Protein AF-0000000073397366 (afdb_homodimer)

Structure (mmCIF, N/CA/C/O backbone):
data_AF-0000000073397366-model_v1
#
loop_
_entity.id
_entity.type
_entity.pdbx_description
1 polymer 'Carbon monoxide dehydrogenase'
#
loop_
_atom_site.group_PDB
_atom_site.id
_atom_site.type_symbol
_atom_site.label_atom_id
_atom_site.label_alt_id
_atom_site.label_comp_id
_atom_site.label_asym_id
_atom_site.label_entity_id
_atom_site.label_seq_id
_atom_site.pdbx_PDB_ins_code
_atom_site.Cartn_x
_atom_site.Cartn_y
_atom_site.Cartn_z
_atom_site.occupancy
_atom_site.B_iso_or_equiv
_atom_site.auth_seq_id
_atom_site.auth_comp_id
_atom_site.auth_asym_id
_atom_site.auth_atom_id
_atom_site.pdbx_PDB_model_num
ATOM 1 N N . MET A 1 1 ? -1.054 42.062 -1.665 1 76 1 MET A N 1
ATOM 2 C CA . MET A 1 1 ? -1.072 40.625 -1.964 1 76 1 MET A CA 1
ATOM 3 C C . MET A 1 1 ? -2.211 39.938 -1.225 1 76 1 MET A C 1
ATOM 5 O O . MET A 1 1 ? -2.479 40.25 -0.061 1 76 1 MET A O 1
ATOM 9 N N . SER A 1 2 ? -2.969 39.219 -1.961 1 91.56 2 SER A N 1
ATOM 10 C CA . SER A 1 2 ? -4.117 38.562 -1.352 1 91.56 2 SER A CA 1
ATOM 11 C C . SER A 1 2 ? -3.682 37.375 -0.51 1 91.56 2 SER A C 1
ATOM 13 O O . SER A 1 2 ? -2.553 36.906 -0.641 1 91.56 2 SER A O 1
ATOM 15 N N . ILE A 1 3 ? -4.492 37.062 0.432 1 93.44 3 ILE A N 1
ATOM 16 C CA . ILE A 1 3 ? -4.227 35.906 1.267 1 93.44 3 ILE A CA 1
ATOM 17 C C . ILE A 1 3 ? -4.008 34.688 0.384 1 93.44 3 ILE A C 1
ATOM 19 O O . ILE A 1 3 ? -3.119 33.875 0.651 1 93.44 3 ILE A O 1
ATOM 23 N N . SER A 1 4 ? -4.727 34.562 -0.653 1 93.12 4 SER A N 1
ATOM 24 C CA . SER A 1 4 ? -4.613 33.438 -1.583 1 93.12 4 SER A CA 1
ATOM 25 C C . SER A 1 4 ? -3.262 33.438 -2.289 1 93.12 4 SER A C 1
ATOM 27 O O . SER A 1 4 ? -2.656 32.375 -2.482 1 93.12 4 SER A O 1
ATOM 29 N N . ASP A 1 5 ? -2.859 34.625 -2.682 1 94.69 5 ASP A N 1
ATOM 30 C CA . ASP A 1 5 ? -1.557 34.75 -3.326 1 94.69 5 ASP A CA 1
ATOM 31 C C . ASP A 1 5 ? -0.432 34.344 -2.371 1 94.69 5 ASP A C 1
ATOM 33 O O . ASP A 1 5 ? 0.509 33.656 -2.764 1 94.69 5 ASP A O 1
ATOM 37 N N . ARG A 1 6 ? -0.611 34.875 -1.193 1 95.25 6 ARG A N 1
ATOM 38 C CA . ARG A 1 6 ? 0.4 34.562 -0.19 1 95.25 6 ARG A CA 1
ATOM 39 C C . ARG A 1 6 ? 0.441 33.062 0.093 1 95.25 6 ARG A C 1
ATOM 41 O O . ARG A 1 6 ? 1.52 32.469 0.199 1 95.25 6 ARG A O 1
ATOM 48 N N . ALA A 1 7 ? -0.69 32.5 0.203 1 95.94 7 ALA A N 1
ATOM 49 C CA . ALA A 1 7 ? -0.782 31.047 0.415 1 95.94 7 ALA A CA 1
ATOM 50 C C . ALA A 1 7 ? -0.089 30.281 -0.71 1 95.94 7 ALA A C 1
ATOM 52 O O . ALA A 1 7 ? 0.662 29.344 -0.457 1 95.94 7 ALA A O 1
ATOM 53 N N . ALA A 1 8 ?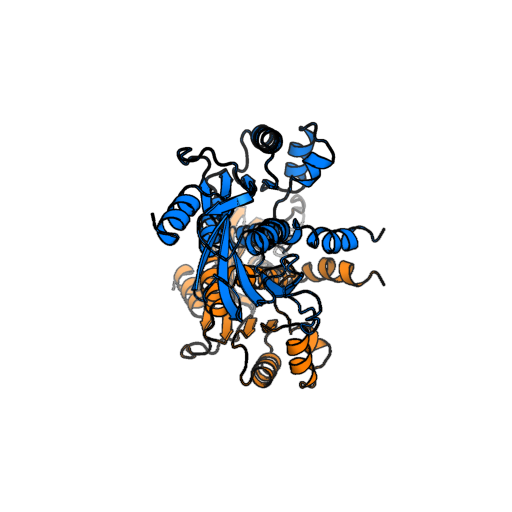 -0.263 30.672 -1.896 1 95.5 8 ALA A N 1
ATOM 54 C CA . ALA A 1 8 ? 0.33 30.016 -3.059 1 95.5 8 ALA A CA 1
ATOM 55 C C . ALA A 1 8 ? 1.854 30.094 -3.014 1 95.5 8 ALA A C 1
ATOM 57 O O . ALA A 1 8 ? 2.539 29.125 -3.365 1 95.5 8 ALA A O 1
ATOM 58 N N . GLN A 1 9 ? 2.301 31.25 -2.654 1 95.06 9 GLN A N 1
ATOM 59 C CA . GLN A 1 9 ? 3.742 31.438 -2.525 1 95.06 9 GLN A CA 1
ATOM 60 C C . GLN A 1 9 ? 4.332 30.484 -1.494 1 95.06 9 GLN A C 1
ATOM 62 O O . GLN A 1 9 ? 5.387 29.891 -1.725 1 95.06 9 GLN A O 1
ATOM 67 N N . LEU A 1 10 ? 3.662 30.391 -0.398 1 95.5 10 LEU A N 1
ATOM 68 C CA . LEU A 1 10 ? 4.145 29.531 0.676 1 95.5 10 LEU A CA 1
ATOM 69 C C . LEU A 1 10 ? 4.113 28.062 0.256 1 95.5 10 LEU A C 1
ATOM 71 O O . LEU A 1 10 ? 5.035 27.297 0.559 1 95.5 10 LEU A O 1
ATOM 75 N N . VAL A 1 11 ? 3.109 27.688 -0.464 1 93.19 11 VAL A N 1
ATOM 76 C CA . VAL A 1 11 ? 2.996 26.312 -0.968 1 93.19 11 VAL A CA 1
ATOM 77 C C . VAL A 1 11 ? 4.148 26.031 -1.923 1 93.19 11 VAL A C 1
ATOM 79 O O . VAL A 1 11 ? 4.797 24.984 -1.82 1 93.19 11 VAL A O 1
ATOM 82 N N . ALA A 1 12 ? 4.445 26.922 -2.793 1 90.75 12 ALA A N 1
ATOM 83 C CA . ALA A 1 12 ? 5.535 26.766 -3.756 1 90.75 12 ALA A CA 1
ATOM 84 C C . ALA A 1 12 ? 6.879 26.641 -3.047 1 90.75 12 ALA A C 1
ATOM 86 O O . ALA A 1 12 ? 7.75 25.891 -3.488 1 90.75 12 ALA A O 1
ATOM 87 N N . ALA A 1 13 ? 6.934 27.328 -1.985 1 91.75 13 ALA A N 1
ATOM 88 C CA . ALA A 1 13 ? 8.18 27.328 -1.223 1 91.75 13 ALA A CA 1
ATOM 89 C C . ALA A 1 13 ? 8.211 26.172 -0.234 1 91.75 13 ALA A C 1
ATOM 91 O O . ALA A 1 13 ? 9.172 26.016 0.53 1 91.75 13 ALA A O 1
ATOM 92 N N . ARG A 1 14 ? 7.172 25.375 -0.208 1 91.94 14 ARG A N 1
ATOM 93 C CA . ARG A 1 14 ? 7.031 24.234 0.69 1 91.94 14 ARG A CA 1
ATOM 94 C C . ARG A 1 14 ? 7.148 24.672 2.148 1 91.94 14 ARG A C 1
ATOM 96 O O . ARG A 1 14 ? 7.75 23.969 2.963 1 91.94 14 ARG A O 1
ATOM 103 N N . THR A 1 15 ? 6.66 25.844 2.453 1 93.56 15 THR A N 1
ATOM 104 C CA . THR A 1 15 ? 6.648 26.375 3.814 1 93.56 15 THR A CA 1
ATOM 105 C C . THR A 1 15 ? 5.324 26.047 4.508 1 93.56 15 THR A C 1
ATOM 107 O O . THR A 1 15 ? 4.258 26.453 4.035 1 93.56 15 THR A O 1
ATOM 110 N N . PRO A 1 16 ? 5.398 25.359 5.605 1 95.19 16 PRO A N 1
ATOM 111 C CA . PRO A 1 16 ? 4.156 25.078 6.324 1 95.19 16 PRO A CA 1
ATOM 112 C C . PRO A 1 16 ? 3.492 26.328 6.879 1 95.19 16 PRO A C 1
ATOM 114 O O . PRO A 1 16 ? 4.18 27.266 7.289 1 95.19 16 PRO A O 1
ATOM 117 N N . PHE A 1 17 ? 2.184 26.312 6.906 1 97.38 17 PHE A N 1
ATOM 118 C CA . PHE A 1 17 ? 1.436 27.422 7.496 1 97.38 17 PHE A CA 1
ATOM 119 C C . PHE A 1 17 ? 0.031 26.969 7.887 1 97.38 17 PHE A C 1
ATOM 121 O O . PHE A 1 17 ? -0.381 25.859 7.574 1 97.38 17 PHE A O 1
ATOM 128 N N . VAL A 1 18 ? -0.619 27.812 8.664 1 97.94 18 VAL A N 1
ATOM 129 C CA . VAL A 1 18 ? -2.01 27.594 9.047 1 97.94 18 VAL A CA 1
ATOM 130 C C . VAL A 1 18 ? -2.898 28.656 8.414 1 97.94 18 VAL A C 1
ATOM 132 O O . VAL A 1 18 ? -2.566 29.844 8.445 1 97.94 18 VAL A O 1
ATOM 135 N N . ARG A 1 19 ? -3.943 28.25 7.785 1 97.81 19 ARG A N 1
ATOM 136 C CA . ARG A 1 19 ? -4.973 29.188 7.328 1 97.81 19 ARG A CA 1
ATOM 137 C C . ARG A 1 19 ? -6.074 29.344 8.375 1 97.81 19 ARG A C 1
ATOM 139 O O . ARG A 1 19 ? -6.648 28.344 8.828 1 97.81 19 ARG A O 1
ATOM 146 N N . ALA A 1 20 ? -6.301 30.531 8.758 1 97.75 20 ALA A N 1
ATOM 147 C CA . ALA A 1 20 ? -7.355 30.844 9.719 1 97.75 20 ALA A CA 1
ATOM 148 C C . ALA A 1 20 ? -8.523 31.547 9.031 1 97.75 20 ALA A C 1
ATOM 150 O O . ALA A 1 20 ? -8.328 32.531 8.305 1 97.75 20 ALA A O 1
ATOM 151 N N . THR A 1 21 ? -9.703 31.047 9.25 1 97.88 21 THR A N 1
ATOM 152 C CA . THR A 1 21 ? -10.914 31.641 8.688 1 97.88 21 THR A CA 1
ATOM 153 C C . THR A 1 21 ? -11.953 31.875 9.773 1 97.88 21 THR A C 1
ATOM 155 O O . THR A 1 21 ? -12.352 30.938 10.477 1 97.88 21 THR A O 1
ATOM 158 N N . VAL A 1 22 ? -12.398 33.156 9.953 1 97.31 22 VAL A N 1
ATOM 159 C CA . VAL A 1 22 ? -13.508 33.438 10.859 1 97.31 22 VAL A CA 1
ATOM 160 C C . VAL A 1 22 ? -14.812 32.906 10.266 1 97.31 22 VAL A C 1
ATOM 162 O O . VAL A 1 22 ? -15.266 33.375 9.219 1 97.31 22 VAL A O 1
ATOM 165 N N . VAL A 1 23 ? -15.383 31.969 10.922 1 97.75 23 VAL A N 1
ATOM 166 C CA . VAL A 1 23 ? -16.578 31.344 10.352 1 97.75 23 VAL A CA 1
ATOM 167 C C . VAL A 1 23 ? -17.812 31.844 11.078 1 97.75 23 VAL A C 1
ATOM 169 O O . VAL A 1 23 ? -18.938 31.719 10.562 1 97.75 23 VAL A O 1
ATOM 172 N N . ARG A 1 24 ? -17.672 32.375 12.312 1 95.25 24 ARG A N 1
ATOM 173 C CA . ARG A 1 24 ? -18.766 32.969 13.07 1 95.25 24 ARG A CA 1
ATOM 174 C C . ARG A 1 24 ? -18.25 34.125 13.938 1 95.25 24 ARG A C 1
ATOM 176 O O . ARG A 1 24 ? -17.156 34.031 14.5 1 95.25 24 ARG A O 1
ATOM 183 N N . ALA A 1 25 ? -19.047 35.219 14.047 1 93.88 25 ALA A N 1
ATOM 184 C CA . ALA A 1 25 ? -18.734 36.344 14.906 1 93.88 25 ALA A CA 1
ATOM 185 C C . ALA A 1 25 ? -20 36.906 15.562 1 93.88 25 ALA A C 1
ATOM 187 O O . ALA A 1 25 ? -21 37.188 14.891 1 93.88 25 ALA A O 1
ATOM 188 N N . GLN A 1 26 ? -19.906 36.938 16.812 1 90.44 26 GLN A N 1
ATOM 189 C CA . GLN A 1 26 ? -20.969 37.562 17.578 1 90.44 26 GLN A CA 1
ATOM 190 C C . GLN A 1 26 ? -20.5 38.875 18.188 1 90.44 26 GLN A C 1
ATOM 192 O O . GLN A 1 26 ? -19.516 38.906 18.922 1 90.44 26 GLN A O 1
ATOM 197 N N . GLN A 1 27 ? -21.188 39.844 18.031 1 88.38 27 GLN A N 1
ATOM 198 C CA . GLN A 1 27 ? -20.828 41.188 18.5 1 88.38 27 GLN A CA 1
ATOM 199 C C . GLN A 1 27 ? -20.875 41.281 20.016 1 88.38 27 GLN A C 1
ATOM 201 O O . GLN A 1 27 ? -21.656 40.594 20.656 1 88.38 27 GLN A O 1
ATOM 206 N N . PRO A 1 28 ? -20.016 42.156 20.5 1 89.62 28 PRO A N 1
ATOM 207 C CA . PRO A 1 28 ? -19.125 43.125 19.859 1 89.62 28 PRO A CA 1
ATOM 208 C C . PRO A 1 28 ? -17.812 42.5 19.391 1 89.62 28 PRO A C 1
ATOM 210 O O . PRO A 1 28 ? -17.156 41.781 20.156 1 89.62 28 PRO A O 1
ATOM 213 N N . THR A 1 29 ? -17.375 42.625 18.109 1 88.62 29 THR A N 1
ATOM 214 C CA . THR A 1 29 ? -16.109 42.188 17.516 1 88.62 29 THR A CA 1
ATOM 215 C C . THR A 1 29 ? -15.844 42.938 16.203 1 88.62 29 THR A C 1
ATOM 217 O O . THR A 1 29 ? -16.781 43.375 15.531 1 88.62 29 THR A O 1
ATOM 220 N N . SER A 1 30 ? -14.602 43.125 16.047 1 90.69 30 SER A N 1
ATOM 221 C CA . SER A 1 30 ? -14.219 43.781 14.797 1 90.69 30 SER A CA 1
ATOM 222 C C . SER A 1 30 ? -14.125 42.781 13.648 1 90.69 30 SER A C 1
ATOM 224 O O . SER A 1 30 ? -14.102 43.156 12.477 1 90.69 30 SER A O 1
ATOM 226 N N . ALA A 1 31 ? -14.102 41.531 13.984 1 93.56 31 ALA A N 1
ATOM 227 C CA . ALA A 1 31 ? -13.977 40.5 12.969 1 93.56 31 ALA A CA 1
ATOM 228 C C . ALA A 1 31 ? -15.328 40.188 12.328 1 93.56 31 ALA A C 1
ATOM 230 O O . ALA A 1 31 ? -16.375 40.406 12.945 1 93.56 31 ALA A O 1
ATOM 231 N N . ARG A 1 32 ? -15.297 39.781 11.125 1 95.88 32 ARG A N 1
ATOM 232 C CA . ARG A 1 32 ? -16.469 39.344 10.383 1 95.88 32 ARG A CA 1
ATOM 233 C C . ARG A 1 32 ? -16.281 37.938 9.797 1 95.88 32 ARG A C 1
ATOM 235 O O . ARG A 1 32 ? -15.164 37.594 9.414 1 95.88 32 ARG A O 1
ATOM 242 N N . PRO A 1 33 ? -17.406 37.219 9.758 1 96.62 33 PRO A N 1
ATOM 243 C CA . PRO A 1 33 ? -17.266 35.938 9.039 1 96.62 33 PRO A CA 1
ATOM 244 C C . PRO A 1 33 ? -16.656 36.125 7.648 1 96.62 33 PRO A C 1
ATOM 246 O O . PRO A 1 33 ? -17.047 37.031 6.906 1 96.62 33 PRO A O 1
ATOM 249 N N . GLY A 1 34 ? -15.672 35.25 7.293 1 96.56 34 GLY A N 1
ATOM 250 C CA . GLY A 1 34 ? -14.984 35.344 6.016 1 96.56 34 GLY A CA 1
ATOM 251 C C . GLY A 1 34 ? -13.602 35.969 6.129 1 96.56 34 GLY A C 1
ATOM 252 O O . GLY A 1 34 ? -12.781 35.844 5.215 1 96.56 34 GLY A O 1
ATOM 253 N N . ASP A 1 35 ? -13.43 36.75 7.238 1 96.69 35 ASP A N 1
ATOM 254 C CA . ASP A 1 35 ? -12.078 37.25 7.461 1 96.69 35 ASP A CA 1
ATOM 255 C C . ASP A 1 35 ? -11.078 36.094 7.527 1 96.69 35 ASP A C 1
ATOM 257 O O . ASP A 1 35 ? -11.375 35.031 8.078 1 96.69 35 ASP A O 1
ATOM 261 N N . GLU A 1 36 ? -9.859 36.281 6.934 1 97.62 36 GLU A N 1
ATOM 262 C CA . GLU A 1 36 ? -8.859 35.219 6.855 1 97.62 36 GLU A CA 1
ATOM 263 C C . GLU A 1 36 ? -7.477 35.75 7.246 1 97.62 36 GLU A C 1
ATOM 265 O O . GLU A 1 36 ? -7.199 36.938 7.105 1 97.62 36 GLU A O 1
ATOM 270 N N . ALA A 1 37 ? -6.676 34.844 7.727 1 97.38 37 ALA A N 1
ATOM 271 C CA . ALA A 1 37 ? -5.27 35.125 8 1 97.38 37 ALA A CA 1
ATOM 272 C C . ALA A 1 37 ? -4.41 33.875 7.781 1 97.38 37 ALA A C 1
ATOM 274 O O . ALA A 1 37 ? -4.922 32.75 7.77 1 97.38 37 ALA A O 1
ATOM 275 N N . ILE A 1 38 ? -3.182 34.125 7.531 1 97.81 38 ILE A N 1
ATOM 276 C CA . ILE A 1 38 ? -2.156 33.094 7.461 1 97.81 38 ILE A CA 1
ATOM 277 C C . ILE A 1 38 ? -1.254 33.156 8.688 1 97.81 38 ILE A C 1
ATOM 279 O O . ILE A 1 38 ? -0.809 34.25 9.07 1 97.81 38 ILE A O 1
ATOM 283 N N . LEU A 1 39 ? -1.094 32.031 9.305 1 97.12 39 LEU A N 1
ATOM 284 C CA . LEU A 1 39 ? -0.172 31.969 10.43 1 97.12 39 LEU A CA 1
ATOM 285 C C . LEU A 1 39 ? 1.052 31.125 10.07 1 97.12 39 LEU A C 1
ATOM 287 O O . LEU A 1 39 ? 0.919 30 9.57 1 97.12 39 LEU A O 1
ATOM 291 N N . LEU A 1 40 ? 2.205 31.703 10.336 1 96.31 40 LEU A N 1
ATOM 292 C CA . LEU A 1 40 ? 3.465 31.016 10.094 1 96.31 40 LEU A CA 1
ATOM 293 C C . LEU A 1 40 ? 3.98 30.359 11.367 1 96.31 40 LEU A C 1
ATOM 295 O O . LEU A 1 40 ? 3.471 30.625 12.461 1 96.31 40 LEU A O 1
ATOM 299 N N . ALA A 1 41 ? 5.008 29.547 11.195 1 93.62 41 ALA A N 1
ATOM 300 C CA . ALA A 1 41 ? 5.547 28.766 12.305 1 93.62 41 ALA A CA 1
ATOM 301 C C . ALA A 1 41 ? 6.172 29.672 13.359 1 93.62 41 ALA A C 1
ATOM 303 O O . ALA A 1 41 ? 6.238 29.312 14.539 1 93.62 41 ALA A O 1
ATOM 304 N N . ASP A 1 42 ? 6.578 30.859 12.984 1 93.12 42 ASP A N 1
ATOM 305 C CA . ASP A 1 42 ? 7.234 31.766 13.93 1 93.12 42 ASP A CA 1
ATOM 306 C C . ASP A 1 42 ? 6.211 32.625 14.664 1 93.12 42 ASP A C 1
ATOM 308 O O . ASP A 1 42 ? 6.582 33.5 15.43 1 93.12 42 ASP A O 1
ATOM 312 N N . GLY A 1 43 ? 4.977 32.406 14.328 1 92.5 43 GLY A N 1
ATOM 313 C CA . GLY A 1 43 ? 3.924 33.125 15.023 1 92.5 43 GLY A CA 1
ATOM 314 C C . GLY A 1 43 ? 3.416 34.344 14.25 1 92.5 43 GLY A C 1
ATOM 315 O O . GLY A 1 43 ? 2.453 34.969 14.672 1 92.5 43 GLY A O 1
ATOM 316 N N . THR A 1 44 ? 4.047 34.562 13.164 1 94.5 44 THR A N 1
ATOM 317 C CA . THR A 1 44 ? 3.609 35.688 12.344 1 94.5 44 THR A CA 1
ATOM 318 C C . THR A 1 44 ? 2.195 35.469 11.812 1 94.5 44 THR A C 1
ATOM 320 O O . THR A 1 44 ? 1.86 34.344 11.391 1 94.5 44 THR A O 1
ATOM 323 N N . ILE A 1 45 ? 1.407 36.469 11.945 1 95.44 45 ILE A N 1
ATOM 324 C CA . ILE A 1 45 ? 0.053 36.438 11.398 1 95.44 45 ILE A CA 1
ATOM 325 C C . ILE A 1 45 ? -0.068 37.469 10.266 1 95.44 45 ILE A C 1
ATOM 327 O O . ILE A 1 45 ? 0.251 38.625 10.438 1 95.44 45 ILE A O 1
ATOM 331 N N . GLU A 1 46 ? -0.417 37.062 9.133 1 96.69 46 GLU A N 1
ATOM 332 C CA . GLU A 1 46 ? -0.686 37.906 7.977 1 96.69 46 GLU A CA 1
ATOM 333 C C . GLU A 1 46 ? -2.162 37.844 7.59 1 96.69 46 GLU A C 1
ATOM 335 O O . GLU A 1 46 ? -2.658 36.812 7.129 1 96.69 46 GLU A O 1
ATOM 340 N N . GLY A 1 47 ? -2.834 38.938 7.707 1 96.06 47 GLY A N 1
ATOM 341 C CA . GLY A 1 47 ? -4.277 39 7.539 1 96.06 47 GLY A CA 1
ATOM 342 C C . GLY A 1 47 ? -5.008 39.406 8.805 1 96.06 47 GLY A C 1
ATOM 343 O O . GLY A 1 47 ? -4.414 40 9.711 1 96.06 47 GLY A O 1
ATOM 344 N N . PHE A 1 48 ? -6.387 39.188 8.805 1 95.56 48 PHE A N 1
ATOM 345 C CA . PHE A 1 48 ? -7.16 39.688 9.93 1 95.56 48 PHE A CA 1
ATOM 346 C C . PHE A 1 48 ? -8.188 38.656 10.391 1 95.56 48 PHE A C 1
ATOM 348 O O . PHE A 1 48 ? -8.992 38.188 9.594 1 95.56 48 PHE A O 1
ATOM 355 N N . VAL A 1 49 ? -8.086 38.375 11.672 1 95.31 49 VAL A N 1
ATOM 356 C CA . VAL A 1 49 ? -9.047 37.438 12.242 1 95.31 49 VAL A CA 1
ATOM 357 C C . VAL A 1 49 ? -9.578 37.969 13.562 1 95.31 49 VAL A C 1
ATOM 359 O O . VAL A 1 49 ? -10.125 37.219 14.375 1 95.31 49 VAL A O 1
ATOM 362 N N . GLY A 1 50 ? -9.367 39.25 13.773 1 91.56 50 GLY A N 1
ATOM 363 C CA . GLY A 1 50 ? -9.781 39.875 15.016 1 91.56 50 GLY A CA 1
ATOM 364 C C . GLY A 1 50 ? -8.695 40.75 15.648 1 91.56 50 GLY A C 1
ATOM 365 O O . GLY A 1 50 ? -7.59 40.844 15.117 1 91.56 50 GLY A O 1
ATOM 366 N N . GLY A 1 51 ? -9.102 41.344 16.766 1 89.19 51 GLY A N 1
ATOM 367 C CA . GLY A 1 51 ? -8.172 42.219 17.484 1 89.19 51 GLY A CA 1
ATOM 368 C C . GLY A 1 51 ? -7.023 41.469 18.125 1 89.19 51 GLY A C 1
ATOM 369 O O . GLY A 1 51 ? -6.848 40.281 17.891 1 89.19 51 GLY A O 1
ATOM 370 N N . HIS A 1 52 ? -6.262 42.188 18.922 1 87.62 52 HIS A N 1
ATOM 371 C CA . HIS A 1 52 ? -5.027 41.688 19.516 1 87.62 52 HIS A CA 1
ATOM 372 C C . HIS A 1 52 ? -5.293 40.438 20.375 1 87.62 52 HIS A C 1
ATOM 374 O O . HIS A 1 52 ? -4.543 39.469 20.328 1 87.62 52 HIS A O 1
ATOM 380 N N . CYS A 1 53 ? -6.371 40.469 21.094 1 88.31 53 CYS A N 1
ATOM 381 C CA . CYS A 1 53 ? -6.668 39.344 22 1 88.31 53 CYS A CA 1
ATOM 382 C C . CYS A 1 53 ? -7.043 38.094 21.203 1 88.31 53 CYS A C 1
ATOM 384 O O . CYS A 1 53 ? -6.59 37 21.531 1 88.31 53 CYS A O 1
ATOM 386 N N . ALA A 1 54 ? -7.859 38.312 20.203 1 89.12 54 ALA A N 1
ATOM 387 C CA . ALA A 1 54 ? -8.227 37.188 19.328 1 89.12 54 ALA A CA 1
ATOM 388 C C . ALA A 1 54 ? -7.008 36.625 18.609 1 89.12 54 ALA A C 1
ATOM 390 O O . ALA A 1 54 ? -6.844 35.406 18.531 1 89.12 54 ALA A O 1
ATOM 391 N N . GLN A 1 55 ? -6.125 37.469 18.172 1 91.94 55 GLN A N 1
ATOM 392 C CA . GLN A 1 55 ? -4.934 37.062 17.453 1 91.94 55 GLN A CA 1
ATOM 393 C C . GLN A 1 55 ? -3.998 36.25 18.344 1 91.94 55 GLN A C 1
ATOM 395 O O . GLN A 1 55 ? -3.379 35.281 17.891 1 91.94 55 GLN A O 1
ATOM 400 N N . ASN A 1 56 ? -3.916 36.688 19.578 1 91.06 56 ASN A N 1
ATOM 401 C CA . ASN A 1 56 ? -3.086 35.938 20.516 1 91.06 56 ASN A CA 1
ATOM 402 C C . ASN A 1 56 ? -3.602 34.5 20.703 1 91.06 56 ASN A C 1
ATOM 404 O O . ASN A 1 56 ? -2.816 33.562 20.734 1 91.06 56 ASN A O 1
ATOM 408 N N . SER A 1 57 ? -4.891 34.438 20.812 1 89.94 57 SER A N 1
ATOM 409 C CA . SER A 1 57 ? -5.512 33.125 20.953 1 89.94 57 SER A CA 1
ATOM 410 C C . SER A 1 57 ? -5.273 32.281 19.703 1 89.94 57 SER A C 1
ATOM 412 O O . SER A 1 57 ? -4.957 31.078 19.812 1 89.94 57 SER A O 1
ATOM 414 N N . VAL A 1 58 ? -5.355 32.844 18.594 1 93.94 58 VAL A N 1
ATOM 415 C CA . VAL A 1 58 ? -5.168 32.156 17.328 1 93.94 58 VAL A CA 1
ATOM 416 C C . VAL A 1 58 ? -3.717 31.703 17.203 1 93.94 58 VAL A C 1
ATOM 418 O O . VAL A 1 58 ? -3.453 30.578 16.766 1 93.94 58 VAL A O 1
ATOM 421 N N . ARG A 1 59 ? -2.803 32.531 17.609 1 93.94 59 ARG A N 1
ATOM 422 C CA . ARG A 1 59 ? -1.38 32.188 17.531 1 93.94 59 ARG A CA 1
ATOM 423 C C . ARG A 1 59 ? -1.052 30.953 18.359 1 93.94 59 ARG A C 1
ATOM 425 O O . ARG A 1 59 ? -0.388 30.047 17.859 1 93.94 59 ARG A O 1
ATOM 432 N N . LYS A 1 60 ? -1.54 30.906 19.5 1 91.31 60 LYS A N 1
ATOM 433 C CA . LYS A 1 60 ? -1.271 29.781 20.391 1 91.31 60 LYS A CA 1
ATOM 434 C C . LYS A 1 60 ? -1.871 28.5 19.844 1 91.31 60 LYS A C 1
ATOM 436 O O . LYS A 1 60 ? -1.203 27.453 19.797 1 91.31 60 LYS A O 1
ATOM 441 N N . ALA A 1 61 ? -3.078 28.609 19.359 1 92.19 61 ALA A N 1
ATOM 442 C CA . ALA A 1 61 ? -3.768 27.422 18.844 1 92.19 61 ALA A CA 1
ATOM 443 C C . ALA A 1 61 ? -3.119 26.938 17.547 1 92.19 61 ALA A C 1
ATOM 445 O O . ALA A 1 61 ? -3.045 25.719 17.312 1 92.19 61 ALA A O 1
ATOM 446 N N . ALA A 1 62 ? -2.629 27.844 16.75 1 93.56 62 ALA A N 1
ATOM 447 C CA . ALA A 1 62 ? -2.096 27.516 15.438 1 93.56 62 ALA A CA 1
ATOM 448 C C . ALA A 1 62 ? -0.831 26.672 15.555 1 93.56 62 ALA A C 1
ATOM 450 O O . ALA A 1 62 ? -0.576 25.797 14.711 1 93.56 62 ALA A O 1
ATOM 451 N N . MET A 1 63 ? -0.071 26.906 16.609 1 90.75 63 MET A N 1
ATOM 452 C CA . MET A 1 63 ? 1.136 26.109 16.812 1 90.75 63 MET A CA 1
ATOM 453 C C . MET A 1 63 ? 0.79 24.625 17 1 90.75 63 MET A C 1
ATOM 455 O O . MET A 1 63 ? 1.429 23.766 16.406 1 90.75 63 MET A O 1
ATOM 459 N N . GLY A 1 64 ? -0.23 24.406 17.75 1 90 64 GLY A N 1
ATOM 460 C CA . GLY A 1 64 ? -0.688 23.031 17.938 1 90 64 GLY A CA 1
ATOM 461 C C . GLY A 1 64 ? -1.228 22.406 16.672 1 90 64 GLY A C 1
ATOM 462 O O . GLY A 1 64 ? -0.983 21.234 16.391 1 90 64 GLY A O 1
ATOM 463 N N . VAL A 1 65 ? -1.874 23.203 15.906 1 93 65 VAL A N 1
ATOM 464 C CA . VAL A 1 65 ? -2.479 22.766 14.656 1 93 65 VAL A CA 1
ATOM 465 C C . VAL A 1 65 ? -1.385 22.344 13.672 1 93 65 VAL A C 1
ATOM 467 O O . VAL A 1 65 ? -1.498 21.297 13.016 1 93 65 VAL A O 1
ATOM 470 N N . LEU A 1 66 ? -0.335 23.125 13.617 1 92.06 66 LEU A N 1
ATOM 471 C CA . LEU A 1 66 ? 0.777 22.797 12.727 1 92.06 66 LEU A CA 1
ATOM 472 C C . LEU A 1 66 ? 1.47 21.516 13.164 1 92.06 66 LEU A C 1
ATOM 474 O O . LEU A 1 66 ? 1.81 20.672 12.336 1 92.06 66 LEU A O 1
ATOM 478 N N . GLN A 1 67 ? 1.583 21.375 14.438 1 87.38 67 GLN A N 1
ATOM 479 C CA . GLN A 1 67 ? 2.268 20.219 14.977 1 87.38 67 GLN A CA 1
ATOM 480 C C . GLN A 1 67 ? 1.445 18.938 14.766 1 87.38 67 GLN A C 1
ATOM 482 O O . GLN A 1 67 ? 1.982 17.906 14.375 1 87.38 67 GLN A O 1
ATOM 487 N N . ALA A 1 68 ? 0.199 19.078 14.961 1 85.19 68 ALA A N 1
ATOM 488 C CA . ALA A 1 68 ? -0.687 17.922 14.844 1 85.19 68 ALA A CA 1
ATOM 489 C C . ALA A 1 68 ? -1.026 17.641 13.375 1 85.19 68 ALA A C 1
ATOM 491 O O . ALA A 1 68 ? -1.344 16.5 13.016 1 85.19 68 ALA A O 1
ATOM 492 N N . GLY A 1 69 ? -0.938 18.641 12.625 1 89.12 69 GLY A N 1
ATOM 493 C CA . GLY A 1 69 ? -1.324 18.516 11.234 1 89.12 69 GLY A CA 1
ATOM 494 C C . GLY A 1 69 ? -2.816 18.312 11.039 1 89.12 69 GLY A C 1
ATOM 495 O O . GLY A 1 69 ? -3.248 17.719 10.062 1 89.12 69 GLY A O 1
ATOM 496 N N . GLU A 1 70 ? -3.592 18.703 11.992 1 89.69 70 GLU A N 1
ATOM 497 C CA . GLU A 1 70 ? -5.039 18.531 11.953 1 89.69 70 GLU A CA 1
ATOM 498 C C . GLU A 1 70 ? -5.766 19.859 12.172 1 89.69 70 GLU A C 1
ATOM 500 O O . GLU A 1 70 ? -5.324 20.688 12.977 1 89.69 70 GLU A O 1
ATOM 505 N N . SER A 1 71 ? -6.875 19.969 11.531 1 94.94 71 SER A N 1
ATOM 506 C CA . SER A 1 71 ? -7.668 21.188 11.648 1 94.94 71 SER A CA 1
ATOM 507 C C . SER A 1 71 ? -8.398 21.234 12.992 1 94.94 71 SER A C 1
ATOM 509 O O . SER A 1 71 ? -8.711 20.203 13.578 1 94.94 71 SER A O 1
ATOM 511 N N . VAL A 1 72 ? -8.648 22.484 13.398 1 94.5 72 VAL A N 1
ATOM 512 C CA . VAL A 1 72 ? -9.367 22.703 14.648 1 94.5 72 VAL A CA 1
ATOM 513 C C . VAL A 1 72 ? -10.281 23.906 14.523 1 94.5 72 VAL A C 1
ATOM 515 O O . VAL A 1 72 ? -9.922 24.906 13.891 1 94.5 72 VAL A O 1
ATOM 518 N N . LEU A 1 73 ? -11.477 23.812 15.117 1 95.81 73 LEU A N 1
ATOM 519 C CA . LEU A 1 73 ? -12.336 24.984 15.312 1 95.81 73 LEU A CA 1
ATOM 520 C C . LEU A 1 73 ? -12.023 25.672 16.641 1 95.81 73 LEU A C 1
ATOM 522 O O . LEU A 1 73 ? -12.328 25.141 17.703 1 95.81 73 LEU A O 1
ATOM 526 N N . LEU A 1 74 ? -11.492 26.797 16.562 1 94.06 74 LEU A N 1
ATOM 527 C CA . LEU A 1 74 ? -11.172 27.578 17.75 1 94.06 74 LEU A CA 1
ATOM 528 C C . LEU A 1 74 ? -12.336 28.469 18.156 1 94.06 74 LEU A C 1
ATOM 530 O O . LEU A 1 74 ? -12.766 29.328 17.375 1 94.06 74 LEU A O 1
ATOM 534 N N . ARG A 1 75 ? -12.82 28.281 19.266 1 91.88 75 ARG A N 1
ATOM 535 C CA . ARG A 1 75 ? -13.883 29.109 19.812 1 91.88 75 ARG A CA 1
ATOM 536 C C . ARG A 1 75 ? -13.336 30.094 20.844 1 91.88 75 ARG A C 1
ATOM 538 O O . ARG A 1 75 ? -12.891 29.688 21.922 1 91.88 75 ARG A O 1
ATOM 545 N N . VAL A 1 76 ? -13.359 31.297 20.469 1 90.5 76 VAL A N 1
ATOM 546 C CA . VAL A 1 76 ? -12.93 32.375 21.359 1 90.5 76 VAL A CA 1
ATOM 547 C C . VAL A 1 76 ? -14.156 33.031 22.016 1 90.5 76 VAL A C 1
ATOM 549 O O . VAL A 1 76 ? -14.891 33.75 21.359 1 90.5 76 VAL A O 1
ATOM 552 N N . LEU A 1 77 ? -14.297 32.781 23.297 1 87.19 77 LEU A N 1
ATOM 553 C CA . LEU A 1 77 ? -15.5 33.188 24 1 87.19 77 LEU A CA 1
ATOM 554 C C . LEU A 1 77 ? -15.164 34.156 25.125 1 87.19 77 LEU A C 1
ATOM 556 O O . LEU A 1 77 ? -14.07 34.094 25.703 1 87.19 77 LEU A O 1
ATOM 560 N N . PRO A 1 78 ? -16.141 35.031 25.344 1 79.94 78 PRO A N 1
ATOM 561 C CA . PRO A 1 78 ? -15.93 35.875 26.516 1 79.94 78 PRO A CA 1
ATOM 562 C C . PRO A 1 78 ? -15.953 35.094 27.828 1 79.94 78 PRO A C 1
ATOM 564 O O . PRO A 1 78 ? -16.438 33.969 27.875 1 79.94 78 PRO A O 1
ATOM 567 N N . ASP A 1 79 ? -15.281 35.656 28.812 1 72.5 79 ASP A N 1
ATOM 568 C CA . ASP A 1 79 ? -15.312 35.062 30.156 1 72.5 79 ASP A CA 1
ATOM 569 C C . ASP A 1 79 ? -16.75 34.812 30.609 1 72.5 79 ASP A C 1
ATOM 571 O O . ASP A 1 79 ? -17.641 35.625 30.359 1 72.5 79 ASP A O 1
ATOM 575 N N . GLY A 1 80 ? -17.031 33.625 31.094 1 65.44 80 GLY A N 1
ATOM 576 C CA . GLY A 1 80 ? -18.344 33.281 31.625 1 65.44 80 GLY A CA 1
ATOM 577 C C . GLY A 1 80 ? -19.188 32.469 30.656 1 65.44 80 GLY A C 1
ATOM 578 O O . GLY A 1 80 ? -20.219 31.922 31.031 1 65.44 80 GLY A O 1
ATOM 579 N N . ASP A 1 81 ? -18.906 32.594 29.328 1 60.72 81 ASP A N 1
ATOM 580 C CA . ASP A 1 81 ? -19.734 31.875 28.359 1 60.72 81 ASP A CA 1
ATOM 581 C C . ASP A 1 81 ? -19.281 30.438 28.203 1 60.72 81 ASP A C 1
ATOM 583 O O . ASP A 1 81 ? -18.328 30.141 27.469 1 60.72 81 ASP A O 1
ATOM 587 N N . VAL A 1 82 ? -19.578 29.625 29.141 1 57.78 82 VAL A N 1
ATOM 588 C CA . VAL A 1 82 ? -19.078 28.25 29.25 1 57.78 82 VAL A CA 1
ATOM 589 C C . VAL A 1 82 ? -19.859 27.328 28.328 1 57.78 82 VAL A C 1
ATOM 591 O O . VAL A 1 82 ? -19.672 26.109 28.344 1 57.78 82 VAL A O 1
ATOM 594 N N . HIS A 1 83 ? -20.609 27.922 27.438 1 62.03 83 HIS A N 1
ATOM 595 C CA . HIS A 1 83 ? -21.578 26.938 27 1 62.03 83 HIS A CA 1
ATOM 596 C C . HIS A 1 83 ? -21.031 26.094 25.859 1 62.03 83 HIS A C 1
ATOM 598 O O . HIS A 1 83 ? -21.781 25.359 25.219 1 62.03 83 HIS A O 1
ATOM 604 N N . PHE A 1 84 ? -19.781 26.234 25.531 1 65.62 84 PHE A N 1
ATOM 605 C CA . PHE A 1 84 ? -19.453 25.312 24.453 1 65.62 84 PHE A CA 1
ATOM 606 C C . PHE A 1 84 ? -18.766 24.078 24.984 1 65.62 84 PHE A C 1
ATOM 608 O O . PHE A 1 84 ? -17.75 24.172 25.688 1 65.62 84 PHE A O 1
ATOM 615 N N . PRO A 1 85 ? -19.5 23 24.844 1 60.88 85 PRO A N 1
ATOM 616 C CA . PRO A 1 85 ? -18.828 21.75 25.25 1 60.88 85 PRO A CA 1
ATOM 617 C C . PRO A 1 85 ? -17.547 21.484 24.453 1 60.88 85 PRO A C 1
ATOM 619 O O . PRO A 1 85 ? -17.438 21.906 23.297 1 60.88 85 PRO A O 1
ATOM 622 N N . GLU A 1 86 ? -16.594 21.188 25.219 1 65.81 86 GLU A N 1
ATOM 623 C CA . GLU A 1 86 ? -15.422 20.641 24.531 1 65.81 86 GLU A CA 1
ATOM 624 C C . GLU A 1 86 ? -15.82 19.516 23.578 1 65.81 86 GLU A C 1
ATOM 626 O O . GLU A 1 86 ? -16.578 18.625 23.953 1 65.81 86 GLU A O 1
ATOM 631 N N . ALA A 1 87 ? -15.664 19.75 22.359 1 72.75 87 ALA A N 1
ATOM 632 C CA . ALA A 1 87 ? -15.945 18.719 21.359 1 72.75 87 ALA A CA 1
ATOM 633 C C . ALA A 1 87 ? -14.695 18.375 20.578 1 72.75 87 ALA A C 1
ATOM 635 O O . ALA A 1 87 ? -13.828 19.219 20.359 1 72.75 87 ALA A O 1
ATOM 636 N N . PRO A 1 88 ? -14.617 17.078 20.312 1 77.44 88 PRO A N 1
ATOM 637 C CA . PRO A 1 88 ? -13.5 16.719 19.438 1 77.44 88 PRO A CA 1
ATOM 638 C C . PRO A 1 88 ? -13.414 17.609 18.203 1 77.44 88 PRO A C 1
ATOM 640 O O . PRO A 1 88 ? -14.438 17.906 17.578 1 77.44 88 PRO A O 1
ATOM 643 N N . GLY A 1 89 ? -12.242 18.141 17.984 1 85.75 89 GLY A N 1
ATOM 644 C CA . GLY A 1 89 ? -12.016 18.984 16.812 1 85.75 89 GLY A CA 1
ATOM 645 C C . GLY A 1 89 ? -12.203 20.453 17.094 1 85.75 89 GLY A C 1
ATOM 646 O O . GLY A 1 89 ? -12.016 21.297 16.203 1 85.75 89 GLY A O 1
ATOM 647 N N . ALA A 1 90 ? -12.633 20.703 18.359 1 88.88 90 ALA A N 1
ATOM 648 C CA . ALA A 1 90 ? -12.805 22.109 18.734 1 88.88 90 ALA A CA 1
ATOM 649 C C . ALA A 1 90 ? -12.039 22.438 20 1 88.88 90 ALA A C 1
ATOM 651 O O . ALA A 1 90 ? -11.836 21.562 20.859 1 88.88 90 ALA A O 1
ATOM 652 N N . CYS A 1 91 ? -11.539 23.609 20.016 1 86.81 91 CYS A N 1
ATOM 653 C CA . CYS A 1 91 ? -10.867 24.125 21.203 1 86.81 91 CYS A CA 1
ATOM 654 C C . CYS A 1 91 ? -11.5 25.422 21.656 1 86.81 91 CYS A C 1
ATOM 656 O O . CYS A 1 91 ? -11.766 26.312 20.844 1 86.81 91 CYS A O 1
ATOM 658 N N . VAL A 1 92 ? -11.742 25.469 22.922 1 84.31 92 VAL A N 1
ATOM 659 C CA . VAL A 1 92 ? -12.336 26.672 23.484 1 84.31 92 VAL A CA 1
ATOM 660 C C . VAL A 1 92 ? -11.281 27.469 24.234 1 84.31 92 VAL A C 1
ATOM 662 O O . VAL A 1 92 ? -10.531 26.906 25.031 1 84.31 92 VAL A O 1
ATOM 665 N N . VAL A 1 93 ? -11.219 28.703 23.938 1 84 93 VAL A N 1
ATOM 666 C CA . VAL A 1 93 ? -10.352 29.594 24.688 1 84 93 VAL A CA 1
ATOM 667 C C . VAL A 1 93 ? -11.141 30.812 25.156 1 84 93 VAL A C 1
ATOM 669 O O . VAL A 1 93 ? -12.023 31.297 24.453 1 84 93 VAL A O 1
ATOM 672 N N . VAL A 1 94 ? -10.82 31.203 26.344 1 79.5 94 VAL A N 1
ATOM 673 C CA . VAL A 1 94 ? -11.445 32.406 26.891 1 79.5 94 VAL A CA 1
ATOM 674 C C . VAL A 1 94 ? -10.688 33.656 26.438 1 79.5 94 VAL A C 1
ATOM 676 O O . VAL A 1 94 ? -9.469 33.719 26.594 1 79.5 94 VAL A O 1
ATOM 679 N N . ASN A 1 95 ? -11.445 34.469 25.766 1 74.44 95 ASN A N 1
ATOM 680 C CA . ASN A 1 95 ? -10.875 35.75 25.375 1 74.44 95 ASN A CA 1
ATOM 681 C C . ASN A 1 95 ? -10.602 36.625 26.594 1 74.44 95 ASN A C 1
ATOM 683 O O . ASN A 1 95 ? -11.531 37 27.328 1 74.44 95 ASN A O 1
ATOM 687 N N . PRO A 1 96 ? -9.383 36.906 26.844 1 70.25 96 PRO A N 1
ATOM 688 C CA . PRO A 1 96 ? -9.109 37.719 28.031 1 70.25 96 PRO A CA 1
ATOM 689 C C . PRO A 1 96 ? -9.57 39.156 27.875 1 70.25 96 PRO A C 1
ATOM 691 O O . PRO A 1 96 ? -9.633 39.906 28.859 1 70.25 96 PRO A O 1
ATOM 694 N N . CYS A 1 97 ? -9.906 39.469 26.625 1 75.38 97 CYS A N 1
ATOM 695 C CA . CYS A 1 97 ? -10.281 40.875 26.406 1 75.38 97 CYS A CA 1
ATOM 696 C C . CYS A 1 97 ? -11.75 41.094 26.734 1 75.38 97 CYS A C 1
ATOM 698 O O . CYS A 1 97 ? -12.555 40.156 26.688 1 75.38 97 CYS A O 1
ATOM 700 N N . LEU A 1 98 ? -12.078 42.344 27.281 1 64.88 98 LEU A N 1
ATOM 701 C CA . LEU A 1 98 ? -13.383 42.719 27.812 1 64.88 98 LEU A CA 1
ATOM 702 C C . LEU A 1 98 ? -14.375 42.969 26.672 1 64.88 98 LEU A C 1
ATOM 704 O O . LEU A 1 98 ? -15.492 43.438 26.922 1 64.88 98 LEU A O 1
ATOM 708 N N . ALA A 1 99 ? -14.039 42.656 25.438 1 65.19 99 ALA A N 1
ATOM 709 C CA . ALA A 1 99 ? -14.906 43.031 24.328 1 65.19 99 ALA A CA 1
ATOM 710 C C . ALA A 1 99 ? -16.203 42.219 24.344 1 65.19 99 ALA A C 1
ATOM 712 O O . ALA A 1 99 ? -17.234 42.688 23.844 1 65.19 99 ALA A O 1
ATOM 713 N N . GLY A 1 100 ? -16.391 41.25 25.172 1 75.81 100 GLY A N 1
ATOM 714 C CA . GLY A 1 100 ? -17.594 40.469 25.375 1 75.81 100 GLY A CA 1
ATOM 715 C C . GLY A 1 100 ? -18.031 39.688 24.141 1 75.81 100 GLY A C 1
ATOM 716 O O . GLY A 1 100 ? -19.031 38.969 24.172 1 75.81 100 GLY A O 1
ATOM 717 N N . GLY A 1 101 ? -17.438 39.906 22.906 1 85.94 101 GLY A N 1
ATOM 718 C CA . GLY A 1 101 ? -17.828 39.219 21.688 1 85.94 101 GLY A CA 1
ATOM 719 C C . GLY A 1 101 ? -17.297 37.781 21.609 1 85.94 101 GLY A C 1
ATOM 720 O O . GLY A 1 101 ? -16.516 37.375 22.469 1 85.94 101 GLY A O 1
ATOM 721 N N . SER A 1 102 ? -17.969 37.062 20.688 1 89.06 102 SER A N 1
ATOM 722 C CA . SER A 1 102 ? -17.547 35.656 20.484 1 89.06 102 SER A CA 1
ATOM 723 C C . SER A 1 102 ? -17.156 35.406 19.047 1 89.06 102 SER A C 1
ATOM 725 O O . SER A 1 102 ? -17.75 36 18.125 1 89.06 102 SER A O 1
ATOM 727 N N . LEU A 1 103 ? -16.109 34.625 18.922 1 92.06 103 LEU A N 1
ATOM 728 C CA . LEU A 1 103 ? -15.656 34.281 17.594 1 92.06 103 LEU A CA 1
ATOM 729 C C . LEU A 1 103 ? -15.484 32.75 17.453 1 92.06 103 LEU A C 1
ATOM 731 O O . LEU A 1 103 ? -15.086 32.094 18.422 1 92.06 103 LEU A O 1
ATOM 735 N N . GLU A 1 104 ? -15.797 32.219 16.281 1 93.69 104 GLU A N 1
ATOM 736 C CA . GLU A 1 104 ? -15.383 30.875 15.852 1 93.69 104 GLU A CA 1
ATOM 737 C C . GLU A 1 104 ? -14.484 30.938 14.625 1 93.69 104 GLU A C 1
ATOM 739 O O . GLU A 1 104 ? -14.875 31.484 13.586 1 93.69 104 GLU A O 1
ATOM 744 N N . ILE A 1 105 ? -13.266 30.422 14.805 1 96.5 105 ILE A N 1
ATOM 745 C CA . ILE A 1 105 ? -12.242 30.531 13.773 1 96.5 105 ILE A CA 1
ATOM 746 C C . ILE A 1 105 ? -11.773 29.141 13.367 1 96.5 105 ILE A C 1
ATOM 748 O O . ILE A 1 105 ? -11.305 28.359 14.203 1 96.5 105 ILE A O 1
ATOM 752 N N . PHE A 1 106 ? -11.875 28.844 12.117 1 97.94 106 PHE A N 1
ATOM 753 C CA . PHE A 1 106 ? -11.445 27.547 11.594 1 97.94 106 PHE A CA 1
ATOM 754 C C . PHE A 1 106 ? -9.969 27.594 11.211 1 97.94 106 PHE A C 1
ATOM 756 O O . PHE A 1 106 ? -9.562 28.375 10.359 1 97.94 106 PHE A O 1
ATOM 763 N N . LEU A 1 107 ? -9.164 26.828 11.898 1 97.75 107 LEU A N 1
ATOM 764 C CA . LEU A 1 107 ? -7.734 26.734 11.641 1 97.75 107 LEU A CA 1
ATOM 765 C C . LEU A 1 107 ? -7.398 25.484 10.836 1 97.75 107 LEU A C 1
ATOM 767 O O . LEU A 1 107 ? -7.699 24.375 11.266 1 97.75 107 LEU A O 1
ATOM 771 N N . THR A 1 108 ? -6.781 25.641 9.688 1 97.19 108 THR A N 1
ATOM 772 C CA . THR A 1 108 ? -6.422 24.516 8.812 1 97.19 108 THR A CA 1
ATOM 773 C C . THR A 1 108 ? -4.926 24.531 8.516 1 97.19 108 THR A C 1
ATOM 775 O O . THR A 1 108 ? -4.41 25.484 7.926 1 97.19 108 THR A O 1
ATOM 778 N N . PRO A 1 109 ? -4.258 23.484 8.898 1 96.44 109 PRO A N 1
ATOM 779 C CA . PRO A 1 109 ? -2.84 23.422 8.539 1 96.44 109 PRO A CA 1
ATOM 780 C C . PRO A 1 109 ? -2.619 23.125 7.059 1 96.44 109 PRO A C 1
ATOM 782 O O . PRO A 1 109 ? -3.365 22.359 6.457 1 96.44 109 PRO A O 1
ATOM 785 N N . GLN A 1 110 ? -1.66 23.828 6.473 1 95.88 110 GLN A N 1
ATOM 786 C CA . GLN A 1 110 ? -1.162 23.547 5.129 1 95.88 110 GLN A CA 1
ATOM 787 C C . GLN A 1 110 ? 0.291 23.078 5.172 1 95.88 110 GLN A C 1
ATOM 789 O O . GLN A 1 110 ? 1.201 23.891 5.367 1 95.88 110 GLN A O 1
ATOM 794 N N . LEU A 1 111 ? 0.406 21.844 4.984 1 93.75 111 LEU A N 1
ATOM 795 C CA . LEU A 1 111 ? 1.726 21.219 5.035 1 93.75 111 LEU A CA 1
ATOM 796 C C . LEU A 1 111 ? 2.162 20.75 3.648 1 93.75 111 LEU A C 1
ATOM 798 O O . LEU A 1 111 ? 1.335 20.312 2.85 1 93.75 111 LEU A O 1
ATOM 802 N N . PRO A 1 112 ? 3.508 20.922 3.348 1 93.12 112 PRO A N 1
ATOM 803 C CA . PRO A 1 112 ? 3.965 20.359 2.072 1 93.12 112 PRO A CA 1
ATOM 804 C C . PRO A 1 112 ? 3.793 18.844 1.999 1 93.12 112 PRO A C 1
ATOM 806 O O . PRO A 1 112 ? 3.85 18.172 3.025 1 93.12 112 PRO A O 1
ATOM 809 N N . ALA A 1 113 ? 3.602 18.375 0.75 1 94.25 113 ALA A N 1
ATOM 810 C CA . ALA A 1 113 ? 3.574 16.938 0.547 1 94.25 113 ALA A CA 1
ATOM 811 C C . ALA A 1 113 ? 4.883 16.281 0.994 1 94.25 113 ALA A C 1
ATOM 813 O O . ALA A 1 113 ? 5.961 16.844 0.771 1 94.25 113 ALA A O 1
ATOM 814 N N . PRO A 1 114 ? 4.809 15.117 1.574 1 94.62 114 PRO A N 1
ATOM 815 C CA . PRO A 1 114 ? 6.055 14.422 1.901 1 94.62 114 PRO A CA 1
ATOM 816 C C . PRO A 1 114 ? 6.984 14.281 0.7 1 94.62 114 PRO A C 1
ATOM 818 O O . PRO A 1 114 ? 6.543 13.906 -0.388 1 94.62 114 PRO A O 1
ATOM 821 N N . LEU A 1 115 ? 8.219 14.711 0.933 1 94.88 115 LEU A N 1
ATOM 822 C CA . LEU A 1 115 ? 9.25 14.547 -0.086 1 94.88 115 LEU A CA 1
ATOM 823 C C . LEU A 1 115 ? 9.969 13.211 0.077 1 94.88 115 LEU A C 1
ATOM 825 O O . LEU A 1 115 ? 10.641 12.984 1.087 1 94.88 115 LEU A O 1
ATOM 829 N N . ILE A 1 116 ? 9.836 12.344 -0.948 1 96.81 116 ILE A N 1
ATOM 830 C CA . ILE A 1 116 ? 10.43 11.008 -0.902 1 96.81 116 ILE A CA 1
ATOM 831 C C . ILE A 1 116 ? 11.547 10.906 -1.941 1 96.81 116 ILE A C 1
ATOM 833 O O . ILE A 1 116 ? 11.281 10.938 -3.146 1 96.81 116 ILE A O 1
ATOM 837 N N . GLN A 1 117 ? 12.781 10.805 -1.443 1 96.81 117 GLN A N 1
ATOM 838 C CA . GLN A 1 117 ? 13.898 10.586 -2.355 1 96.81 117 GLN A CA 1
ATOM 839 C C . GLN A 1 117 ? 14.141 9.094 -2.582 1 96.81 117 GLN A C 1
ATOM 841 O O . GLN A 1 117 ? 14.352 8.344 -1.628 1 96.81 117 GLN A O 1
ATOM 846 N N . ILE A 1 118 ? 14.117 8.68 -3.822 1 97.62 118 ILE A N 1
ATOM 847 C CA . ILE A 1 118 ? 14.242 7.262 -4.16 1 97.62 118 ILE A CA 1
ATOM 848 C C . ILE A 1 118 ? 15.531 7.027 -4.941 1 97.62 118 ILE A C 1
ATOM 850 O O . ILE A 1 118 ? 15.75 7.641 -5.988 1 97.62 118 ILE A O 1
ATOM 854 N N . TYR A 1 119 ? 16.391 6.172 -4.418 1 97.25 119 TYR A N 1
ATOM 855 C CA . TYR A 1 119 ? 17.641 5.801 -5.062 1 97.25 119 TYR A CA 1
ATOM 856 C C . TYR A 1 119 ? 17.484 4.504 -5.852 1 97.25 119 TYR A C 1
ATOM 858 O O . TYR A 1 119 ? 16.969 3.514 -5.332 1 97.25 119 TYR A O 1
ATOM 866 N N . GLY A 1 120 ? 18 4.508 -7.094 1 95.88 120 GLY A N 1
ATOM 867 C CA . GLY A 1 120 ? 18 3.307 -7.91 1 95.88 120 GLY A CA 1
ATOM 868 C C . GLY A 1 120 ? 17.094 3.404 -9.117 1 95.88 120 GLY A C 1
ATOM 869 O O . GLY A 1 120 ? 16.109 4.156 -9.109 1 95.88 120 GLY A O 1
ATOM 870 N N . GLU A 1 121 ? 17.391 2.617 -10.172 1 94.81 121 GLU A N 1
ATOM 871 C CA . GLU A 1 121 ? 16.578 2.504 -11.383 1 94.81 121 GLU A CA 1
ATOM 872 C C . GLU A 1 121 ? 16.047 1.084 -11.562 1 94.81 121 GLU A C 1
ATOM 874 O O . GLU A 1 121 ? 16.172 0.498 -12.641 1 94.81 121 GLU A O 1
ATOM 879 N N . THR A 1 122 ? 15.539 0.579 -10.508 1 96.75 122 THR A N 1
ATOM 880 C CA . THR A 1 122 ? 15.008 -0.778 -10.484 1 96.75 122 THR A CA 1
ATOM 881 C C . THR A 1 122 ? 13.492 -0.764 -10.656 1 96.75 122 THR A C 1
ATOM 883 O O . THR A 1 122 ? 12.844 0.268 -10.461 1 96.75 122 THR A O 1
ATOM 886 N N . PRO A 1 123 ? 12.914 -1.909 -10.977 1 97.88 123 PRO A N 1
ATOM 887 C CA . PRO A 1 123 ? 11.453 -1.992 -11.07 1 97.88 123 PRO A CA 1
ATOM 888 C C . PRO A 1 123 ? 10.758 -1.596 -9.766 1 97.88 123 PRO A C 1
ATOM 890 O O . PRO A 1 123 ? 9.68 -0.998 -9.797 1 97.88 123 PRO A O 1
ATOM 893 N N . ILE A 1 124 ? 11.391 -1.902 -8.664 1 98.31 124 ILE A N 1
ATOM 894 C CA . ILE A 1 124 ? 10.82 -1.521 -7.379 1 98.31 124 ILE A CA 1
ATOM 895 C C . ILE A 1 124 ? 10.812 0.001 -7.246 1 98.31 124 ILE A C 1
ATOM 897 O O . ILE A 1 124 ? 9.812 0.592 -6.832 1 98.31 124 ILE A O 1
ATOM 901 N N . ALA A 1 125 ? 11.922 0.635 -7.582 1 98.12 125 ALA A N 1
ATOM 902 C CA . ALA A 1 125 ? 12 2.094 -7.551 1 98.12 125 ALA A CA 1
ATOM 903 C C . ALA A 1 125 ? 10.938 2.723 -8.445 1 98.12 125 ALA A C 1
ATOM 905 O O . ALA A 1 125 ? 10.258 3.67 -8.039 1 98.12 125 ALA A O 1
ATOM 906 N N . ASP A 1 126 ? 10.766 2.17 -9.625 1 98.12 126 ASP A N 1
ATOM 907 C CA . ASP A 1 126 ? 9.781 2.68 -10.578 1 98.12 126 ASP A CA 1
ATOM 908 C C . ASP A 1 126 ? 8.367 2.578 -10.016 1 98.12 126 ASP A C 1
ATOM 910 O O . ASP A 1 126 ? 7.594 3.535 -10.086 1 98.12 126 ASP A O 1
ATOM 914 N N . ALA A 1 127 ? 8.062 1.435 -9.484 1 98.56 127 ALA A N 1
ATOM 915 C CA . ALA A 1 127 ? 6.742 1.203 -8.914 1 98.56 127 ALA A CA 1
ATOM 916 C C . ALA A 1 127 ? 6.473 2.146 -7.746 1 98.56 127 ALA A C 1
ATOM 918 O O . ALA A 1 127 ? 5.359 2.65 -7.586 1 98.56 127 ALA A O 1
ATOM 919 N N . LEU A 1 128 ? 7.484 2.385 -6.949 1 98.69 128 LEU A N 1
ATOM 920 C CA . LEU A 1 128 ? 7.324 3.25 -5.785 1 98.69 128 LEU A CA 1
ATOM 921 C C . LEU A 1 128 ? 7.086 4.695 -6.211 1 98.69 128 LEU A C 1
ATOM 923 O O . LEU A 1 128 ? 6.289 5.406 -5.594 1 98.69 128 LEU A O 1
ATOM 927 N N . ILE A 1 129 ? 7.762 5.117 -7.238 1 98.12 129 ILE A N 1
ATOM 928 C CA . ILE A 1 129 ? 7.57 6.469 -7.758 1 98.12 129 ILE A CA 1
ATOM 929 C C . ILE A 1 129 ? 6.125 6.641 -8.219 1 98.12 129 ILE A C 1
ATOM 931 O O . ILE A 1 129 ? 5.473 7.633 -7.887 1 98.12 129 ILE A O 1
ATOM 935 N N . GLU A 1 130 ? 5.637 5.684 -8.945 1 98.25 130 GLU A N 1
ATOM 936 C CA . GLU A 1 130 ? 4.262 5.734 -9.43 1 98.25 130 GLU A CA 1
ATOM 937 C C . GLU A 1 130 ? 3.27 5.754 -8.266 1 98.25 130 GLU A C 1
ATOM 939 O O . GLU A 1 130 ? 2.328 6.551 -8.266 1 98.25 130 GLU A O 1
ATOM 944 N N . LEU A 1 131 ? 3.52 4.957 -7.328 1 98.69 131 LEU A N 1
ATOM 945 C CA . LEU A 1 131 ? 2.621 4.855 -6.184 1 98.69 131 LEU A CA 1
ATOM 946 C C . LEU A 1 131 ? 2.641 6.141 -5.363 1 98.69 131 LEU A C 1
ATOM 948 O O . LEU A 1 131 ? 1.597 6.594 -4.891 1 98.69 131 LEU A O 1
ATOM 952 N N . CYS A 1 132 ? 3.801 6.707 -5.18 1 98.38 132 CYS A N 1
ATOM 953 C CA . CYS A 1 132 ? 3.898 7.988 -4.488 1 98.38 132 CYS A CA 1
ATOM 954 C C . CYS A 1 132 ? 3.068 9.055 -5.195 1 98.38 132 CYS A C 1
ATOM 956 O O . CYS A 1 132 ? 2.453 9.898 -4.547 1 98.38 132 CYS A O 1
ATOM 958 N N . GLY A 1 133 ? 3.092 8.984 -6.488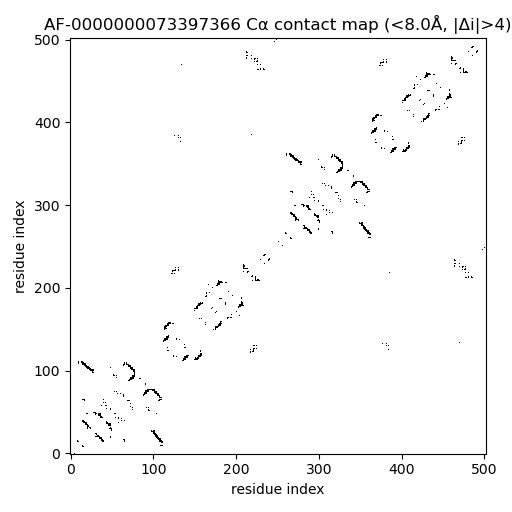 1 97.81 133 GLY A N 1
ATOM 959 C CA . GLY A 1 133 ? 2.229 9.883 -7.242 1 97.81 133 GLY A CA 1
ATOM 960 C C . GLY A 1 133 ? 0.76 9.734 -6.891 1 97.81 133 GLY A C 1
ATOM 961 O O . GLY A 1 133 ? 0.064 10.727 -6.676 1 97.81 133 GLY A O 1
ATOM 962 N N . LEU A 1 134 ? 0.31 8.562 -6.805 1 97.56 134 LEU A N 1
ATOM 963 C CA . LEU A 1 134 ? -1.071 8.273 -6.426 1 97.56 134 LEU A CA 1
ATOM 964 C C . LEU A 1 134 ? -1.371 8.805 -5.027 1 97.56 134 LEU A C 1
ATOM 966 O O . LEU A 1 134 ? -2.48 9.273 -4.762 1 97.56 134 LEU A O 1
ATOM 970 N N . LEU A 1 135 ? -0.4 8.812 -4.195 1 98.06 135 LEU A N 1
ATOM 971 C CA . LEU A 1 135 ? -0.551 9.227 -2.805 1 98.06 135 LEU A CA 1
ATOM 972 C C . LEU A 1 135 ? -0.489 10.742 -2.682 1 98.06 135 LEU A C 1
ATOM 974 O O . LEU A 1 135 ? -0.801 11.297 -1.625 1 98.06 135 LEU A O 1
ATOM 978 N N . GLY A 1 136 ? -0.046 11.375 -3.711 1 97 136 GLY A N 1
ATOM 979 C CA . GLY A 1 136 ? 0.154 12.812 -3.654 1 97 136 GLY A CA 1
ATOM 980 C C . GLY A 1 136 ? 1.462 13.203 -2.992 1 97 136 GLY A C 1
ATOM 981 O O . GLY A 1 136 ? 1.598 14.328 -2.494 1 97 136 GLY A O 1
ATOM 982 N N . TYR A 1 137 ? 2.352 12.266 -2.869 1 96.88 137 TYR A N 1
ATOM 983 C CA . TYR A 1 137 ? 3.686 12.562 -2.361 1 96.88 137 TYR A CA 1
ATOM 984 C C . TYR A 1 137 ? 4.57 13.148 -3.455 1 96.88 137 TYR A C 1
ATOM 986 O O . TYR A 1 137 ? 4.258 13.031 -4.645 1 96.88 137 TYR A O 1
ATOM 994 N N . ASP A 1 138 ? 5.578 13.867 -3.02 1 94.81 138 ASP A N 1
ATOM 995 C CA . ASP A 1 138 ? 6.598 14.375 -3.936 1 94.81 138 ASP A CA 1
ATOM 996 C C . ASP A 1 138 ? 7.785 13.422 -4.02 1 94.81 138 ASP A C 1
ATOM 998 O O . ASP A 1 138 ? 8.727 13.531 -3.234 1 94.81 138 ASP A O 1
ATOM 1002 N N . ALA A 1 139 ? 7.719 12.492 -4.949 1 96.56 139 ALA A N 1
ATOM 1003 C CA . ALA A 1 139 ? 8.781 11.508 -5.121 1 96.56 139 ALA A CA 1
ATOM 1004 C C . ALA A 1 139 ? 9.805 11.969 -6.152 1 96.56 139 ALA A C 1
ATOM 1006 O O . ALA A 1 139 ? 9.438 12.398 -7.25 1 96.56 139 ALA A O 1
ATOM 1007 N N . ARG A 1 140 ? 11.086 11.859 -5.75 1 94.25 140 ARG A N 1
ATOM 1008 C CA . ARG A 1 140 ? 12.172 12.273 -6.633 1 94.25 140 ARG A CA 1
ATOM 1009 C C . ARG A 1 140 ? 13.25 11.195 -6.719 1 94.25 140 ARG A C 1
ATOM 1011 O O . ARG A 1 140 ? 13.586 10.562 -5.715 1 94.25 140 ARG A O 1
ATOM 1018 N N . ARG A 1 141 ? 13.766 11.055 -7.879 1 94.12 141 ARG A N 1
ATOM 1019 C CA . ARG A 1 141 ? 14.898 10.148 -8.047 1 94.12 141 ARG A CA 1
ATOM 1020 C C . ARG A 1 141 ? 16.203 10.836 -7.66 1 94.12 141 ARG A C 1
ATOM 1022 O O . ARG A 1 141 ? 16.312 12.055 -7.738 1 94.12 141 ARG A O 1
ATOM 1029 N N . ASP A 1 142 ? 17.141 10.039 -7.27 1 85.5 142 ASP A N 1
ATOM 1030 C CA . ASP A 1 142 ? 18.453 10.562 -6.902 1 85.5 142 ASP A CA 1
ATOM 1031 C C . ASP A 1 142 ? 19.125 11.227 -8.102 1 85.5 142 ASP A C 1
ATOM 1033 O O . ASP A 1 142 ? 19.984 12.109 -7.93 1 85.5 142 ASP A O 1
ATOM 1037 N N . THR A 1 143 ? 18.734 10.836 -9.242 1 81.56 143 THR A N 1
ATOM 1038 C CA . THR A 1 143 ? 19.359 11.344 -10.453 1 81.56 143 THR A CA 1
ATOM 1039 C C . THR A 1 143 ? 18.734 12.664 -10.883 1 81.56 143 THR A C 1
ATOM 1041 O O . THR A 1 143 ? 19.234 13.344 -11.781 1 81.56 143 THR A O 1
ATOM 1044 N N . ASP A 1 144 ? 17.656 12.93 -10.18 1 78.12 144 ASP A N 1
ATOM 1045 C CA . ASP A 1 144 ? 16.984 14.164 -10.555 1 78.12 144 ASP A CA 1
ATOM 1046 C C . ASP A 1 144 ? 17.781 15.391 -10.102 1 78.12 144 ASP A C 1
ATOM 1048 O O . ASP A 1 144 ? 18.438 15.359 -9.062 1 78.12 144 ASP A O 1
ATOM 1052 N N . PRO A 1 145 ? 17.891 16.344 -11.086 1 66.12 145 PRO A N 1
ATOM 1053 C CA . PRO A 1 145 ? 18.609 17.547 -10.68 1 66.12 145 PRO A CA 1
ATOM 1054 C C . PRO A 1 145 ? 18.109 18.125 -9.359 1 66.12 145 PRO A C 1
ATOM 1056 O O . PRO A 1 145 ? 16.922 18.031 -9.055 1 66.12 145 PRO A O 1
ATOM 1059 N N . ALA A 1 146 ? 18.984 18.312 -8.469 1 60.94 146 ALA A N 1
ATOM 1060 C CA . ALA A 1 146 ? 18.703 18.781 -7.113 1 60.94 146 ALA A CA 1
ATOM 1061 C C . ALA A 1 146 ? 18 20.125 -7.137 1 60.94 146 ALA A C 1
ATOM 1063 O O . ALA A 1 146 ? 18.578 21.125 -7.57 1 60.94 146 ALA A O 1
ATOM 1064 N N . ASP A 1 147 ? 16.922 20.141 -7.746 1 56.5 147 ASP A N 1
ATOM 1065 C CA . ASP A 1 147 ? 16.375 21.5 -7.73 1 56.5 147 ASP A CA 1
ATOM 1066 C C . ASP A 1 147 ? 16.203 22.016 -6.301 1 56.5 147 ASP A C 1
ATOM 1068 O O . ASP A 1 147 ? 16.281 23.219 -6.055 1 56.5 147 ASP A O 1
ATOM 1072 N N . THR A 1 148 ? 15.727 21.188 -5.367 1 62.03 148 THR A N 1
ATOM 1073 C CA . THR A 1 148 ? 15.352 21.797 -4.098 1 62.03 148 THR A CA 1
ATOM 1074 C C . THR A 1 148 ? 16.266 21.328 -2.977 1 62.03 148 THR A C 1
ATOM 1076 O O . THR A 1 148 ? 16.734 20.188 -2.994 1 62.03 148 THR A O 1
ATOM 1079 N N . ASP A 1 149 ? 16.797 22.297 -2.256 1 70 149 ASP A N 1
ATOM 1080 C CA . ASP A 1 149 ? 17.562 22.156 -1.021 1 70 149 ASP A CA 1
ATOM 1081 C C . ASP A 1 149 ? 16.703 21.547 0.091 1 70 149 ASP A C 1
ATOM 1083 O O . ASP A 1 149 ? 17.156 21.453 1.238 1 70 149 ASP A O 1
ATOM 1087 N N . ALA A 1 150 ? 15.562 21.062 -0.306 1 82.38 150 ALA A N 1
ATOM 1088 C CA . ALA A 1 150 ? 14.688 20.609 0.77 1 82.38 150 ALA A CA 1
ATOM 1089 C C . ALA A 1 150 ? 15.102 19.219 1.266 1 82.38 150 ALA A C 1
ATOM 1091 O O . ALA A 1 150 ? 15.469 18.359 0.469 1 82.38 150 ALA A O 1
ATOM 1092 N N . LEU A 1 151 ? 15.133 19.203 2.52 1 88.19 151 LEU A N 1
ATOM 1093 C CA . LEU A 1 151 ? 15.422 17.922 3.154 1 88.19 151 LEU A CA 1
ATOM 1094 C C . LEU A 1 151 ? 14.273 16.938 2.928 1 88.19 151 LEU A C 1
ATOM 1096 O O . LEU A 1 151 ? 13.109 17.266 3.172 1 88.19 151 LEU A O 1
ATOM 1100 N N . PRO A 1 152 ? 14.641 15.805 2.416 1 93.38 152 PRO A N 1
ATOM 1101 C CA . PRO A 1 152 ? 13.562 14.836 2.217 1 93.38 152 PRO A CA 1
ATOM 1102 C C . PRO A 1 152 ? 12.961 14.344 3.531 1 93.38 152 PRO A C 1
ATOM 1104 O O . PRO A 1 152 ? 13.68 14.211 4.531 1 93.38 152 PRO A O 1
ATOM 1107 N N . THR A 1 153 ? 11.672 14.078 3.453 1 93.12 153 THR A N 1
ATOM 1108 C CA . THR A 1 153 ? 10.969 13.453 4.57 1 93.12 153 THR A CA 1
ATOM 1109 C C . THR A 1 153 ? 11.438 12.016 4.762 1 93.12 153 THR A C 1
ATOM 1111 O O . THR A 1 153 ? 11.586 11.547 5.895 1 93.12 153 THR A O 1
ATOM 1114 N N . ALA A 1 154 ? 11.688 11.367 3.68 1 96.75 154 ALA A N 1
ATOM 1115 C CA . ALA A 1 154 ? 12.125 9.977 3.684 1 96.75 154 ALA A CA 1
ATOM 1116 C C . ALA A 1 154 ? 13.031 9.68 2.492 1 96.75 154 ALA A C 1
ATOM 1118 O O . ALA A 1 154 ? 12.945 10.344 1.46 1 96.75 154 ALA A O 1
ATOM 1119 N N . ILE A 1 155 ? 13.883 8.727 2.711 1 97.31 155 ILE A N 1
ATOM 1120 C CA . ILE A 1 155 ? 14.727 8.195 1.643 1 97.31 155 ILE A CA 1
ATOM 1121 C C . ILE A 1 155 ? 14.5 6.695 1.503 1 97.31 155 ILE A C 1
ATOM 1123 O O . ILE A 1 155 ? 14.406 5.977 2.502 1 97.31 155 ILE A O 1
ATOM 1127 N N . VAL A 1 156 ? 14.352 6.23 0.281 1 98.56 156 VAL A N 1
ATOM 1128 C CA . VAL A 1 156 ? 14.289 4.797 0.017 1 98.56 156 VAL A CA 1
ATOM 1129 C C . VAL A 1 156 ? 15.391 4.398 -0.96 1 98.56 156 VAL A C 1
ATOM 1131 O O . VAL A 1 156 ? 15.5 4.965 -2.051 1 98.56 156 VAL A O 1
ATOM 1134 N N . ILE A 1 157 ? 16.188 3.453 -0.553 1 98.56 157 ILE A N 1
ATOM 1135 C CA . ILE A 1 157 ? 17.312 2.984 -1.35 1 98.56 157 ILE A CA 1
ATOM 1136 C C . ILE A 1 157 ? 16.969 1.649 -2.002 1 98.56 157 ILE A C 1
ATOM 1138 O O . ILE A 1 157 ? 16.875 0.623 -1.324 1 98.56 157 ILE A O 1
ATOM 1142 N N . ALA A 1 158 ? 16.75 1.664 -3.248 1 98.12 158 ALA A N 1
ATOM 1143 C CA . ALA A 1 158 ? 16.391 0.484 -4.031 1 98.12 158 ALA A CA 1
ATOM 1144 C C . ALA A 1 158 ? 17.406 0.246 -5.152 1 98.12 158 ALA A C 1
ATOM 1146 O O . ALA A 1 158 ? 17.031 -0.13 -6.266 1 98.12 158 ALA A O 1
ATOM 1147 N N . SER A 1 159 ? 18.625 0.486 -4.902 1 94.31 159 SER A N 1
ATOM 1148 C CA . SER A 1 159 ? 19.672 0.408 -5.914 1 94.31 159 SER A CA 1
ATOM 1149 C C . SER A 1 159 ? 20.188 -1.02 -6.07 1 94.31 159 SER A C 1
ATOM 1151 O O . SER A 1 159 ? 20.781 -1.362 -7.09 1 94.31 159 SER A O 1
ATOM 1153 N N . HIS A 1 160 ? 20.047 -1.882 -5.086 1 92.5 160 HIS A N 1
ATOM 1154 C CA . HIS A 1 160 ? 20.531 -3.256 -5.07 1 92.5 160 HIS A CA 1
ATOM 1155 C C . HIS A 1 160 ? 22.047 -3.299 -5.203 1 92.5 160 HIS A C 1
ATOM 1157 O O . HIS A 1 160 ? 22.594 -4.102 -5.969 1 92.5 160 HIS A O 1
ATOM 1163 N N . GLY A 1 161 ? 22.672 -2.426 -4.516 1 92.44 161 GLY A N 1
ATOM 1164 C CA . GLY A 1 161 ? 24.125 -2.342 -4.523 1 92.44 161 GLY A CA 1
ATOM 1165 C C . GLY A 1 161 ? 24.641 -0.914 -4.547 1 92.44 161 GLY A C 1
ATOM 1166 O O . GLY A 1 161 ? 23.875 0.029 -4.316 1 92.44 161 GLY A O 1
ATOM 1167 N N . GLY A 1 162 ? 26 -0.744 -4.691 1 94.19 162 GLY A N 1
ATOM 1168 C CA . GLY A 1 162 ? 26.609 0.578 -4.668 1 94.19 162 GLY A CA 1
ATOM 1169 C C . GLY A 1 162 ? 26.906 1.072 -3.266 1 94.19 162 GLY A C 1
ATOM 1170 O O . GLY A 1 162 ? 27.094 0.271 -2.348 1 94.19 162 GLY A O 1
ATOM 1171 N N . PRO A 1 163 ? 27.031 2.377 -3.162 1 96 163 PRO A N 1
ATOM 1172 C CA . PRO A 1 163 ? 27.438 2.936 -1.87 1 96 163 PRO A CA 1
ATOM 1173 C C . PRO A 1 163 ? 26.266 3.135 -0.92 1 96 163 PRO A C 1
ATOM 1175 O O . PRO A 1 163 ? 26.078 4.23 -0.388 1 96 163 PRO A O 1
ATOM 1178 N N . GLU A 1 164 ? 25.547 2.119 -0.655 1 97.62 164 GLU A N 1
ATOM 1179 C CA . GLU A 1 164 ? 24.312 2.178 0.128 1 97.62 164 GLU A CA 1
ATOM 1180 C C . GLU A 1 164 ? 24.594 2.568 1.575 1 97.62 164 GLU A C 1
ATOM 1182 O O . GLU A 1 164 ? 23.844 3.344 2.174 1 97.62 164 GLU A O 1
ATOM 1187 N N . ALA A 1 165 ? 25.719 2.051 2.104 1 97.94 165 ALA A N 1
ATOM 1188 C CA . ALA A 1 165 ? 26.094 2.422 3.463 1 97.94 165 ALA A CA 1
ATOM 1189 C C . ALA A 1 165 ? 26.359 3.922 3.568 1 97.94 165 ALA A C 1
ATOM 1191 O O . ALA A 1 165 ? 25.906 4.57 4.52 1 97.94 165 ALA A O 1
ATOM 1192 N N . GLU A 1 166 ? 27.031 4.438 2.643 1 97.5 166 GLU A N 1
ATOM 1193 C CA . GLU A 1 166 ? 27.359 5.859 2.621 1 97.5 166 GLU A CA 1
ATOM 1194 C C . GLU A 1 166 ? 26.094 6.711 2.48 1 97.5 166 GLU A C 1
ATOM 1196 O O . GLU A 1 166 ? 25.984 7.773 3.096 1 97.5 166 GLU A O 1
ATOM 1201 N N . ILE A 1 167 ? 25.188 6.297 1.666 1 97.06 167 ILE A N 1
ATOM 1202 C CA . ILE A 1 167 ? 23.922 7.012 1.469 1 97.06 167 ILE A CA 1
ATOM 1203 C C . ILE A 1 167 ? 23.156 7.062 2.783 1 97.06 167 ILE A C 1
ATOM 1205 O O . ILE A 1 167 ? 22.625 8.109 3.16 1 97.06 167 ILE A O 1
ATOM 1209 N N . ILE A 1 168 ? 23.078 5.914 3.447 1 98.31 168 ILE A N 1
ATOM 1210 C CA . ILE A 1 168 ? 22.391 5.844 4.73 1 98.31 168 ILE A CA 1
ATOM 1211 C C . ILE A 1 168 ? 23.047 6.816 5.715 1 98.31 168 ILE A C 1
ATOM 1213 O O . ILE A 1 168 ? 22.344 7.605 6.359 1 98.31 168 ILE A O 1
ATOM 1217 N N . ARG A 1 169 ? 24.359 6.816 5.816 1 98.06 169 ARG A N 1
ATOM 1218 C CA . ARG A 1 169 ? 25.094 7.676 6.746 1 98.06 169 ARG A CA 1
ATOM 1219 C C . ARG A 1 169 ? 24.812 9.148 6.461 1 98.06 169 ARG A C 1
ATOM 1221 O O . ARG A 1 169 ? 24.516 9.922 7.375 1 98.06 169 ARG A O 1
ATOM 1228 N N . THR A 1 170 ? 24.891 9.5 5.238 1 96.25 170 THR A N 1
ATOM 1229 C CA . THR A 1 170 ? 24.672 10.883 4.832 1 96.25 170 THR A CA 1
ATOM 1230 C C . THR A 1 170 ? 23.25 11.32 5.184 1 96.25 170 THR A C 1
ATOM 1232 O O . THR A 1 170 ? 23.031 12.422 5.68 1 96.25 170 THR A O 1
ATOM 1235 N N . ALA A 1 171 ? 22.266 10.492 4.922 1 96.81 171 ALA A N 1
ATOM 1236 C CA . ALA A 1 171 ? 20.875 10.789 5.227 1 96.81 171 ALA A CA 1
ATOM 1237 C C . ALA A 1 171 ? 20.672 11.023 6.723 1 96.81 171 ALA A C 1
ATOM 1239 O O . ALA A 1 171 ? 20.031 11.992 7.129 1 96.81 171 ALA A O 1
ATOM 1240 N N . LEU A 1 172 ? 21.234 10.141 7.484 1 97.25 172 LEU A N 1
ATOM 1241 C CA . LEU A 1 172 ? 21.109 10.242 8.938 1 97.25 172 LEU A CA 1
ATOM 1242 C C . LEU A 1 172 ? 21.781 11.516 9.453 1 97.25 172 LEU A C 1
ATOM 1244 O O . LEU A 1 172 ? 21.219 12.203 10.312 1 97.25 172 LEU A O 1
ATOM 1248 N N . ASP A 1 173 ? 22.938 11.82 8.883 1 96.69 173 ASP A N 1
ATOM 1249 C CA . ASP A 1 173 ? 23.656 13.031 9.273 1 96.69 173 ASP A CA 1
ATOM 1250 C C . ASP A 1 173 ? 22.844 14.281 8.945 1 96.69 173 ASP A C 1
ATOM 1252 O O . ASP A 1 173 ? 22.922 15.281 9.664 1 96.69 173 ASP A O 1
ATOM 1256 N N . ASN A 1 174 ? 22.078 14.172 7.961 1 95 174 ASN A N 1
ATOM 1257 C CA . ASN A 1 174 ? 21.297 15.312 7.52 1 95 174 ASN A CA 1
ATOM 1258 C C . ASN A 1 174 ? 19.953 15.383 8.25 1 95 174 ASN A C 1
ATOM 1260 O O . ASN A 1 174 ? 19.156 16.281 8 1 95 174 ASN A O 1
ATOM 1264 N N . GLY A 1 175 ? 19.688 14.375 9.07 1 94.94 175 GLY A N 1
ATOM 1265 C CA . GLY A 1 175 ? 18.516 14.445 9.93 1 94.94 175 GLY A CA 1
ATOM 1266 C C . GLY A 1 175 ? 17.281 13.828 9.305 1 94.94 175 GLY A C 1
ATOM 1267 O O . GLY A 1 175 ? 16.156 14.078 9.742 1 94.94 175 GLY A O 1
ATOM 1268 N N . VAL A 1 176 ? 17.453 13.047 8.266 1 95.19 176 VAL A N 1
ATOM 1269 C CA . VAL A 1 176 ? 16.312 12.391 7.629 1 95.19 176 VAL A CA 1
ATOM 1270 C C . VAL A 1 176 ? 15.648 11.438 8.617 1 95.19 176 VAL A C 1
ATOM 1272 O O . VAL A 1 176 ? 16.328 10.648 9.289 1 95.19 176 VAL A O 1
ATOM 1275 N N . GLY A 1 177 ? 14.344 11.469 8.664 1 94.62 177 GLY A N 1
ATOM 1276 C CA . GLY A 1 177 ? 13.617 10.766 9.703 1 94.62 177 GLY A CA 1
ATOM 1277 C C . GLY A 1 177 ? 13.305 9.32 9.344 1 94.62 177 GLY A C 1
ATOM 1278 O O . GLY A 1 177 ? 13 8.508 10.219 1 94.62 177 GLY A O 1
ATOM 1279 N N . TYR A 1 178 ? 13.383 9.016 8.117 1 97.62 178 TYR A N 1
ATOM 1280 C CA . TYR A 1 178 ? 13.086 7.664 7.645 1 97.62 178 TYR A CA 1
ATOM 1281 C C . TYR A 1 178 ? 14.023 7.262 6.516 1 97.62 178 TYR A C 1
ATOM 1283 O O . TYR A 1 178 ? 14.078 7.918 5.477 1 97.62 178 TYR A O 1
ATOM 1291 N N . VAL A 1 179 ? 14.703 6.195 6.75 1 98.44 179 VAL A N 1
ATOM 1292 C CA . VAL A 1 179 ? 15.594 5.637 5.742 1 98.44 179 VAL A CA 1
ATOM 1293 C C . VAL A 1 179 ? 15.242 4.172 5.492 1 98.44 179 VAL A C 1
ATOM 1295 O O . VAL A 1 179 ? 15.367 3.334 6.387 1 98.44 179 VAL A O 1
ATOM 1298 N N . GLY A 1 180 ? 14.805 3.871 4.312 1 98.69 180 GLY A N 1
ATOM 1299 C CA . GLY A 1 180 ? 14.484 2.502 3.941 1 98.69 180 GLY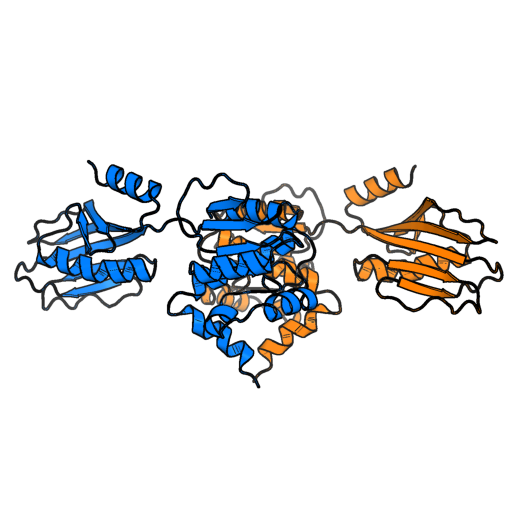 A CA 1
ATOM 1300 C C . GLY A 1 180 ? 15.461 1.909 2.943 1 98.69 180 GLY A C 1
ATOM 1301 O O . GLY A 1 180 ? 15.812 2.551 1.952 1 98.69 180 GLY A O 1
ATOM 1302 N N . LEU A 1 181 ? 15.898 0.678 3.17 1 98.81 181 LEU A N 1
ATOM 1303 C CA . LEU A 1 181 ? 16.797 -0.037 2.279 1 98.81 181 LEU A CA 1
ATOM 1304 C C . LEU A 1 181 ? 16.172 -1.327 1.775 1 98.81 181 LEU A C 1
ATOM 1306 O O . LEU A 1 181 ? 15.828 -2.207 2.568 1 98.81 181 LEU A O 1
ATOM 1310 N N . VAL A 1 182 ? 15.961 -1.381 0.501 1 98.56 182 VAL A N 1
ATOM 1311 C CA . VAL A 1 182 ? 15.523 -2.625 -0.122 1 98.56 182 VAL A CA 1
ATOM 1312 C C . VAL A 1 182 ? 16.656 -3.639 -0.117 1 98.56 182 VAL A C 1
ATOM 1314 O O . VAL A 1 182 ? 17.625 -3.498 -0.868 1 98.56 182 VAL A O 1
ATOM 1317 N N . ALA A 1 183 ? 16.562 -4.633 0.7 1 97.81 183 ALA A N 1
ATOM 1318 C CA . ALA A 1 183 ? 17.547 -5.691 0.831 1 97.81 183 ALA A CA 1
ATOM 1319 C C . ALA A 1 183 ? 16.984 -6.898 1.569 1 97.81 183 ALA A C 1
ATOM 1321 O O . ALA A 1 183 ? 15.969 -6.781 2.273 1 97.81 183 ALA A O 1
ATOM 1322 N N . SER A 1 184 ? 17.562 -8.047 1.324 1 95.69 184 SER A N 1
ATOM 1323 C CA . SER A 1 184 ? 17.25 -9.195 2.164 1 95.69 184 SER A CA 1
ATOM 1324 C C . SER A 1 184 ? 17.641 -8.945 3.615 1 95.69 184 SER A C 1
ATOM 1326 O O . SER A 1 184 ? 18.422 -8.031 3.906 1 95.69 184 SER A O 1
ATOM 1328 N N . THR A 1 185 ? 17.062 -9.734 4.508 1 96.38 185 THR A N 1
ATOM 1329 C CA . THR A 1 185 ? 17.375 -9.625 5.93 1 96.38 185 THR A CA 1
ATOM 1330 C C . THR A 1 185 ? 18.875 -9.727 6.168 1 96.38 185 THR A C 1
ATOM 1332 O O . THR A 1 185 ? 19.453 -8.914 6.898 1 96.38 185 THR A O 1
ATOM 1335 N N . VAL A 1 186 ? 19.469 -10.633 5.496 1 96.88 186 VAL A N 1
ATOM 1336 C CA . VAL A 1 186 ? 20.891 -10.891 5.695 1 96.88 186 VAL A CA 1
ATOM 1337 C C . VAL A 1 186 ? 21.703 -9.727 5.141 1 96.88 186 VAL A C 1
ATOM 1339 O O . VAL A 1 186 ? 22.578 -9.172 5.832 1 96.88 186 VAL A O 1
ATOM 1342 N N . ARG A 1 187 ? 21.453 -9.359 3.963 1 97 187 ARG A N 1
ATOM 1343 C CA . ARG A 1 187 ? 22.188 -8.273 3.338 1 97 187 ARG A CA 1
ATOM 1344 C C . ARG A 1 187 ? 21.984 -6.961 4.086 1 97 187 ARG A C 1
ATOM 1346 O O . ARG A 1 187 ? 22.938 -6.207 4.305 1 97 187 ARG A O 1
ATOM 1353 N N . GLY A 1 188 ? 20.781 -6.625 4.43 1 97.56 188 GLY A N 1
ATOM 1354 C CA . GLY A 1 188 ? 20.484 -5.426 5.199 1 97.56 188 GLY A CA 1
ATOM 1355 C C . GLY A 1 188 ? 21.25 -5.348 6.5 1 97.56 188 GLY A C 1
ATOM 1356 O O . GLY A 1 188 ? 21.859 -4.316 6.816 1 97.56 188 GLY A O 1
ATOM 1357 N N . ALA A 1 189 ? 21.219 -6.449 7.184 1 96.62 189 ALA A N 1
ATOM 1358 C CA . ALA A 1 189 ? 21.953 -6.512 8.453 1 96.62 189 ALA A CA 1
ATOM 1359 C C . ALA A 1 189 ? 23.438 -6.273 8.242 1 96.62 189 ALA A C 1
ATOM 1361 O O . ALA A 1 189 ? 24.078 -5.57 9.023 1 96.62 189 ALA A O 1
ATOM 1362 N N . SER A 1 190 ? 23.938 -6.863 7.258 1 97.31 190 SER A N 1
ATOM 1363 C CA . SER A 1 190 ? 25.359 -6.711 6.953 1 97.31 190 SER A CA 1
ATOM 1364 C C . SER A 1 190 ? 25.719 -5.25 6.707 1 97.31 190 SER A C 1
ATOM 1366 O O . SER A 1 190 ? 26.734 -4.762 7.203 1 97.31 190 SER A O 1
ATOM 1368 N N . ILE A 1 191 ? 24.938 -4.555 5.949 1 97.56 191 ILE A N 1
ATOM 1369 C CA . ILE A 1 191 ? 25.188 -3.154 5.629 1 97.56 191 ILE A CA 1
ATOM 1370 C C . ILE A 1 191 ? 25.094 -2.311 6.895 1 97.56 191 ILE A C 1
ATOM 1372 O O . ILE A 1 191 ? 25.953 -1.465 7.148 1 97.56 191 ILE A O 1
ATOM 1376 N N . LEU A 1 192 ? 24.078 -2.566 7.676 1 97.31 192 LEU A N 1
ATOM 1377 C CA . LEU A 1 192 ? 23.906 -1.789 8.898 1 97.31 192 LEU A CA 1
ATOM 1378 C C . LEU A 1 192 ? 25.062 -2.039 9.867 1 97.31 192 LEU A C 1
ATOM 1380 O O . LEU A 1 192 ? 25.5 -1.125 10.57 1 97.31 192 LEU A O 1
ATOM 1384 N N . ASP A 1 193 ? 25.531 -3.254 9.914 1 96.31 193 ASP A N 1
ATOM 1385 C CA . ASP A 1 193 ? 26.625 -3.619 10.805 1 96.31 193 ASP A CA 1
ATOM 1386 C C . ASP A 1 193 ? 27.906 -2.877 10.43 1 96.31 193 ASP A C 1
ATOM 1388 O O . ASP A 1 193 ? 28.797 -2.684 11.273 1 96.31 193 ASP A O 1
ATOM 1392 N N . SER A 1 194 ? 27.984 -2.578 9.25 1 96.69 194 SER A N 1
ATOM 1393 C CA . SER A 1 194 ? 29.172 -1.865 8.797 1 96.69 194 SER A CA 1
ATOM 1394 C C . SER A 1 194 ? 29.125 -0.398 9.211 1 96.69 194 SER A C 1
ATOM 1396 O O . SER A 1 194 ? 30.125 0.317 9.094 1 96.69 194 SER A O 1
ATOM 1398 N N . LEU A 1 195 ? 27.984 0.003 9.688 1 97 195 LEU A N 1
ATOM 1399 C CA . LEU A 1 195 ? 27.781 1.387 10.102 1 97 195 LEU A CA 1
ATOM 1400 C C . LEU A 1 195 ? 27.812 1.506 11.625 1 97 195 LEU A C 1
ATOM 1402 O O . LEU A 1 195 ? 27.438 0.569 12.328 1 97 195 LEU A O 1
ATOM 1406 N N . ASP A 1 196 ? 28.453 2.434 12.242 1 94.38 196 ASP A N 1
ATOM 1407 C CA . ASP A 1 196 ? 28.438 2.717 13.68 1 94.38 196 ASP A CA 1
ATOM 1408 C C . ASP A 1 196 ? 27.234 3.578 14.062 1 94.38 196 ASP A C 1
ATOM 1410 O O . ASP A 1 196 ? 27.375 4.785 14.273 1 94.38 196 ASP A O 1
ATOM 1414 N N . LEU A 1 197 ? 26.078 2.893 14.164 1 97.38 197 LEU A N 1
ATOM 1415 C CA . LEU A 1 197 ? 24.859 3.645 14.406 1 97.38 197 LEU A CA 1
ATOM 1416 C C . LEU A 1 197 ? 24.484 3.633 15.891 1 97.38 197 LEU A C 1
ATOM 1418 O O . LEU A 1 197 ? 24.625 2.605 16.562 1 97.38 197 LEU A O 1
ATOM 1422 N N . SER A 1 198 ? 24.078 4.695 16.344 1 97.62 198 SER A N 1
ATOM 1423 C CA . SER A 1 198 ? 23.453 4.742 17.656 1 97.62 198 SER A CA 1
ATOM 1424 C C . SER A 1 198 ? 22.062 4.102 17.625 1 97.62 198 SER A C 1
ATOM 1426 O O . SER A 1 198 ? 21.516 3.85 16.547 1 97.62 198 SER A O 1
ATOM 1428 N N . ASP A 1 199 ? 21.484 3.887 18.781 1 96 199 ASP A N 1
ATOM 1429 C CA . ASP A 1 199 ? 20.141 3.326 18.844 1 96 199 ASP A CA 1
ATOM 1430 C C . ASP A 1 199 ? 19.125 4.25 18.188 1 96 199 ASP A C 1
ATOM 1432 O O . ASP A 1 199 ? 18.219 3.787 17.484 1 96 199 ASP A O 1
ATOM 1436 N N . ALA A 1 200 ? 19.328 5.504 18.406 1 96.31 200 ALA A N 1
ATOM 1437 C CA . ALA A 1 200 ? 18.422 6.488 17.828 1 96.31 200 ALA A CA 1
ATOM 1438 C C . ALA A 1 200 ? 18.516 6.5 16.297 1 96.31 200 ALA A C 1
ATOM 1440 O O . ALA A 1 200 ? 17.5 6.613 15.617 1 96.31 200 ALA A O 1
ATOM 1441 N N . GLU A 1 201 ? 19.703 6.406 15.82 1 96.88 201 GLU A N 1
ATOM 1442 C CA . GLU A 1 201 ? 19.891 6.359 14.375 1 96.88 201 GLU A CA 1
ATOM 1443 C C . GLU A 1 201 ? 19.312 5.078 13.789 1 96.88 201 GLU A C 1
ATOM 1445 O O . GLU A 1 201 ? 18.656 5.113 12.742 1 96.88 201 GLU A O 1
ATOM 1450 N N . ARG A 1 202 ? 19.547 3.992 14.438 1 96.75 202 ARG A N 1
ATOM 1451 C CA . ARG A 1 202 ? 19.078 2.689 13.969 1 96.75 202 ARG A CA 1
ATOM 1452 C C . ARG A 1 202 ? 17.562 2.646 13.891 1 96.75 202 ARG A C 1
ATOM 1454 O O . ARG A 1 202 ? 17 1.99 13.008 1 96.75 202 ARG A O 1
ATOM 1461 N N . ALA A 1 203 ? 16.938 3.293 14.781 1 95.75 203 ALA A N 1
ATOM 1462 C CA . ALA A 1 203 ? 15.484 3.316 14.828 1 95.75 203 ALA A CA 1
ATOM 1463 C C . ALA A 1 203 ? 14.906 3.986 13.586 1 95.75 203 ALA A C 1
ATOM 1465 O O . ALA A 1 203 ? 13.734 3.785 13.25 1 95.75 203 ALA A O 1
ATOM 1466 N N . ARG A 1 204 ? 15.727 4.746 12.852 1 96.81 204 ARG A N 1
ATOM 1467 C CA . ARG A 1 204 ? 15.258 5.477 11.688 1 96.81 204 ARG A CA 1
ATOM 1468 C C . ARG A 1 204 ? 15.547 4.703 10.398 1 96.81 204 ARG A C 1
ATOM 1470 O O . ARG A 1 204 ? 15.117 5.105 9.32 1 96.81 204 ARG A O 1
ATOM 1477 N N . VAL A 1 205 ? 16.266 3.602 10.539 1 98.25 205 VAL A N 1
ATOM 1478 C CA . VAL A 1 205 ? 16.641 2.818 9.367 1 98.25 205 VAL A CA 1
ATOM 1479 C C . VAL A 1 205 ? 15.805 1.539 9.312 1 98.25 205 VAL A C 1
ATOM 1481 O O . VAL A 1 205 ? 15.719 0.804 10.297 1 98.25 205 VAL A O 1
ATOM 1484 N N . HIS A 1 206 ? 15.242 1.288 8.234 1 98.19 206 HIS A N 1
ATOM 1485 C CA . HIS A 1 206 ? 14.375 0.134 8.031 1 98.19 206 HIS A CA 1
ATOM 1486 C C . HIS A 1 206 ? 14.914 -0.773 6.93 1 98.19 206 HIS A C 1
ATOM 1488 O O . HIS A 1 206 ? 14.977 -0.373 5.766 1 98.19 206 HIS A O 1
ATOM 1494 N N . THR A 1 207 ? 15.289 -1.984 7.281 1 98.06 207 THR A N 1
ATOM 1495 C CA . THR A 1 207 ? 15.75 -2.986 6.328 1 98.06 207 THR A CA 1
ATOM 1496 C C . THR A 1 207 ? 15.539 -4.395 6.879 1 98.06 207 THR A C 1
ATOM 1498 O O . THR A 1 207 ? 15.922 -4.684 8.016 1 98.06 207 THR A O 1
ATOM 1501 N N . PRO A 1 208 ? 14.992 -5.281 6.039 1 97.88 208 PRO A N 1
ATOM 1502 C CA . PRO A 1 208 ? 14.305 -4.984 4.781 1 97.88 208 PRO A CA 1
ATOM 1503 C C . PRO A 1 208 ? 13.219 -3.924 4.941 1 97.88 208 PRO A C 1
ATOM 1505 O O . PRO A 1 208 ? 12.523 -3.896 5.961 1 97.88 208 PRO A O 1
ATOM 1508 N N . VAL A 1 209 ? 13.148 -3.037 4.055 1 98.31 209 VAL A N 1
ATOM 1509 C CA . VAL A 1 209 ? 12.18 -1.948 4.121 1 98.31 209 VAL A CA 1
ATOM 1510 C C . VAL A 1 209 ? 10.789 -2.471 3.766 1 98.31 209 VAL A C 1
ATOM 1512 O O . VAL A 1 209 ? 10.648 -3.336 2.898 1 98.31 209 VAL A O 1
ATOM 1515 N N . GLY A 1 210 ? 9.797 -1.905 4.41 1 98.19 210 GLY A N 1
ATOM 1516 C CA . GLY A 1 210 ? 8.406 -2.227 4.133 1 98.19 210 GLY A CA 1
ATOM 1517 C C . GLY A 1 210 ? 7.777 -3.119 5.188 1 98.19 210 GLY A C 1
ATOM 1518 O O . GLY A 1 210 ? 8.484 -3.756 5.973 1 98.19 210 GLY A O 1
ATOM 1519 N N . LEU A 1 211 ? 6.438 -3.184 5.203 1 97.5 211 LEU A N 1
ATOM 1520 C CA . LEU A 1 211 ? 5.723 -4.082 6.105 1 97.5 211 LEU A CA 1
ATOM 1521 C C . LEU A 1 211 ? 5.852 -5.527 5.645 1 97.5 211 LEU A C 1
ATOM 1523 O O . LEU A 1 211 ? 6.023 -5.793 4.453 1 97.5 211 LEU A O 1
ATOM 1527 N N . ALA A 1 212 ? 5.727 -6.457 6.586 1 96.12 212 ALA A N 1
ATOM 1528 C CA . ALA A 1 212 ? 5.844 -7.879 6.273 1 96.12 212 ALA A CA 1
ATOM 1529 C C . ALA A 1 212 ? 4.523 -8.438 5.754 1 96.12 212 ALA A C 1
ATOM 1531 O O . ALA A 1 212 ? 3.852 -9.211 6.445 1 96.12 212 ALA A O 1
ATOM 1532 N N . ILE A 1 213 ? 4.258 -8.188 4.508 1 95.81 213 ILE A N 1
ATOM 1533 C CA . ILE A 1 213 ? 2.967 -8.594 3.965 1 95.81 213 ILE A CA 1
ATOM 1534 C C . ILE A 1 213 ? 3.17 -9.68 2.908 1 95.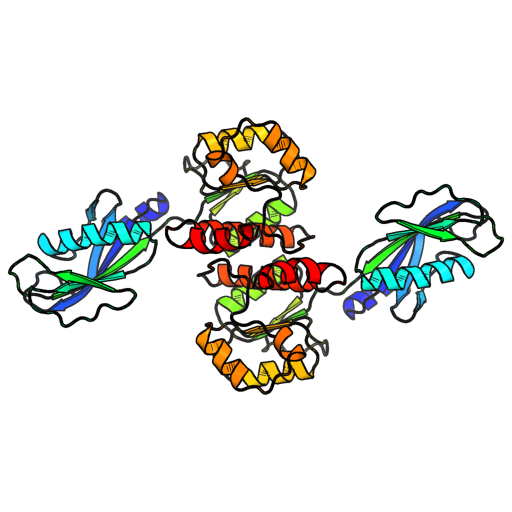81 213 ILE A C 1
ATOM 1536 O O . ILE A 1 213 ? 2.25 -10 2.152 1 95.81 213 ILE A O 1
ATOM 1540 N N . GLY A 1 214 ? 4.363 -10.172 2.83 1 95.06 214 GLY A N 1
ATOM 1541 C CA . GLY A 1 214 ? 4.656 -11.25 1.897 1 95.06 214 GLY A CA 1
ATOM 1542 C C . GLY A 1 214 ? 4.75 -10.781 0.458 1 95.06 214 GLY A C 1
ATOM 1543 O O . GLY A 1 214 ? 4.512 -11.555 -0.469 1 95.06 214 GLY A O 1
ATOM 1544 N N . ALA A 1 215 ? 5.078 -9.516 0.259 1 96.19 215 ALA A N 1
ATOM 1545 C CA . ALA A 1 215 ? 5.176 -8.922 -1.071 1 96.19 215 ALA A CA 1
ATOM 1546 C C . ALA A 1 215 ? 6.246 -9.617 -1.906 1 96.19 215 ALA A C 1
ATOM 1548 O O . ALA A 1 215 ? 7.328 -9.93 -1.404 1 96.19 215 ALA A O 1
ATOM 1549 N N . LYS A 1 216 ? 5.902 -9.82 -3.191 1 93.12 216 LYS A N 1
ATOM 1550 C CA . LYS A 1 216 ? 6.836 -10.547 -4.047 1 93.12 216 LYS A CA 1
ATOM 1551 C C . LYS A 1 216 ? 7.184 -9.742 -5.297 1 93.12 216 LYS A C 1
ATOM 1553 O O . LYS A 1 216 ? 8.344 -9.688 -5.703 1 93.12 216 LYS A O 1
ATOM 1558 N N . THR A 1 217 ? 6.238 -9.141 -5.902 1 95.19 217 THR A N 1
ATOM 1559 C CA . THR A 1 217 ? 6.473 -8.383 -7.129 1 95.19 217 THR A CA 1
ATOM 1560 C C . THR A 1 217 ? 6.945 -6.969 -6.809 1 95.19 217 THR A C 1
ATOM 1562 O O . THR A 1 217 ? 6.734 -6.473 -5.703 1 95.19 217 THR A O 1
ATOM 1565 N N . PRO A 1 218 ? 7.527 -6.254 -7.746 1 98.06 218 PRO A N 1
ATOM 1566 C CA . PRO A 1 218 ? 7.945 -4.867 -7.523 1 98.06 218 PRO A CA 1
ATOM 1567 C C . PRO A 1 218 ? 6.801 -3.975 -7.047 1 98.06 218 PRO A C 1
ATOM 1569 O O . PRO A 1 218 ? 6.977 -3.186 -6.113 1 98.06 218 PRO A O 1
ATOM 1572 N N . ALA A 1 219 ? 5.672 -4.156 -7.625 1 98.56 219 ALA A N 1
ATOM 1573 C CA . ALA A 1 219 ? 4.516 -3.348 -7.25 1 98.56 219 ALA A CA 1
ATOM 1574 C C . ALA A 1 219 ? 4.047 -3.682 -5.836 1 98.56 219 ALA A C 1
ATOM 1576 O O . ALA A 1 219 ? 3.693 -2.787 -5.066 1 98.56 219 ALA A O 1
ATOM 1577 N N . GLU A 1 220 ? 4.047 -4.957 -5.512 1 98.44 220 GLU A N 1
ATOM 1578 C CA . GLU A 1 220 ? 3.684 -5.352 -4.156 1 98.44 220 GLU A CA 1
ATOM 1579 C C . GLU A 1 220 ? 4.68 -4.805 -3.135 1 98.44 220 GLU A C 1
ATOM 1581 O O . GLU A 1 220 ? 4.289 -4.348 -2.061 1 98.44 220 GLU A O 1
ATOM 1586 N N . ILE A 1 221 ? 5.887 -4.902 -3.465 1 98.38 221 ILE A N 1
ATOM 1587 C CA . ILE A 1 221 ? 6.926 -4.383 -2.584 1 98.38 221 ILE A CA 1
ATOM 1588 C C . ILE A 1 221 ? 6.754 -2.875 -2.414 1 98.38 221 ILE A C 1
ATOM 1590 O O . ILE A 1 221 ? 6.918 -2.346 -1.313 1 98.38 221 ILE A O 1
ATOM 1594 N N . ALA A 1 222 ? 6.434 -2.162 -3.514 1 98.81 222 ALA A N 1
ATOM 1595 C CA . ALA A 1 222 ? 6.152 -0.731 -3.422 1 98.81 222 ALA A CA 1
ATOM 1596 C C . ALA A 1 222 ? 5.008 -0.458 -2.451 1 98.81 222 ALA A C 1
ATOM 1598 O O . ALA A 1 222 ? 5.074 0.479 -1.651 1 98.81 222 ALA A O 1
ATOM 1599 N N . VAL A 1 223 ? 3.973 -1.274 -2.518 1 98.81 223 VAL A N 1
ATOM 1600 C CA . VAL A 1 223 ? 2.854 -1.124 -1.594 1 98.81 223 VAL A CA 1
ATOM 1601 C C . VAL A 1 223 ? 3.332 -1.346 -0.16 1 98.81 223 VAL A C 1
ATOM 1603 O O . VAL A 1 223 ? 2.949 -0.607 0.75 1 98.81 223 VAL A O 1
ATOM 1606 N N . SER A 1 224 ? 4.121 -2.391 0.049 1 98.62 224 SER A N 1
ATOM 1607 C CA . SER A 1 224 ? 4.695 -2.686 1.358 1 98.62 224 SER A CA 1
ATOM 1608 C C . SER A 1 224 ? 5.453 -1.483 1.913 1 98.62 224 SER A C 1
ATOM 1610 O O . SER A 1 224 ? 5.258 -1.099 3.068 1 98.62 224 SER A O 1
ATOM 1612 N N . ILE A 1 225 ? 6.262 -0.879 1.097 1 98.75 225 ILE A N 1
ATOM 1613 C CA . ILE A 1 225 ? 7.07 0.268 1.492 1 98.75 225 ILE A CA 1
ATOM 1614 C C . ILE A 1 225 ? 6.168 1.464 1.779 1 98.75 225 ILE A C 1
ATOM 1616 O O . ILE A 1 225 ? 6.316 2.133 2.805 1 98.75 225 ILE A O 1
ATOM 1620 N N . ALA A 1 226 ? 5.25 1.734 0.882 1 98.75 226 ALA A N 1
ATOM 1621 C CA . ALA A 1 226 ? 4.336 2.859 1.051 1 98.75 226 ALA A CA 1
ATOM 1622 C C . ALA A 1 226 ? 3.531 2.723 2.34 1 98.75 226 ALA A C 1
ATOM 1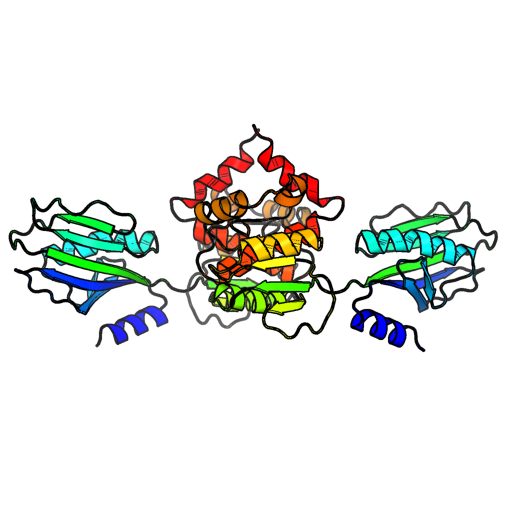624 O O . ALA A 1 226 ? 3.307 3.707 3.047 1 98.75 226 ALA A O 1
ATOM 1625 N N . ALA A 1 227 ? 3.072 1.499 2.596 1 98.5 227 ALA A N 1
ATOM 1626 C CA . ALA A 1 227 ? 2.314 1.262 3.822 1 98.5 227 ALA A CA 1
ATOM 1627 C C . ALA A 1 227 ? 3.148 1.597 5.055 1 98.5 227 ALA A C 1
ATOM 1629 O O . ALA A 1 227 ? 2.652 2.219 5.996 1 98.5 227 ALA A O 1
ATOM 1630 N N . GLU A 1 228 ? 4.355 1.184 5.09 1 98 228 GLU A N 1
ATOM 1631 C CA . GLU A 1 228 ? 5.242 1.491 6.207 1 98 228 GLU A CA 1
ATOM 1632 C C . GLU A 1 228 ? 5.492 2.992 6.316 1 98 228 GLU A C 1
ATOM 1634 O O . GLU A 1 228 ? 5.508 3.545 7.418 1 98 228 GLU A O 1
ATOM 1639 N N . LEU A 1 229 ? 5.684 3.662 5.156 1 97.56 229 LEU A N 1
ATOM 1640 C CA . LEU A 1 229 ? 5.871 5.109 5.133 1 97.56 229 LEU A CA 1
ATOM 1641 C C . LEU A 1 229 ? 4.668 5.82 5.738 1 97.56 229 LEU A C 1
ATOM 1643 O O . LEU A 1 229 ? 4.824 6.707 6.582 1 97.56 229 LEU A O 1
ATOM 1647 N N . ILE A 1 230 ? 3.502 5.414 5.289 1 97.31 230 ILE A N 1
ATOM 1648 C CA . ILE A 1 230 ? 2.277 6.02 5.805 1 97.31 230 ILE A CA 1
ATOM 1649 C C . ILE A 1 230 ? 2.205 5.832 7.316 1 97.31 230 ILE A C 1
ATOM 1651 O O . ILE A 1 230 ? 1.935 6.781 8.055 1 97.31 230 ILE A O 1
ATOM 1655 N N . ALA A 1 231 ? 2.445 4.617 7.777 1 96.44 231 ALA A N 1
ATOM 1656 C CA . ALA A 1 231 ? 2.393 4.324 9.211 1 96.44 231 ALA A CA 1
ATOM 1657 C C . ALA A 1 231 ? 3.365 5.211 9.984 1 96.44 231 ALA A C 1
ATOM 1659 O O . ALA A 1 231 ? 3.029 5.723 11.055 1 96.44 231 ALA A O 1
ATOM 1660 N N . THR A 1 232 ? 4.535 5.348 9.461 1 94.5 232 THR A N 1
ATOM 1661 C CA . THR A 1 232 ? 5.562 6.145 10.125 1 94.5 232 THR A CA 1
ATOM 1662 C C . THR A 1 232 ? 5.176 7.621 10.133 1 94.5 232 THR A C 1
ATOM 1664 O O . THR A 1 232 ? 5.316 8.297 11.156 1 94.5 232 THR A O 1
ATOM 1667 N N . LEU A 1 233 ? 4.703 8.094 8.977 1 90.75 233 LEU A N 1
ATOM 1668 C CA . LEU A 1 233 ? 4.355 9.508 8.844 1 90.75 233 LEU A CA 1
ATOM 1669 C C . LEU A 1 233 ? 3.127 9.844 9.68 1 90.75 233 LEU A C 1
ATOM 1671 O O . LEU A 1 233 ? 3.021 10.945 10.219 1 90.75 233 LEU A O 1
ATOM 1675 N N . ARG A 1 234 ? 2.221 8.812 9.773 1 88.38 234 ARG A N 1
ATOM 1676 C CA . ARG A 1 234 ? 0.996 9.039 10.531 1 88.38 234 ARG A CA 1
ATOM 1677 C C . ARG A 1 234 ? 1.202 8.734 12.016 1 88.38 234 ARG A C 1
ATOM 1679 O O . ARG A 1 234 ? 0.454 9.219 12.867 1 88.38 234 ARG A O 1
ATOM 1686 N N . GLY A 1 235 ? 2.035 7.625 12.32 1 74.19 235 GLY A N 1
ATOM 1687 C CA . GLY A 1 235 ? 2.324 7.258 13.695 1 74.19 235 GLY A CA 1
ATOM 1688 C C . GLY A 1 235 ? 3.258 8.234 14.391 1 74.19 235 GLY A C 1
ATOM 1689 O O . GLY A 1 235 ? 3.359 8.234 15.617 1 74.19 235 GLY A O 1
ATOM 1690 N N . GLY A 1 236 ? 4.316 8.625 13.648 1 58.31 236 GLY A N 1
ATOM 1691 C CA . GLY A 1 236 ? 5.34 9.523 14.164 1 58.31 236 GLY A CA 1
ATOM 1692 C C . GLY A 1 236 ? 4.773 10.812 14.711 1 58.31 236 GLY A C 1
ATOM 1693 O O . GLY A 1 236 ? 5.52 11.688 15.156 1 58.31 236 GLY A O 1
ATOM 1694 N N . GLY A 1 237 ? 3.555 11.039 14.516 1 44.97 237 GLY A N 1
ATOM 1695 C CA . GLY A 1 237 ? 3.045 12.125 15.344 1 44.97 237 GLY A CA 1
ATOM 1696 C C . GLY A 1 237 ? 2.957 11.758 16.812 1 44.97 237 GLY A C 1
ATOM 1697 O O . GLY A 1 237 ? 3.158 10.602 17.188 1 44.97 237 GLY A O 1
ATOM 1698 N N . PRO A 1 238 ? 2.867 12.609 17.922 1 34.84 238 PRO A N 1
ATOM 1699 C CA . PRO A 1 238 ? 2.852 12.258 19.328 1 34.84 238 PRO A CA 1
ATOM 1700 C C . PRO A 1 238 ? 2.068 10.977 19.625 1 34.84 238 PRO A C 1
ATOM 1702 O O . PRO A 1 238 ? 2.434 10.211 20.516 1 34.84 238 PRO A O 1
ATOM 1705 N N . ARG A 1 239 ? 0.961 10.578 19.141 1 35.56 239 ARG A N 1
ATOM 1706 C CA . ARG A 1 239 ? 0.065 9.5 19.531 1 35.56 239 ARG A CA 1
ATOM 1707 C C . ARG A 1 239 ? 0.482 8.18 18.891 1 35.56 239 ARG A C 1
ATOM 1709 O O . ARG A 1 239 ? 0.019 7.109 19.297 1 35.56 239 ARG A O 1
ATOM 1716 N N . GLY A 1 240 ? 1.056 8.078 17.797 1 35.12 240 GLY A N 1
ATOM 1717 C CA . GLY A 1 240 ? 1.242 6.906 16.969 1 35.12 240 GLY A CA 1
ATOM 1718 C C . GLY A 1 240 ? 2.277 5.941 17.516 1 35.12 240 GLY A C 1
ATOM 1719 O O . GLY A 1 240 ? 2.596 4.934 16.875 1 35.12 240 GLY A O 1
ATOM 1720 N N . ARG A 1 241 ? 3.309 6.344 18.344 1 33.22 241 ARG A N 1
ATOM 1721 C CA . ARG A 1 241 ? 4.328 5.484 18.938 1 33.22 241 ARG A CA 1
ATOM 1722 C C . ARG A 1 241 ? 3.691 4.406 19.797 1 33.22 241 ARG A C 1
ATOM 1724 O O . ARG A 1 241 ? 4.371 3.479 20.25 1 33.22 241 ARG A O 1
ATOM 1731 N N . LYS A 1 242 ? 2.627 4.609 20.422 1 32.41 242 LYS A N 1
ATOM 1732 C CA . LYS A 1 242 ? 2.145 3.668 21.438 1 32.41 242 LYS A CA 1
ATOM 1733 C C . LYS A 1 242 ? 1.782 2.326 20.812 1 32.41 242 LYS A C 1
ATOM 1735 O O . LYS A 1 242 ? 1.985 1.273 21.422 1 32.41 242 LYS A O 1
ATOM 1740 N N . ALA A 1 243 ? 1.138 2.234 19.641 1 33.19 243 ALA A N 1
ATOM 1741 C CA . ALA A 1 243 ? 0.548 0.985 19.172 1 33.19 243 ALA A CA 1
ATOM 1742 C C . ALA A 1 243 ? 1.613 0.064 18.578 1 33.19 243 ALA A C 1
ATOM 1744 O O . ALA A 1 243 ? 1.455 -1.159 18.578 1 33.19 243 ALA A O 1
ATOM 1745 N N . LEU A 1 244 ? 2.738 0.557 18.031 1 32.62 244 LEU A N 1
ATOM 1746 C CA . LEU A 1 244 ? 3.754 -0.333 17.469 1 32.62 244 LEU A CA 1
ATOM 1747 C C . LEU A 1 244 ? 4.551 -1.004 18.578 1 32.62 244 LEU A C 1
ATOM 1749 O O . LEU A 1 244 ? 5.211 -2.021 18.359 1 32.62 244 LEU A O 1
ATOM 1753 N N . ALA A 1 245 ? 4.836 -0.353 19.781 1 34.28 245 ALA A N 1
ATOM 1754 C CA . ALA A 1 245 ? 5.598 -0.908 20.891 1 34.28 245 ALA A CA 1
ATOM 1755 C C . ALA A 1 245 ? 4.898 -2.127 21.484 1 34.28 245 ALA A C 1
ATOM 1757 O O . ALA A 1 245 ? 5.551 -3.045 21.984 1 34.28 245 ALA A O 1
ATOM 1758 N N . ASP A 1 246 ? 3.609 -2.146 21.578 1 33.78 246 ASP A N 1
ATOM 1759 C CA . ASP A 1 246 ? 2.98 -3.238 22.312 1 33.78 246 ASP A CA 1
ATOM 1760 C C . ASP A 1 246 ? 3.188 -4.57 21.594 1 33.78 246 ASP A C 1
ATOM 1762 O O . ASP A 1 246 ? 3.074 -5.637 22.219 1 33.78 246 ASP A O 1
ATOM 1766 N N . GLU A 1 247 ? 3.4 -4.57 20.281 1 33.44 247 GLU A N 1
ATOM 1767 C CA . GLU A 1 247 ? 3.525 -5.914 19.719 1 33.44 247 GLU A CA 1
ATOM 1768 C C . GLU A 1 247 ? 4.922 -6.48 19.969 1 33.44 247 GLU A C 1
ATOM 1770 O O . GLU A 1 247 ? 5.145 -7.684 19.797 1 33.44 247 GLU A O 1
ATOM 1775 N N . ASN A 1 248 ? 5.922 -5.688 20.109 1 31.95 248 ASN A N 1
ATOM 1776 C CA . ASN A 1 248 ? 7.203 -6.352 20.328 1 31.95 248 ASN A CA 1
ATOM 1777 C C . ASN A 1 248 ? 7.387 -6.738 21.797 1 31.95 248 ASN A C 1
ATOM 1779 O O . ASN A 1 248 ? 8.414 -7.305 22.156 1 31.95 248 ASN A O 1
ATOM 1783 N N . GLY A 1 249 ? 6.637 -6.125 22.812 1 27.09 249 GLY A N 1
ATOM 1784 C CA . GLY A 1 249 ? 6.969 -6.441 24.188 1 27.09 249 GLY A CA 1
ATOM 1785 C C . GLY A 1 249 ? 6.531 -7.836 24.609 1 27.09 249 GLY A C 1
ATOM 1786 O O . GLY A 1 249 ? 6.602 -8.188 25.781 1 27.09 249 GLY A O 1
ATOM 1787 N N . GLY A 1 250 ? 5.723 -8.617 23.906 1 24.09 250 GLY A N 1
ATOM 1788 C CA . GLY A 1 250 ? 5.531 -9.891 24.594 1 24.09 250 GLY A CA 1
ATOM 1789 C C . GLY A 1 250 ? 6.793 -10.727 24.656 1 24.09 250 GLY A C 1
ATOM 1790 O O . GLY A 1 250 ? 7.258 -11.227 23.625 1 24.09 250 GLY A O 1
ATOM 1791 N N . ALA A 1 251 ? 7.871 -10.281 25.344 1 19.64 251 ALA A N 1
ATOM 1792 C CA . ALA A 1 251 ? 8.617 -11.375 25.953 1 19.64 251 ALA A CA 1
ATOM 1793 C C . ALA A 1 251 ? 7.82 -12.023 27.078 1 19.64 251 ALA A C 1
ATOM 1795 O O . ALA A 1 251 ? 7.113 -11.336 27.828 1 19.64 251 ALA A O 1
ATOM 1796 N N . MET B 1 1 ? -2.215 -26.5 -33.062 1 76.19 1 MET B N 1
ATOM 1797 C CA . MET B 1 1 ? -2.15 -25.344 -32.188 1 76.19 1 MET B CA 1
ATOM 1798 C C . MET B 1 1 ? -0.857 -25.359 -31.359 1 76.19 1 MET B C 1
ATOM 1800 O O . MET B 1 1 ? -0.418 -26.406 -30.906 1 76.19 1 MET B O 1
ATOM 1804 N N . SER B 1 2 ? -0.178 -24.281 -31.438 1 91.62 2 SER B N 1
ATOM 1805 C CA . SER B 1 2 ? 1.102 -24.203 -30.734 1 91.62 2 SER B CA 1
ATOM 1806 C C . SER B 1 2 ? 0.902 -24.094 -29.234 1 91.62 2 SER B C 1
ATOM 1808 O O . SER B 1 2 ? -0.194 -23.766 -28.766 1 91.62 2 SER B O 1
ATOM 1810 N N . ILE B 1 3 ? 1.874 -24.547 -28.531 1 93.31 3 ILE B N 1
ATOM 1811 C CA . ILE B 1 3 ? 1.841 -24.438 -27.078 1 93.31 3 ILE B CA 1
ATOM 1812 C C . ILE B 1 3 ? 1.564 -22.984 -26.688 1 93.31 3 ILE B C 1
ATOM 1814 O O . ILE B 1 3 ? 0.796 -22.719 -25.75 1 93.31 3 ILE B O 1
ATOM 1818 N N . SER B 1 4 ? 2.105 -22.062 -27.375 1 93.12 4 SER B N 1
ATOM 1819 C CA . SER B 1 4 ? 1.922 -20.641 -27.109 1 93.12 4 SER B CA 1
ATOM 1820 C C . SER B 1 4 ? 0.475 -20.219 -27.328 1 93.12 4 SER B C 1
ATOM 1822 O O . SER B 1 4 ? -0.076 -19.438 -26.562 1 93.12 4 SER B O 1
ATOM 1824 N N . ASP B 1 5 ? -0.073 -20.719 -28.406 1 94.69 5 ASP B N 1
ATOM 1825 C CA . ASP B 1 5 ? -1.472 -20.422 -28.688 1 94.69 5 ASP B CA 1
ATOM 1826 C C . ASP B 1 5 ? -2.389 -20.969 -27.594 1 94.69 5 ASP B C 1
ATOM 1828 O O . ASP B 1 5 ? -3.328 -20.297 -27.172 1 94.69 5 ASP B O 1
ATOM 1832 N N . ARG B 1 6 ? -2.039 -22.188 -27.281 1 95.25 6 ARG B N 1
ATOM 1833 C CA . ARG B 1 6 ? -2.842 -22.812 -26.234 1 95.25 6 ARG B CA 1
ATOM 1834 C C . ARG B 1 6 ? -2.725 -22.062 -24.922 1 95.25 6 ARG B C 1
ATOM 1836 O O . ARG B 1 6 ? -3.725 -21.844 -24.234 1 95.25 6 ARG B O 1
ATOM 1843 N N . ALA B 1 7 ? -1.552 -21.672 -24.609 1 95.94 7 ALA B N 1
ATOM 1844 C CA . ALA B 1 7 ? -1.32 -20.891 -23.391 1 95.94 7 ALA B CA 1
ATOM 1845 C C . ALA B 1 7 ? -2.133 -19.594 -23.422 1 95.94 7 ALA B C 1
ATOM 1847 O O . ALA B 1 7 ? -2.758 -19.234 -22.422 1 95.94 7 ALA B O 1
ATOM 1848 N N . ALA B 1 8 ? -2.191 -18.938 -24.5 1 95.56 8 ALA B N 1
ATOM 1849 C CA . ALA B 1 8 ? -2.918 -17.672 -24.641 1 95.56 8 ALA B CA 1
ATOM 1850 C C . ALA B 1 8 ? -4.414 -17.875 -24.422 1 95.56 8 ALA B C 1
ATOM 1852 O O . ALA B 1 8 ? -5.074 -17.047 -23.812 1 95.56 8 ALA B O 1
ATOM 1853 N N . GLN B 1 9 ? -4.883 -18.953 -24.984 1 95.12 9 GLN B N 1
ATOM 1854 C CA . GLN B 1 9 ? -6.293 -19.281 -24.812 1 95.12 9 GLN B CA 1
ATOM 1855 C C . GLN B 1 9 ? -6.629 -19.484 -23.344 1 95.12 9 GLN B C 1
ATOM 1857 O O . GLN B 1 9 ? -7.66 -19 -22.859 1 95.12 9 GLN B O 1
ATOM 1862 N N . LEU B 1 10 ? -5.773 -20.188 -22.688 1 95.5 10 LEU B N 1
ATOM 1863 C CA . LEU B 1 10 ? -6.008 -20.469 -21.266 1 95.5 10 LEU B CA 1
ATOM 1864 C C . LEU B 1 10 ? -5.934 -19.188 -20.438 1 95.5 10 LEU B C 1
ATOM 1866 O O . LEU B 1 10 ?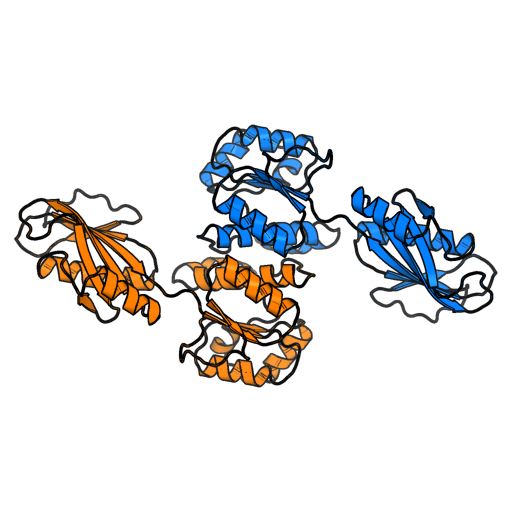 -6.738 -19 -19.531 1 95.5 10 LEU B O 1
ATOM 1870 N N . VAL B 1 11 ? -5.047 -18.312 -20.766 1 93.19 11 VAL B N 1
ATOM 1871 C CA . VAL B 1 11 ? -4.918 -17.047 -20.078 1 93.19 11 VAL B CA 1
ATOM 1872 C C . VAL B 1 11 ? -6.188 -16.219 -20.281 1 93.19 11 VAL B C 1
ATOM 1874 O O . VAL B 1 11 ? -6.727 -15.664 -19.312 1 93.19 11 VAL B O 1
ATOM 1877 N N . ALA B 1 12 ? -6.695 -16.172 -21.469 1 90.75 12 ALA B N 1
ATOM 1878 C CA . ALA B 1 12 ? -7.91 -15.422 -21.781 1 90.75 12 ALA B CA 1
ATOM 1879 C C . ALA B 1 12 ? -9.109 -15.977 -21.016 1 90.75 12 ALA B C 1
ATOM 1881 O O . ALA B 1 12 ? -9.984 -15.219 -20.578 1 90.75 12 ALA B O 1
ATOM 1882 N N . ALA B 1 13 ? -9.031 -17.234 -20.844 1 91.69 13 ALA B N 1
ATOM 1883 C CA . ALA B 1 13 ? -10.125 -17.906 -20.156 1 91.69 13 ALA B CA 1
ATOM 1884 C C . ALA B 1 13 ? -9.906 -17.891 -18.641 1 91.69 13 ALA B C 1
ATOM 1886 O O . ALA B 1 13 ? -10.711 -18.438 -17.891 1 91.69 13 ALA B O 1
ATOM 1887 N N . ARG B 1 14 ? -8.828 -17.312 -18.219 1 91.88 14 ARG B N 1
ATOM 1888 C CA . ARG B 1 14 ? -8.453 -17.234 -16.797 1 91.88 14 ARG B CA 1
ATOM 1889 C C . ARG B 1 14 ? -8.359 -18.625 -16.188 1 91.88 14 ARG B C 1
ATOM 1891 O O . ARG B 1 14 ? -8.766 -18.828 -15.039 1 91.88 14 ARG B O 1
ATOM 1898 N N . THR B 1 15 ? -7.91 -19.578 -16.953 1 93.56 15 THR B N 1
ATOM 1899 C CA . THR B 1 15 ? -7.715 -20.938 -16.484 1 93.56 15 THR B CA 1
ATOM 1900 C C . THR B 1 15 ? -6.277 -21.156 -16.016 1 93.56 15 THR B C 1
ATOM 1902 O O . THR B 1 15 ? -5.336 -20.984 -16.797 1 93.56 15 THR B O 1
ATOM 1905 N N . PRO B 1 16 ? -6.113 -21.547 -14.797 1 95.25 16 PRO B N 1
ATOM 1906 C CA . PRO B 1 16 ? -4.75 -21.812 -14.32 1 95.25 16 PRO B CA 1
ATOM 1907 C C . PRO B 1 16 ? -4.098 -23 -15.023 1 95.25 16 PRO B C 1
ATOM 1909 O O . PRO B 1 16 ? -4.773 -23.969 -15.359 1 95.25 16 PRO B O 1
ATOM 1912 N N . PHE B 1 17 ? -2.807 -22.891 -15.219 1 97.38 17 PHE B N 1
ATOM 1913 C CA . PHE B 1 17 ? -2.057 -24 -15.797 1 97.38 17 PHE B CA 1
ATOM 1914 C C . PHE B 1 17 ? -0.578 -23.906 -15.445 1 97.38 17 PHE B C 1
ATOM 1916 O O . PHE B 1 17 ? -0.142 -22.906 -14.859 1 97.38 17 PHE B O 1
ATOM 1923 N N . VAL B 1 18 ? 0.13 -24.984 -15.688 1 97.94 18 VAL B N 1
ATOM 1924 C CA . VAL B 1 18 ? 1.577 -25.016 -15.508 1 97.94 18 VAL B CA 1
ATOM 1925 C C . VAL B 1 18 ? 2.268 -25.172 -16.859 1 97.94 18 VAL B C 1
ATOM 1927 O O . VAL B 1 18 ? 1.858 -26 -17.672 1 97.94 18 VAL B O 1
ATOM 1930 N N . ARG B 1 19 ? 3.217 -24.344 -17.125 1 97.81 19 ARG B N 1
ATOM 1931 C CA . ARG B 1 19 ? 4.086 -24.531 -18.281 1 97.81 19 ARG B CA 1
ATOM 1932 C C . ARG B 1 19 ? 5.328 -25.344 -17.906 1 97.81 19 ARG B C 1
ATOM 1934 O O . ARG B 1 19 ? 6.039 -24.984 -16.969 1 97.81 19 ARG B O 1
ATOM 1941 N N . ALA B 1 20 ? 5.527 -26.375 -18.594 1 97.75 20 ALA B N 1
ATOM 1942 C CA . ALA B 1 20 ? 6.703 -27.219 -18.406 1 97.75 20 ALA B CA 1
ATOM 1943 C C . ALA B 1 20 ? 7.688 -27.078 -19.562 1 97.75 20 ALA B C 1
ATOM 1945 O O . ALA B 1 20 ? 7.301 -27.188 -20.719 1 97.75 20 ALA B O 1
ATOM 1946 N N . THR B 1 21 ? 8.93 -26.828 -19.234 1 97.88 21 THR B N 1
ATOM 1947 C CA . THR B 1 21 ? 9.977 -26.703 -20.25 1 97.88 21 THR B CA 1
ATOM 1948 C C . THR B 1 21 ? 11.164 -27.594 -19.906 1 97.88 21 THR B C 1
ATOM 1950 O O . THR B 1 21 ? 11.742 -27.469 -18.812 1 97.88 21 THR B O 1
ATOM 1953 N N . VAL B 1 22 ? 11.539 -28.516 -20.828 1 97.38 22 VAL B N 1
ATOM 1954 C CA . VAL B 1 22 ? 12.758 -29.297 -20.641 1 97.38 22 VAL B CA 1
ATOM 1955 C C . VAL B 1 22 ? 13.984 -28.406 -20.828 1 97.38 22 VAL B C 1
ATOM 1957 O O . VAL B 1 22 ? 14.219 -27.891 -21.922 1 97.38 22 VAL B O 1
ATOM 1960 N N . VAL B 1 23 ? 14.719 -28.25 -19.797 1 97.75 23 VAL B N 1
ATOM 1961 C CA . VAL B 1 23 ? 15.836 -27.312 -19.891 1 97.75 23 VAL B CA 1
ATOM 1962 C C . VAL B 1 23 ? 17.141 -28.094 -20.016 1 97.75 23 VAL B C 1
ATOM 1964 O O . VAL B 1 23 ? 18.172 -27.531 -20.422 1 97.75 23 VAL B O 1
ATOM 1967 N N . ARG B 1 24 ? 17.188 -29.359 -19.578 1 95.19 24 ARG B N 1
ATOM 1968 C CA . ARG B 1 24 ? 18.328 -30.25 -19.75 1 95.19 24 ARG B CA 1
ATOM 1969 C C . ARG B 1 24 ? 17.891 -31.688 -19.969 1 95.19 24 ARG B C 1
ATOM 1971 O O . ARG B 1 24 ? 16.922 -32.156 -19.375 1 95.19 24 ARG B O 1
ATOM 1978 N N . ALA B 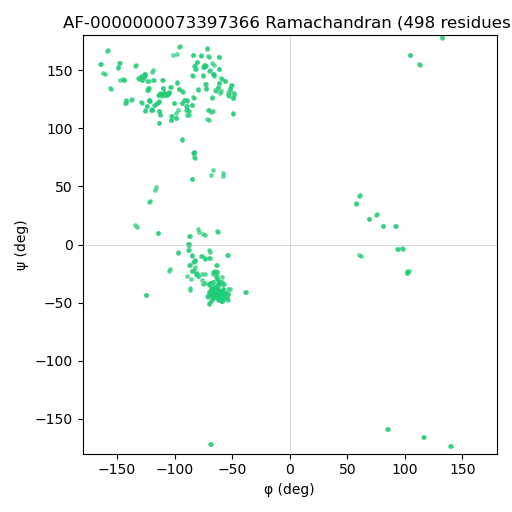1 25 ? 18.609 -32.438 -20.859 1 93.81 25 ALA B N 1
ATOM 1979 C CA . ALA B 1 25 ? 18.359 -33.844 -21.125 1 93.81 25 ALA B CA 1
ATOM 1980 C C . ALA B 1 25 ? 19.672 -34.594 -21.328 1 93.81 25 ALA B C 1
ATOM 1982 O O . ALA B 1 25 ? 20.516 -34.188 -22.109 1 93.81 25 ALA B O 1
ATOM 1983 N N . GLN B 1 26 ? 19.797 -35.562 -20.531 1 90.44 26 GLN B N 1
ATOM 1984 C CA . GLN B 1 26 ? 20.922 -36.469 -20.703 1 90.44 26 GLN B CA 1
ATOM 1985 C C . GLN B 1 26 ? 20.469 -37.844 -21.219 1 90.44 26 GLN B C 1
ATOM 1987 O O . GLN B 1 26 ? 19.625 -38.5 -20.625 1 90.44 26 GLN B O 1
ATOM 1992 N N . GLN B 1 27 ? 21.047 -38.312 -22.156 1 88.38 27 GLN B N 1
ATOM 1993 C CA . GLN B 1 27 ? 20.656 -39.562 -22.812 1 88.38 27 GLN B CA 1
ATOM 1994 C C . GLN B 1 27 ? 20.938 -40.75 -21.938 1 88.38 27 GLN B C 1
ATOM 1996 O O . GLN B 1 27 ? 21.875 -40.719 -21.125 1 88.38 27 GLN B O 1
ATOM 2001 N N . PRO B 1 28 ? 20.125 -41.75 -22.109 1 89.75 28 PRO B N 1
ATOM 2002 C CA . PRO B 1 28 ? 19.062 -41.969 -23.109 1 89.75 28 PRO B CA 1
ATOM 2003 C C . PRO B 1 28 ? 17.734 -41.312 -22.719 1 89.75 28 PRO B C 1
ATOM 2005 O O . PRO B 1 28 ? 17.281 -41.469 -21.578 1 89.75 28 PRO B O 1
ATOM 2008 N N . THR B 1 29 ? 17.078 -40.469 -23.578 1 88.69 29 THR B N 1
ATOM 2009 C CA . THR B 1 29 ? 15.773 -39.844 -23.422 1 88.69 29 THR B CA 1
ATOM 2010 C C . THR B 1 29 ? 15.25 -39.344 -24.766 1 88.69 29 THR B C 1
ATOM 2012 O O . THR B 1 29 ? 16.031 -39.062 -25.672 1 88.69 29 THR B O 1
ATOM 2015 N N . SER B 1 30 ? 13.992 -39.438 -24.797 1 90.75 30 SER B N 1
ATOM 2016 C CA . SER B 1 30 ? 13.359 -38.969 -26.031 1 90.75 30 SER B CA 1
ATOM 2017 C C . SER B 1 30 ? 13.148 -37.438 -25.984 1 90.75 30 SER B C 1
ATOM 2019 O O . SER B 1 30 ? 12.906 -36.812 -27.016 1 90.75 30 SER B O 1
ATOM 2021 N N . ALA B 1 31 ? 13.266 -36.906 -24.844 1 93.62 31 ALA B N 1
ATOM 2022 C CA . ALA B 1 31 ? 13.055 -35.469 -24.688 1 93.62 31 ALA B CA 1
ATOM 2023 C C . ALA B 1 31 ? 14.297 -34.688 -25.078 1 93.62 31 ALA B C 1
ATOM 2025 O O . ALA B 1 31 ? 15.414 -35.219 -25.031 1 93.62 31 ALA B O 1
ATOM 2026 N N . ARG B 1 32 ? 14.102 -33.5 -25.531 1 96 32 ARG B N 1
ATOM 2027 C CA . ARG B 1 32 ? 15.172 -32.562 -25.875 1 96 32 ARG B CA 1
ATOM 2028 C C . ARG B 1 32 ? 14.977 -31.234 -25.156 1 96 32 ARG B C 1
ATOM 2030 O O . ARG B 1 32 ? 13.844 -30.797 -24.938 1 96 32 ARG B O 1
ATOM 2037 N N . PRO B 1 33 ? 16.125 -30.641 -24.828 1 96.62 33 PRO B N 1
ATOM 2038 C CA . PRO B 1 33 ? 15.969 -29.281 -24.297 1 96.62 33 PRO B CA 1
ATOM 2039 C C . PRO B 1 33 ? 15.125 -28.391 -25.203 1 96.62 33 PRO B C 1
ATOM 2041 O O . PRO B 1 33 ? 15.312 -28.406 -26.422 1 96.62 33 PRO B O 1
ATOM 2044 N N . GLY B 1 34 ? 14.148 -27.641 -24.625 1 96.62 34 GLY B N 1
ATOM 2045 C CA . GLY B 1 34 ? 13.25 -26.797 -25.391 1 96.62 34 GLY B CA 1
ATOM 2046 C C . GLY B 1 34 ? 11.867 -27.391 -25.547 1 96.62 34 GLY B C 1
ATOM 2047 O O . GLY B 1 34 ? 10.922 -26.688 -25.906 1 96.62 34 GLY B O 1
ATOM 2048 N N . ASP B 1 35 ? 11.828 -28.75 -25.406 1 96.69 35 ASP B N 1
ATOM 2049 C CA . ASP B 1 35 ? 10.5 -29.344 -25.422 1 96.69 35 ASP B CA 1
ATOM 2050 C C . ASP B 1 35 ? 9.609 -28.719 -24.344 1 96.69 35 ASP B C 1
ATOM 2052 O O . ASP B 1 35 ? 10.07 -28.438 -23.234 1 96.69 35 ASP B O 1
ATOM 2056 N N . GLU B 1 36 ? 8.305 -28.5 -24.688 1 97.62 36 GLU B N 1
ATOM 2057 C CA . GLU B 1 36 ? 7.383 -27.828 -23.766 1 97.62 36 GLU B CA 1
ATOM 2058 C C . GLU B 1 36 ? 6.051 -28.578 -23.688 1 97.62 36 GLU B C 1
ATOM 2060 O O . GLU B 1 36 ? 5.66 -29.266 -24.641 1 97.62 36 GLU B O 1
ATOM 2065 N N . ALA B 1 37 ? 5.418 -28.391 -22.562 1 97.38 37 ALA B N 1
ATOM 2066 C CA . ALA B 1 37 ? 4.059 -28.891 -22.375 1 97.38 37 ALA B CA 1
ATOM 2067 C C . ALA B 1 37 ? 3.27 -27.984 -21.438 1 97.38 37 ALA B C 1
ATOM 2069 O O . ALA B 1 37 ? 3.854 -27.203 -20.672 1 97.38 37 ALA B O 1
ATOM 2070 N N . ILE B 1 38 ? 2.002 -28.047 -21.578 1 97.81 38 ILE B N 1
ATOM 2071 C CA . ILE B 1 38 ? 1.058 -27.406 -20.672 1 97.81 38 ILE B CA 1
ATOM 2072 C C . ILE B 1 38 ? 0.37 -28.453 -19.797 1 97.81 38 ILE B C 1
ATOM 2074 O O . ILE B 1 38 ? -0.081 -29.484 -20.312 1 97.81 38 ILE B O 1
ATOM 2078 N N . LEU B 1 39 ? 0.398 -28.188 -18.547 1 97.12 39 LEU B N 1
ATOM 2079 C CA . LEU B 1 39 ? -0.316 -29.062 -17.609 1 97.12 39 LEU B CA 1
ATOM 2080 C C . LEU B 1 39 ? -1.517 -28.344 -17 1 97.12 39 LEU B C 1
ATOM 2082 O O . LEU B 1 39 ? -1.386 -27.219 -16.5 1 97.12 39 LEU B O 1
ATOM 2086 N N . LEU B 1 40 ? -2.652 -29 -17.094 1 96.31 40 LEU B N 1
ATOM 2087 C CA . LEU B 1 40 ? -3.879 -28.469 -16.516 1 96.31 40 LEU B CA 1
ATOM 2088 C C . LEU B 1 40 ? -4.125 -29.047 -15.125 1 96.31 40 LEU B C 1
ATOM 2090 O O . LEU B 1 40 ? -3.463 -30 -14.727 1 96.31 40 LEU B O 1
ATOM 2094 N N . ALA B 1 41 ? -5.102 -28.469 -14.461 1 93.69 41 ALA B N 1
ATOM 2095 C CA . ALA B 1 41 ? -5.383 -28.844 -13.07 1 93.69 41 ALA B CA 1
ATOM 2096 C C . ALA B 1 41 ? -5.887 -30.281 -12.977 1 93.69 41 ALA B C 1
ATOM 2098 O O . ALA B 1 41 ? -5.727 -30.922 -11.945 1 93.69 41 ALA B O 1
ATOM 2099 N N . ASP B 1 42 ? -6.445 -30.797 -14.047 1 93.12 42 ASP B N 1
ATOM 2100 C CA . ASP B 1 42 ? -6.996 -32.156 -14.016 1 93.12 42 ASP B CA 1
ATOM 2101 C C . ASP B 1 42 ? -5.934 -33.188 -14.367 1 93.12 42 ASP B C 1
ATOM 2103 O O . ASP B 1 42 ? -6.23 -34.375 -14.484 1 93.12 42 ASP B O 1
ATOM 2107 N N . GLY B 1 43 ? -4.766 -32.688 -14.609 1 92.44 43 GLY B N 1
ATOM 2108 C CA . GLY B 1 43 ? -3.666 -33.594 -14.891 1 92.44 43 GLY B CA 1
ATOM 2109 C C . GLY B 1 43 ? -3.385 -33.781 -16.375 1 92.44 43 GLY B C 1
ATOM 2110 O O . GLY B 1 43 ? -2.416 -34.438 -16.75 1 92.44 43 GLY B O 1
ATOM 2111 N N . THR B 1 44 ? -4.211 -33.156 -17.141 1 94.44 44 THR B N 1
ATOM 2112 C CA . THR B 1 44 ? -4 -33.219 -18.578 1 94.44 44 THR B CA 1
ATOM 2113 C C . THR B 1 44 ? -2.68 -32.562 -18.969 1 94.44 44 THR B C 1
ATOM 2115 O O . THR B 1 44 ? -2.344 -31.5 -18.469 1 94.44 44 THR B O 1
ATOM 2118 N N . ILE B 1 45 ? -1.963 -33.281 -19.781 1 95.38 45 ILE B N 1
ATOM 2119 C CA . ILE B 1 45 ? -0.721 -32.719 -20.328 1 95.38 45 ILE B CA 1
ATOM 2120 C C . ILE B 1 45 ? -0.866 -32.531 -21.828 1 95.38 45 ILE B C 1
ATOM 2122 O O . ILE B 1 45 ? -1.239 -33.469 -22.547 1 95.38 45 ILE B O 1
ATOM 2126 N N . GLU B 1 46 ? -0.677 -31.391 -22.297 1 96.75 46 GLU B N 1
ATOM 2127 C CA . GLU B 1 46 ? -0.668 -31.047 -23.719 1 96.75 46 GLU B CA 1
ATOM 2128 C C . GLU B 1 46 ? 0.723 -30.609 -24.172 1 96.75 46 GLU B C 1
ATOM 2130 O O . GLU B 1 46 ? 1.211 -29.547 -23.781 1 96.75 46 GLU B O 1
ATOM 2135 N N . GLY B 1 47 ? 1.325 -31.375 -25.047 1 96.12 47 GLY B N 1
ATOM 2136 C CA . GLY B 1 47 ? 2.711 -31.172 -25.438 1 96.12 47 GLY B CA 1
ATOM 2137 C C . GLY B 1 47 ? 3.611 -32.344 -25.047 1 96.12 47 GLY B C 1
ATOM 2138 O O . GLY B 1 47 ? 3.135 -33.438 -24.812 1 96.12 47 GLY B O 1
ATOM 2139 N N . PHE B 1 48 ? 4.98 -32.062 -25.109 1 95.62 48 PHE B N 1
ATOM 2140 C CA . PHE B 1 48 ? 5.891 -33.188 -24.906 1 95.62 48 PHE B CA 1
ATOM 2141 C C . PHE B 1 48 ? 7.055 -32.781 -24.016 1 95.62 48 PHE B C 1
ATOM 2143 O O . PHE B 1 48 ? 7.746 -31.797 -24.297 1 95.62 48 PHE B O 1
ATOM 2150 N N . VAL B 1 49 ? 7.195 -33.562 -22.938 1 95.31 49 VAL B N 1
ATOM 2151 C CA . VAL B 1 49 ? 8.305 -33.312 -22.031 1 95.31 49 VAL B CA 1
ATOM 2152 C C . VAL B 1 49 ? 9.016 -34.594 -21.688 1 95.31 49 VAL B C 1
ATOM 2154 O O . VAL B 1 49 ? 9.758 -34.688 -20.703 1 95.31 49 VAL B O 1
ATOM 2157 N N . GLY B 1 50 ? 8.75 -35.625 -22.469 1 91.62 50 GLY B N 1
ATOM 2158 C CA . GLY B 1 50 ? 9.32 -36.938 -22.234 1 91.62 50 GLY B CA 1
ATOM 2159 C C . GLY B 1 50 ? 8.297 -38.062 -22.281 1 91.62 50 GLY B C 1
ATOM 2160 O O . GLY B 1 50 ? 7.105 -37.781 -22.484 1 91.62 50 GLY B O 1
ATOM 2161 N N . GLY B 1 51 ? 8.836 -39.25 -22.109 1 89.31 51 GLY B N 1
ATOM 2162 C CA . GLY B 1 51 ? 7.977 -40.438 -22.172 1 89.31 51 GLY B CA 1
ATOM 2163 C C . GLY B 1 51 ? 7.012 -40.531 -21 1 89.31 51 GLY B C 1
ATOM 2164 O O . GLY B 1 51 ? 6.891 -39.594 -20.219 1 89.31 51 GLY B O 1
ATOM 2165 N N . HIS B 1 52 ? 6.344 -41.656 -20.906 1 87.69 52 HIS B N 1
ATOM 2166 C CA . HIS B 1 52 ? 5.266 -41.875 -19.953 1 87.69 52 HIS B CA 1
ATOM 2167 C C . HIS B 1 52 ? 5.762 -41.688 -18.516 1 87.69 52 HIS B C 1
ATOM 2169 O O . HIS B 1 52 ? 5.09 -41.062 -17.688 1 87.69 52 HIS B O 1
ATOM 2175 N N . CYS B 1 53 ? 6.938 -42.156 -18.25 1 88.31 53 CYS B N 1
ATOM 2176 C CA . CYS B 1 53 ? 7.461 -42.094 -16.891 1 88.31 53 CYS B CA 1
ATOM 2177 C C . CYS B 1 53 ? 7.785 -40.656 -16.516 1 88.31 53 CYS B C 1
ATOM 2179 O O . CYS B 1 53 ? 7.473 -40.188 -15.406 1 88.31 53 CYS B O 1
ATOM 2181 N N . ALA B 1 54 ? 8.406 -39.938 -17.438 1 89.12 54 ALA B N 1
ATOM 2182 C CA . ALA B 1 54 ? 8.711 -38.531 -17.219 1 89.12 54 ALA B CA 1
ATOM 2183 C C . ALA B 1 54 ? 7.426 -37.719 -17.031 1 89.12 54 ALA B C 1
ATOM 2185 O O . ALA B 1 54 ? 7.34 -36.875 -16.141 1 89.12 54 ALA B O 1
ATOM 2186 N N . GLN B 1 55 ? 6.426 -38.031 -17.828 1 92 55 GLN B N 1
ATOM 2187 C CA . GLN B 1 55 ? 5.16 -37.312 -17.766 1 92 55 GLN B CA 1
ATOM 2188 C C . GLN B 1 55 ? 4.449 -37.531 -16.438 1 92 55 GLN B C 1
ATOM 2190 O O . GLN B 1 55 ? 3.838 -36.594 -15.891 1 92 55 GLN B O 1
ATOM 2195 N N . ASN B 1 56 ? 4.543 -38.75 -15.961 1 91.06 56 ASN B N 1
ATOM 2196 C CA . ASN B 1 56 ? 3.934 -39.031 -14.664 1 91.06 56 ASN B CA 1
ATOM 2197 C C . ASN B 1 56 ? 4.574 -38.188 -13.555 1 91.06 56 ASN B C 1
ATOM 2199 O O . ASN B 1 56 ? 3.877 -37.656 -12.695 1 91.06 56 ASN B O 1
ATOM 2203 N N . SER B 1 57 ? 5.867 -38.125 -13.641 1 90 57 SER B N 1
ATOM 2204 C CA . SER B 1 57 ? 6.594 -37.312 -12.664 1 90 57 SER B CA 1
ATOM 2205 C C . SER B 1 57 ? 6.215 -35.844 -12.781 1 90 57 SER B C 1
ATOM 2207 O O . SER B 1 57 ? 6.012 -35.156 -11.766 1 90 57 SER B O 1
ATOM 2209 N N . VAL B 1 58 ? 6.062 -35.375 -13.93 1 94 58 VAL B N 1
ATOM 2210 C CA . VAL B 1 58 ? 5.719 -33.969 -14.195 1 94 58 VAL B CA 1
ATOM 2211 C C . VAL B 1 58 ? 4.305 -33.688 -13.695 1 94 58 VAL B C 1
ATOM 2213 O O . VAL B 1 58 ? 4.055 -32.656 -13.07 1 94 58 VAL B O 1
ATOM 2216 N N . ARG B 1 59 ? 3.412 -34.625 -13.914 1 93.88 59 ARG B N 1
ATOM 2217 C CA . ARG B 1 59 ? 2.023 -34.469 -13.484 1 93.88 59 ARG B CA 1
ATOM 2218 C C . ARG B 1 59 ? 1.93 -34.312 -11.977 1 93.88 59 ARG B C 1
ATOM 2220 O O . ARG B 1 59 ? 1.262 -33.375 -11.484 1 93.88 59 ARG B O 1
ATOM 2227 N N . LYS B 1 60 ? 2.604 -35.094 -11.289 1 91.31 60 LYS B N 1
ATOM 2228 C CA . LYS B 1 60 ? 2.568 -35.062 -9.828 1 91.31 60 LYS B CA 1
ATOM 2229 C C . LYS B 1 60 ? 3.164 -33.75 -9.305 1 91.31 60 LYS B C 1
ATOM 2231 O O . LYS B 1 60 ? 2.58 -33.094 -8.438 1 91.31 60 LYS B O 1
ATOM 2236 N N . ALA B 1 61 ? 4.266 -33.344 -9.891 1 92.25 61 ALA B N 1
ATOM 2237 C CA . ALA B 1 61 ? 4.949 -32.156 -9.445 1 92.25 61 ALA B CA 1
ATOM 2238 C C . ALA B 1 61 ? 4.137 -30.906 -9.781 1 92.25 61 ALA B C 1
ATOM 2240 O O . ALA B 1 61 ? 4.117 -29.938 -9.016 1 92.25 61 ALA B O 1
ATOM 2241 N N . ALA B 1 62 ? 3.455 -30.938 -10.891 1 93.62 62 ALA B N 1
ATOM 2242 C CA . ALA B 1 62 ? 2.736 -29.766 -11.398 1 93.62 62 ALA B CA 1
ATOM 2243 C C . ALA B 1 62 ? 1.574 -29.406 -10.477 1 93.62 62 ALA B C 1
ATOM 2245 O O . ALA B 1 62 ? 1.249 -28.234 -10.312 1 93.62 62 ALA B O 1
ATOM 2246 N N . MET B 1 63 ? 0.989 -30.406 -9.852 1 90.69 63 MET B N 1
ATOM 2247 C CA . MET B 1 63 ? -0.102 -30.141 -8.922 1 90.69 63 MET B CA 1
ATOM 2248 C C . MET B 1 63 ? 0.379 -29.297 -7.746 1 90.69 63 MET B C 1
ATOM 2250 O O . MET B 1 63 ? -0.283 -28.328 -7.359 1 90.69 63 MET B O 1
ATOM 2254 N N . GLY B 1 64 ? 1.528 -29.641 -7.27 1 90.06 64 GLY B N 1
ATOM 2255 C CA . GLY B 1 64 ? 2.111 -28.844 -6.195 1 90.06 64 GLY B CA 1
ATOM 2256 C C . GLY B 1 64 ? 2.473 -27.438 -6.621 1 90.06 64 GLY B C 1
ATOM 2257 O O . GLY B 1 64 ? 2.275 -26.484 -5.863 1 90.06 64 GLY B O 1
ATOM 2258 N N . VAL B 1 65 ? 2.916 -27.328 -7.824 1 93.06 65 VAL B N 1
ATOM 2259 C CA . VAL B 1 65 ? 3.332 -26.047 -8.383 1 93.06 65 VAL B CA 1
ATOM 2260 C C . VAL B 1 65 ? 2.125 -25.125 -8.5 1 93.06 65 VAL B C 1
ATOM 2262 O O . VAL B 1 65 ? 2.201 -23.938 -8.156 1 93.06 65 VAL B O 1
ATOM 2265 N N . LEU B 1 66 ? 1.019 -25.672 -8.961 1 92.19 66 LEU B N 1
ATOM 2266 C CA . LEU B 1 66 ? -0.201 -24.891 -9.102 1 92.19 66 LEU B CA 1
ATOM 2267 C C . LEU B 1 66 ? -0.712 -24.438 -7.738 1 92.19 66 LEU B C 1
ATOM 2269 O O . LEU B 1 66 ? -1.122 -23.281 -7.574 1 92.19 66 LEU B O 1
ATOM 2273 N N . GLN B 1 67 ? -0.604 -25.312 -6.809 1 87.38 67 GLN B N 1
ATOM 2274 C CA . GLN B 1 67 ? -1.101 -25.016 -5.473 1 87.38 67 GLN B CA 1
ATOM 2275 C C . GLN B 1 67 ? -0.232 -23.953 -4.785 1 87.38 67 GLN B C 1
ATOM 2277 O O . GLN B 1 67 ? -0.749 -23.031 -4.164 1 87.38 67 GLN B O 1
ATOM 2282 N N . ALA B 1 68 ? 1.023 -24.094 -4.969 1 85.31 68 ALA B N 1
ATOM 2283 C CA . ALA B 1 68 ? 1.961 -23.188 -4.316 1 85.31 68 ALA B CA 1
ATOM 2284 C C . ALA B 1 68 ? 2.076 -21.875 -5.09 1 85.31 68 ALA B C 1
ATOM 2286 O O . ALA B 1 68 ? 2.416 -20.828 -4.52 1 85.31 68 ALA B O 1
ATOM 2287 N N . GLY B 1 69 ? 1.794 -21.969 -6.312 1 89.31 69 GLY B N 1
ATOM 2288 C CA . GLY B 1 69 ? 1.954 -20.797 -7.168 1 89.31 69 GLY B CA 1
ATOM 2289 C C . GLY B 1 69 ? 3.404 -20.406 -7.383 1 89.31 69 GLY B C 1
ATOM 2290 O O . GLY B 1 69 ? 3.711 -19.234 -7.625 1 89.31 69 GLY B O 1
ATOM 2291 N N . GLU B 1 70 ? 4.285 -21.312 -7.195 1 89.69 70 GLU B N 1
ATOM 2292 C CA . GLU B 1 70 ? 5.719 -21.062 -7.32 1 89.69 70 GLU B CA 1
ATOM 2293 C C . GLU B 1 70 ? 6.367 -22.031 -8.297 1 89.69 70 GLU B C 1
ATOM 2295 O O . GLU B 1 70 ? 6.008 -23.219 -8.344 1 89.69 70 GLU B O 1
ATOM 2300 N N . SER B 1 71 ? 7.332 -21.531 -8.977 1 95 71 SER B N 1
ATOM 2301 C CA . SER B 1 71 ? 8.047 -22.359 -9.953 1 95 71 SER B CA 1
ATOM 2302 C C . SER B 1 71 ? 8.977 -23.344 -9.266 1 95 71 SER B C 1
ATOM 2304 O O . SER B 1 71 ? 9.469 -23.078 -8.164 1 95 71 SER B O 1
ATOM 2306 N N . VAL B 1 72 ? 9.203 -24.453 -9.977 1 94.44 72 VAL B N 1
ATOM 2307 C CA . VAL B 1 72 ? 10.109 -25.469 -9.461 1 94.44 72 VAL B CA 1
ATOM 2308 C C . VAL B 1 72 ? 10.898 -26.094 -10.602 1 94.44 72 VAL B C 1
ATOM 2310 O O . VAL B 1 72 ? 10.367 -26.297 -11.703 1 94.44 72 VAL B O 1
ATOM 2313 N N . LEU B 1 73 ? 12.18 -26.375 -10.352 1 95.81 73 LEU B N 1
ATOM 2314 C CA . LEU B 1 73 ? 12.969 -27.219 -11.242 1 95.81 73 LEU B CA 1
ATOM 2315 C C . LEU B 1 73 ? 12.828 -28.688 -10.867 1 95.81 73 LEU B C 1
ATOM 2317 O O . LEU B 1 73 ? 13.352 -29.125 -9.836 1 95.81 73 LEU B O 1
ATOM 2321 N N . LEU B 1 74 ? 12.211 -29.422 -11.68 1 94.06 74 LEU B N 1
ATOM 2322 C CA . LEU B 1 74 ? 12.039 -30.859 -11.453 1 94.06 74 LEU B CA 1
ATOM 2323 C C . LEU B 1 74 ? 13.188 -31.641 -12.07 1 94.06 74 LEU B C 1
ATOM 2325 O O . LEU B 1 74 ? 13.414 -31.578 -13.273 1 94.06 74 LEU B O 1
ATOM 2329 N N . ARG B 1 75 ? 13.859 -32.312 -11.281 1 91.81 75 ARG B N 1
ATOM 2330 C CA . ARG B 1 75 ? 14.938 -33.188 -11.734 1 91.81 75 ARG B CA 1
ATOM 2331 C C . ARG B 1 75 ? 14.5 -34.656 -11.734 1 91.81 75 ARG B C 1
ATOM 2333 O O . ARG B 1 75 ? 14.266 -35.219 -10.672 1 91.81 75 ARG B O 1
ATOM 2340 N N . VAL B 1 76 ? 14.367 -35.156 -12.883 1 90.38 76 VAL B N 1
ATOM 2341 C CA . VAL B 1 76 ? 14.016 -36.562 -13.055 1 90.38 76 VAL B CA 1
ATOM 2342 C C . VAL B 1 76 ? 15.273 -37.375 -13.336 1 90.38 76 VAL B C 1
ATOM 2344 O O . VAL B 1 76 ? 15.836 -37.312 -14.43 1 90.38 76 VAL B O 1
ATOM 2347 N N . LEU B 1 77 ? 15.648 -38.156 -12.359 1 87.06 77 LEU B N 1
ATOM 2348 C CA . LEU B 1 77 ? 16.922 -38.875 -12.438 1 87.06 77 LEU B CA 1
ATOM 2349 C C . LEU B 1 77 ? 16.703 -40.406 -12.391 1 87.06 77 LEU B C 1
ATOM 2351 O O . LEU B 1 77 ? 15.719 -40.875 -11.797 1 87.06 77 LEU B O 1
ATOM 2355 N N . PRO B 1 78 ? 17.625 -41.031 -13.055 1 79.62 78 PRO B N 1
ATOM 2356 C CA . PRO B 1 78 ? 17.531 -42.5 -12.914 1 79.62 78 PRO B CA 1
ATOM 2357 C C . PRO B 1 78 ? 17.844 -42.969 -11.5 1 79.62 78 PRO B C 1
ATOM 2359 O O . PRO B 1 78 ? 18.422 -42.25 -10.711 1 79.62 78 PRO B O 1
ATOM 2362 N N . ASP B 1 79 ? 17.312 -44.156 -11.188 1 72.31 79 ASP B N 1
ATOM 2363 C CA . ASP B 1 79 ? 17.609 -44.75 -9.891 1 72.31 79 ASP B CA 1
ATOM 2364 C C . ASP B 1 79 ? 19.109 -44.844 -9.656 1 72.31 79 ASP B C 1
ATOM 2366 O O . ASP B 1 79 ? 19.875 -45.125 -10.578 1 72.31 79 ASP B O 1
ATOM 2370 N N . GLY B 1 80 ? 19.578 -44.406 -8.492 1 65.12 80 GLY B N 1
ATOM 2371 C CA . GLY B 1 80 ? 20.984 -44.469 -8.125 1 65.12 80 GLY B CA 1
ATOM 2372 C C . GLY B 1 80 ? 21.703 -43.156 -8.258 1 65.12 80 GLY B C 1
ATOM 2373 O O . GLY B 1 80 ? 22.828 -43 -7.773 1 65.12 80 GLY B O 1
ATOM 2374 N N . ASP B 1 81 ? 21.188 -42.25 -9.141 1 60.88 81 ASP B N 1
ATOM 2375 C CA . ASP B 1 81 ? 21.875 -41 -9.352 1 60.88 81 ASP B CA 1
ATOM 2376 C C . ASP B 1 81 ? 21.531 -39.969 -8.258 1 60.88 81 ASP B C 1
ATOM 2378 O O . ASP B 1 81 ? 20.438 -39.438 -8.25 1 60.88 81 ASP B O 1
ATOM 2382 N N . VAL B 1 82 ? 22.047 -40.125 -7.113 1 57.34 82 VAL B N 1
ATOM 2383 C CA . VAL B 1 82 ? 21.688 -39.375 -5.91 1 57.34 82 VAL B CA 1
ATOM 2384 C C . VAL B 1 82 ? 22.344 -38 -5.949 1 57.34 82 VAL B C 1
ATOM 2386 O O . VAL B 1 82 ? 22.219 -37.219 -5 1 57.34 82 VAL B O 1
ATOM 2389 N N . HIS B 1 83 ? 22.891 -37.656 -7.062 1 61.69 83 HIS B N 1
ATOM 2390 C CA . HIS B 1 83 ? 23.859 -36.594 -6.738 1 61.69 83 HIS B CA 1
ATOM 2391 C C . HIS B 1 83 ? 23.188 -35.219 -6.762 1 61.69 83 HIS B C 1
ATOM 2393 O O . HIS B 1 83 ? 23.875 -34.219 -6.742 1 61.69 83 HIS B O 1
ATOM 2399 N N . PHE B 1 84 ? 21.906 -35.188 -6.906 1 65.38 84 PHE B N 1
ATOM 2400 C CA . PHE B 1 84 ? 21.5 -33.781 -6.852 1 65.38 84 PHE B CA 1
ATOM 2401 C C . PHE B 1 84 ? 21.031 -33.406 -5.453 1 65.38 84 PHE B C 1
ATOM 2403 O O . PHE B 1 84 ? 20.156 -34.062 -4.883 1 65.38 84 PHE B O 1
ATOM 2410 N N . PRO B 1 85 ? 21.797 -32.5 -4.875 1 60.72 85 PRO B N 1
ATOM 2411 C CA . PRO B 1 85 ? 21.328 -32.031 -3.572 1 60.72 85 PRO B CA 1
ATOM 2412 C C . PRO B 1 85 ? 19.953 -31.375 -3.652 1 60.72 85 PRO B C 1
ATOM 2414 O O . PRO B 1 85 ? 19.594 -30.812 -4.684 1 60.72 85 PRO B O 1
ATOM 2417 N N . GLU B 1 86 ? 19.172 -31.844 -2.773 1 65.62 86 GLU B N 1
ATOM 2418 C CA . GLU B 1 86 ? 17.953 -31.078 -2.594 1 65.62 86 GLU B CA 1
ATOM 2419 C C . GLU B 1 86 ? 18.25 -29.594 -2.418 1 65.62 86 GLU B C 1
ATOM 2421 O O . GLU B 1 86 ? 19.109 -29.219 -1.634 1 65.62 86 GLU B O 1
ATOM 2426 N N . ALA B 1 87 ? 17.875 -28.844 -3.359 1 72.06 87 ALA B N 1
ATOM 2427 C CA . ALA B 1 87 ? 18.047 -27.406 -3.268 1 72.06 87 ALA B CA 1
ATOM 2428 C C . ALA B 1 87 ? 16.703 -26.672 -3.303 1 72.06 87 ALA B C 1
ATOM 2430 O O . ALA B 1 87 ? 15.758 -27.156 -3.93 1 72.06 87 ALA B O 1
ATOM 2431 N N . PRO B 1 88 ? 16.672 -25.641 -2.482 1 77.44 88 PRO B N 1
ATOM 2432 C CA . PRO B 1 88 ? 15.453 -24.844 -2.584 1 77.44 88 PRO B CA 1
ATOM 2433 C C . PRO B 1 88 ? 15.086 -24.5 -4.027 1 77.44 88 PRO B C 1
ATOM 2435 O O . PRO B 1 88 ? 15.969 -24.156 -4.824 1 77.44 88 PRO B O 1
ATOM 2438 N N . GLY B 1 89 ? 13.844 -24.75 -4.379 1 85.62 89 GLY B N 1
ATOM 2439 C CA . GLY B 1 89 ? 13.359 -24.438 -5.715 1 85.62 89 GLY B CA 1
ATOM 2440 C C . GLY B 1 89 ? 13.477 -25.609 -6.68 1 85.62 89 GLY B C 1
ATOM 2441 O O . GLY B 1 89 ? 13.094 -25.5 -7.848 1 85.62 89 GLY B O 1
ATOM 2442 N N . ALA B 1 90 ? 14.094 -26.688 -6.133 1 88.75 90 ALA B N 1
ATOM 2443 C CA . ALA B 1 90 ? 14.219 -27.875 -6.984 1 88.75 90 ALA B CA 1
ATOM 2444 C C . ALA B 1 90 ? 13.656 -29.109 -6.289 1 88.75 90 ALA B C 1
ATOM 2446 O O . ALA B 1 90 ? 13.648 -29.188 -5.059 1 88.75 90 ALA B O 1
ATOM 2447 N N . CYS B 1 91 ? 13.07 -29.922 -7.086 1 86.62 91 CYS B N 1
ATOM 2448 C CA . CYS B 1 91 ? 12.57 -31.203 -6.613 1 86.62 91 CYS B CA 1
ATOM 2449 C C . CYS B 1 91 ? 13.18 -32.344 -7.406 1 86.62 91 CYS B C 1
ATOM 2451 O O . CYS B 1 91 ? 13.242 -32.281 -8.641 1 86.62 91 CYS B O 1
ATOM 2453 N N . VAL B 1 92 ? 13.633 -33.312 -6.672 1 83.88 92 VAL B N 1
ATOM 2454 C CA . VAL B 1 92 ? 14.219 -34.469 -7.328 1 83.88 92 VAL B CA 1
ATOM 2455 C C . VAL B 1 92 ? 13.242 -35.625 -7.27 1 83.88 92 VAL B C 1
ATOM 2457 O O . VAL B 1 92 ? 12.688 -35.938 -6.211 1 83.88 92 VAL B O 1
ATOM 2460 N N . VAL B 1 93 ? 13.039 -36.219 -8.383 1 83.5 93 VAL B N 1
ATOM 2461 C CA . VAL B 1 93 ? 12.242 -37.438 -8.422 1 83.5 93 VAL B CA 1
ATOM 2462 C C . VAL B 1 93 ? 13.008 -38.531 -9.172 1 83.5 93 VAL B C 1
ATOM 2464 O O . VAL B 1 93 ? 13.727 -38.25 -10.125 1 83.5 93 VAL B O 1
ATOM 2467 N N . VAL B 1 94 ? 12.867 -39.688 -8.656 1 79.19 94 VAL B N 1
ATOM 2468 C CA . VAL B 1 94 ? 13.484 -40.844 -9.312 1 79.19 94 VAL B CA 1
ATOM 2469 C C . VAL B 1 94 ? 12.562 -41.375 -10.406 1 79.19 94 VAL B C 1
ATOM 2471 O O . VAL B 1 94 ? 11.391 -41.656 -10.156 1 79.19 94 VAL B O 1
ATOM 2474 N N . ASN B 1 95 ? 13.133 -41.344 -11.578 1 74.25 95 ASN B N 1
ATOM 2475 C CA . ASN B 1 95 ? 12.414 -41.938 -12.695 1 74.25 95 ASN B CA 1
ATOM 2476 C C . ASN B 1 95 ? 12.32 -43.469 -12.555 1 74.25 95 ASN B C 1
ATOM 2478 O O . ASN B 1 95 ? 13.344 -44.156 -12.555 1 74.25 95 ASN B O 1
ATOM 2482 N N . PRO B 1 96 ? 11.148 -43.938 -12.375 1 70.12 96 PRO B N 1
ATOM 2483 C CA . PRO B 1 96 ? 11.055 -45.406 -12.203 1 70.12 96 PRO B CA 1
ATOM 2484 C C . PRO B 1 96 ? 11.375 -46.156 -13.477 1 70.12 96 PRO B C 1
ATOM 2486 O O . PRO B 1 96 ? 11.562 -47.375 -13.438 1 70.12 96 PRO B O 1
ATOM 2489 N N . CYS B 1 97 ? 11.445 -45.406 -14.562 1 75.25 97 CYS B N 1
ATOM 2490 C CA . CYS B 1 97 ? 11.656 -46.125 -15.82 1 75.25 97 CYS B CA 1
ATOM 2491 C C . CYS B 1 97 ? 13.141 -46.406 -16.047 1 75.25 97 CYS B C 1
ATOM 2493 O O . CYS B 1 97 ? 14 -45.688 -15.5 1 75.25 97 CYS B O 1
ATOM 2495 N N . LEU B 1 98 ? 13.445 -47.594 -16.672 1 64.88 98 LEU B N 1
ATOM 2496 C CA . LEU B 1 98 ? 14.781 -48.156 -16.844 1 64.88 98 LEU B CA 1
ATOM 2497 C C . LEU B 1 98 ? 15.555 -47.375 -17.906 1 64.88 98 LEU B C 1
ATOM 2499 O O . LEU B 1 98 ? 16.672 -47.75 -18.266 1 64.88 98 LEU B O 1
ATOM 2503 N N . ALA B 1 99 ? 15.031 -46.25 -18.391 1 64.69 99 ALA B N 1
ATOM 2504 C CA . ALA B 1 99 ? 15.672 -45.594 -19.516 1 64.69 99 ALA B CA 1
ATOM 2505 C C . ALA B 1 99 ? 17 -44.969 -19.109 1 64.69 99 ALA B C 1
ATOM 2507 O O . ALA B 1 99 ? 17.906 -44.812 -19.938 1 64.69 99 ALA B O 1
ATOM 2508 N N . GLY B 1 100 ? 17.406 -44.969 -17.875 1 75.62 100 GLY B N 1
ATOM 2509 C CA . GLY B 1 100 ? 18.688 -44.531 -17.344 1 75.62 100 GLY B CA 1
ATOM 2510 C C . GLY B 1 100 ? 18.969 -43.062 -17.625 1 75.62 100 GLY B C 1
ATOM 2511 O O . GLY B 1 100 ? 20 -42.531 -17.219 1 75.62 100 GLY B O 1
ATOM 2512 N N . GLY B 1 101 ? 18.156 -42.312 -18.484 1 85.81 101 GLY B N 1
ATOM 2513 C CA . GLY B 1 101 ? 18.391 -40.906 -18.797 1 85.81 101 GLY B CA 1
ATOM 2514 C C . GLY B 1 101 ? 17.969 -39.969 -17.688 1 85.81 101 GLY B C 1
ATOM 2515 O O . GLY B 1 101 ? 17.375 -40.375 -16.703 1 85.81 101 GLY B O 1
ATOM 2516 N N . SER B 1 102 ? 18.516 -38.719 -17.828 1 88.88 102 SER B N 1
ATOM 2517 C CA . SER B 1 102 ? 18.172 -37.719 -16.844 1 88.88 102 SER B CA 1
ATOM 2518 C C . SER B 1 102 ? 17.562 -36.469 -17.516 1 88.88 102 SER B C 1
ATOM 2520 O O . SER B 1 102 ? 17.938 -36.125 -18.625 1 88.88 102 SER B O 1
ATOM 2522 N N . LEU B 1 103 ? 16.578 -35.969 -16.828 1 92.06 103 LEU B N 1
ATOM 2523 C CA . LEU B 1 103 ? 15.93 -34.75 -17.344 1 92.06 103 LEU B CA 1
ATOM 2524 C C . LEU B 1 103 ? 15.859 -33.688 -16.25 1 92.06 103 LEU B C 1
ATOM 2526 O O . LEU B 1 103 ? 15.68 -34 -15.078 1 92.06 103 LEU B O 1
ATOM 2530 N N . GLU B 1 104 ? 16 -32.406 -16.641 1 93.69 104 GLU B N 1
ATOM 2531 C CA . GLU B 1 104 ? 15.625 -31.25 -15.836 1 93.69 104 GLU B CA 1
ATOM 2532 C C . GLU B 1 104 ? 14.531 -30.438 -16.531 1 93.69 104 GLU B C 1
ATOM 2534 O O . GLU B 1 104 ? 14.703 -29.969 -17.656 1 93.69 104 GLU B O 1
ATOM 2539 N N . ILE B 1 105 ? 13.398 -30.328 -15.812 1 96.56 105 ILE B N 1
ATOM 2540 C CA . ILE B 1 105 ? 12.211 -29.703 -16.391 1 96.56 105 ILE B CA 1
ATOM 2541 C C . ILE B 1 105 ? 11.781 -28.516 -15.516 1 96.56 105 ILE B C 1
ATOM 2543 O O . ILE B 1 105 ? 11.523 -28.672 -14.32 1 96.56 105 ILE B O 1
ATOM 2547 N N . PHE B 1 106 ? 11.703 -27.375 -16.109 1 97.94 106 PHE B N 1
ATOM 2548 C CA . PHE B 1 106 ? 11.289 -26.172 -15.406 1 97.94 106 PHE B CA 1
ATOM 2549 C C . PHE B 1 106 ? 9.766 -26.031 -15.438 1 97.94 106 PHE B C 1
ATOM 2551 O O . PHE B 1 106 ? 9.172 -25.938 -16.516 1 97.94 106 PHE B O 1
ATOM 2558 N N . LEU B 1 107 ? 9.148 -26.109 -14.289 1 97.75 107 LEU B N 1
ATOM 2559 C CA . LEU B 1 107 ? 7.703 -25.969 -14.148 1 97.75 107 LEU B CA 1
ATOM 2560 C C . LEU B 1 107 ? 7.328 -24.578 -13.664 1 97.75 107 LEU B C 1
ATOM 2562 O O . LEU B 1 107 ? 7.781 -24.141 -12.602 1 97.75 107 LEU B O 1
ATOM 2566 N N . THR B 1 108 ? 6.52 -23.844 -14.406 1 97.12 108 THR B N 1
ATOM 2567 C CA . THR B 1 108 ? 6.105 -22.5 -14.062 1 97.12 108 THR B CA 1
ATOM 2568 C C . THR B 1 108 ? 4.582 -22.391 -14.008 1 97.12 108 THR B C 1
ATOM 2570 O O . THR B 1 108 ? 3.908 -22.625 -15.016 1 97.12 108 THR B O 1
ATOM 2573 N N . PRO B 1 109 ? 4.066 -22.047 -12.875 1 96.5 109 PRO B N 1
ATOM 2574 C CA . PRO B 1 109 ? 2.617 -21.844 -12.82 1 96.5 109 PRO B CA 1
ATOM 2575 C C . PRO B 1 109 ? 2.176 -20.562 -13.516 1 96.5 109 PRO B C 1
ATOM 2577 O O . PRO B 1 109 ? 2.869 -19.547 -13.438 1 96.5 109 PRO B O 1
ATOM 2580 N N . GLN B 1 110 ? 1.082 -20.656 -14.258 1 95.94 110 GLN B N 1
ATOM 2581 C CA . GLN B 1 110 ? 0.389 -19.5 -14.805 1 95.94 110 GLN B CA 1
ATOM 2582 C C . GLN B 1 110 ? -0.997 -19.328 -14.188 1 95.94 110 GLN B C 1
ATOM 2584 O O . GLN B 1 110 ? -1.92 -20.078 -14.516 1 95.94 110 GLN B O 1
ATOM 2589 N N . LEU B 1 111 ? -1.051 -18.391 -13.344 1 93.75 111 LEU B N 1
ATOM 2590 C CA . LEU B 1 111 ? -2.289 -18.125 -12.625 1 93.75 111 LEU B CA 1
ATOM 2591 C C . LEU B 1 111 ? -2.914 -16.812 -13.086 1 93.75 111 LEU B C 1
ATOM 2593 O O . LEU B 1 111 ? -2.201 -15.852 -13.398 1 93.75 111 LEU B O 1
ATOM 2597 N N . PRO B 1 112 ? -4.301 -16.797 -13.18 1 93.12 112 PRO B N 1
ATOM 2598 C CA . PRO B 1 112 ? -4.918 -15.508 -13.492 1 93.12 112 PRO B CA 1
ATOM 2599 C C . PRO B 1 112 ? -4.648 -14.453 -12.43 1 93.12 112 PRO B C 1
ATOM 2601 O O . PRO B 1 112 ? -4.484 -14.781 -11.25 1 93.12 112 PRO B O 1
ATOM 2604 N N . ALA B 1 113 ? -4.637 -13.188 -12.906 1 94.19 113 ALA B N 1
ATOM 2605 C CA . ALA B 1 113 ? -4.531 -12.086 -11.953 1 94.19 113 ALA B CA 1
ATOM 2606 C C . ALA B 1 113 ? -5.699 -12.109 -10.969 1 94.19 113 ALA B C 1
ATOM 2608 O O . ALA B 1 113 ? -6.836 -12.383 -11.352 1 94.19 113 ALA B O 1
ATOM 2609 N N . PRO B 1 114 ? -5.445 -11.766 -9.727 1 94.69 114 PRO B N 1
ATOM 2610 C CA . PRO B 1 114 ? -6.566 -11.648 -8.789 1 94.69 114 PRO B CA 1
ATOM 2611 C C . PRO B 1 114 ? -7.672 -10.727 -9.297 1 94.69 114 PRO B C 1
ATOM 2613 O O . PRO B 1 114 ? -7.387 -9.625 -9.789 1 94.69 114 PRO B O 1
ATOM 2616 N N . LEU B 1 115 ? -8.875 -11.266 -9.266 1 94.88 115 LEU B N 1
ATOM 2617 C CA . LEU B 1 115 ? -10.047 -10.477 -9.625 1 94.88 115 LEU B CA 1
ATOM 2618 C C . LEU B 1 115 ? -10.625 -9.781 -8.398 1 94.88 115 LEU B C 1
ATOM 2620 O O . LEU B 1 115 ? -11.102 -10.438 -7.469 1 94.88 115 LEU B O 1
ATOM 2624 N N . ILE B 1 116 ? -10.594 -8.43 -8.414 1 96.81 116 ILE B N 1
ATOM 2625 C CA . ILE B 1 116 ? -11.07 -7.637 -7.281 1 96.81 116 ILE B CA 1
ATOM 2626 C C . ILE B 1 116 ? -12.328 -6.875 -7.68 1 96.81 116 ILE B C 1
ATOM 2628 O O . ILE B 1 116 ? -12.273 -5.969 -8.516 1 96.81 116 ILE B O 1
ATOM 2632 N N . GLN B 1 117 ? -13.445 -7.27 -7.078 1 96.75 117 GLN B N 1
ATOM 2633 C CA . GLN B 1 117 ? -14.68 -6.527 -7.309 1 96.75 117 GLN B CA 1
ATOM 2634 C C . GLN B 1 117 ? -14.844 -5.398 -6.293 1 96.75 117 GLN B C 1
ATOM 2636 O O . GLN B 1 117 ? -14.828 -5.641 -5.086 1 96.75 117 GLN B O 1
ATOM 2641 N N . ILE B 1 118 ? -15 -4.195 -6.777 1 97.62 118 ILE B N 1
ATOM 2642 C CA . ILE B 1 118 ? -15.062 -3.021 -5.91 1 97.62 118 ILE B CA 1
ATOM 2643 C C . ILE B 1 118 ? -16.438 -2.377 -6.02 1 97.62 118 ILE B C 1
ATOM 2645 O O . ILE B 1 118 ? -16.875 -2.012 -7.113 1 97.62 118 ILE B O 1
ATOM 2649 N N . TYR B 1 119 ? -17.141 -2.268 -4.902 1 97.19 119 TYR B N 1
ATOM 2650 C CA . TYR B 1 119 ? -18.453 -1.635 -4.82 1 97.19 119 TYR B CA 1
ATOM 2651 C C . TYR B 1 119 ? -18.328 -0.182 -4.375 1 97.19 119 TYR B C 1
ATOM 2653 O O . TYR B 1 119 ? -17.656 0.116 -3.387 1 97.19 119 TYR B O 1
ATOM 2661 N N . GLY B 1 120 ? -19.047 0.705 -5.098 1 95.75 120 GLY B N 1
ATOM 2662 C CA . GLY B 1 120 ? -19.094 2.105 -4.711 1 95.75 120 GLY B CA 1
ATOM 2663 C C . GLY B 1 120 ? -18.406 3.025 -5.707 1 95.75 120 GLY B C 1
ATOM 2664 O O . GLY B 1 120 ? -17.5 2.605 -6.43 1 95.75 120 GLY B O 1
ATOM 2665 N N . GLU B 1 121 ? -18.828 4.305 -5.742 1 94.62 121 GLU B N 1
ATOM 2666 C CA . GLU B 1 121 ? -18.234 5.359 -6.555 1 94.62 121 GLU B CA 1
ATOM 2667 C C . GLU B 1 121 ? -17.641 6.461 -5.68 1 94.62 121 GLU B C 1
ATOM 2669 O O . GLU B 1 121 ? -17.938 7.641 -5.871 1 94.62 121 GLU B O 1
ATOM 2674 N N . THR B 1 122 ? -16.875 6.043 -4.734 1 96.69 122 THR B N 1
ATOM 2675 C CA . THR B 1 122 ? -16.25 6.949 -3.783 1 96.69 122 THR B CA 1
ATOM 2676 C C . THR B 1 122 ? -14.789 7.184 -4.152 1 96.69 122 THR B C 1
ATOM 2678 O O . THR B 1 122 ? -14.195 6.41 -4.906 1 96.69 122 THR B O 1
ATOM 2681 N N . PRO B 1 123 ? -14.195 8.219 -3.598 1 97.81 123 PRO B N 1
ATOM 2682 C CA . PRO B 1 123 ? -12.766 8.445 -3.834 1 97.81 123 PRO B CA 1
ATOM 2683 C C . PRO B 1 123 ? -11.898 7.262 -3.418 1 97.81 123 PRO B C 1
ATOM 2685 O O . PRO B 1 123 ? -10.891 6.977 -4.066 1 97.81 123 PRO B O 1
ATOM 2688 N N . ILE B 1 124 ? -12.312 6.59 -2.379 1 98.25 124 ILE B N 1
ATOM 2689 C CA . ILE B 1 124 ? -11.57 5.418 -1.938 1 98.25 124 ILE B CA 1
ATOM 2690 C C . ILE B 1 124 ? -11.664 4.32 -2.998 1 98.25 124 ILE B C 1
ATOM 2692 O O . ILE B 1 124 ? -10.656 3.695 -3.342 1 98.25 124 ILE B O 1
ATOM 2696 N N . ALA B 1 125 ? -12.844 4.074 -3.506 1 98.06 125 ALA B N 1
ATOM 2697 C CA . ALA B 1 125 ? -13.031 3.088 -4.566 1 98.06 125 ALA B CA 1
ATOM 2698 C C . ALA B 1 125 ? -12.18 3.428 -5.789 1 98.06 125 ALA B C 1
ATOM 2700 O O . ALA B 1 125 ? -11.523 2.555 -6.355 1 98.06 125 ALA B O 1
ATOM 2701 N N . ASP B 1 126 ? -12.172 4.688 -6.16 1 98.06 126 ASP B N 1
ATOM 2702 C CA . ASP B 1 126 ? -11.398 5.145 -7.312 1 98.06 126 ASP B CA 1
ATOM 2703 C C . ASP B 1 126 ? -9.906 4.898 -7.109 1 98.06 126 ASP B C 1
ATOM 2705 O O . ASP B 1 126 ? -9.234 4.383 -8.008 1 98.06 126 ASP B O 1
ATOM 2709 N N . ALA B 1 127 ? -9.438 5.266 -5.957 1 98.56 127 ALA B N 1
ATOM 2710 C CA . ALA B 1 127 ? -8.023 5.094 -5.637 1 98.56 127 ALA B CA 1
ATOM 2711 C C . ALA B 1 127 ? -7.637 3.615 -5.645 1 98.56 127 ALA B C 1
ATOM 2713 O O . ALA B 1 127 ? -6.551 3.252 -6.105 1 98.56 127 ALA B O 1
ATOM 2714 N N . LEU B 1 128 ? -8.516 2.785 -5.148 1 98.69 128 LEU B N 1
ATOM 2715 C CA . LEU B 1 128 ? -8.234 1.355 -5.082 1 98.69 128 LEU B CA 1
ATOM 2716 C C . LEU B 1 128 ? -8.18 0.748 -6.48 1 98.69 128 LEU B C 1
ATOM 2718 O O . LEU B 1 128 ? -7.348 -0.12 -6.758 1 98.69 128 LEU B O 1
ATOM 2722 N N . ILE B 1 129 ? -9.055 1.191 -7.344 1 98.06 129 ILE B N 1
ATOM 2723 C CA . ILE B 1 129 ? -9.047 0.712 -8.727 1 98.06 129 ILE B CA 1
ATOM 2724 C C . ILE B 1 129 ? -7.719 1.06 -9.391 1 98.06 129 ILE B C 1
ATOM 2726 O O . ILE B 1 129 ? -7.098 0.209 -10.031 1 98.06 129 ILE B O 1
ATOM 2730 N N . GLU B 1 130 ? -7.289 2.264 -9.219 1 98.19 130 GLU B N 1
ATOM 2731 C CA . GLU B 1 130 ? -6.02 2.701 -9.789 1 98.19 130 GLU B CA 1
ATOM 2732 C C . GLU B 1 130 ? -4.855 1.893 -9.227 1 98.19 130 GLU B C 1
ATOM 2734 O O . GLU B 1 130 ? -3.988 1.438 -9.977 1 98.19 130 GLU B O 1
ATOM 2739 N N . LEU B 1 131 ? -4.883 1.679 -7.988 1 98.69 131 LEU B N 1
ATOM 2740 C CA . LEU B 1 131 ? -3.801 0.953 -7.332 1 98.69 131 LEU B CA 1
ATOM 2741 C C . LEU B 1 131 ? -3.779 -0.507 -7.77 1 98.69 131 LEU B C 1
ATOM 2743 O O . LEU B 1 131 ? -2.709 -1.081 -7.98 1 98.69 131 LEU B O 1
ATOM 2747 N N . CYS B 1 132 ? -4.934 -1.095 -7.891 1 98.31 132 CYS B N 1
ATOM 2748 C CA . CYS B 1 132 ? -5.012 -2.461 -8.398 1 98.31 132 CYS B CA 1
ATOM 2749 C C . CYS B 1 132 ? -4.391 -2.562 -9.789 1 98.31 132 CYS B C 1
ATOM 2751 O O . CYS B 1 132 ? -3.742 -3.561 -10.109 1 98.31 132 CYS B O 1
ATOM 2753 N N . GLY B 1 133 ? -4.621 -1.552 -10.562 1 97.81 133 GLY B N 1
ATOM 2754 C CA . GLY B 1 133 ? -3.965 -1.507 -11.859 1 97.81 133 GLY B CA 1
ATOM 2755 C C . GLY B 1 133 ? -2.451 -1.562 -11.758 1 97.81 133 GLY B C 1
ATOM 2756 O O . GLY B 1 133 ? -1.807 -2.32 -12.492 1 97.81 133 GLY B O 1
ATOM 2757 N N . LEU B 1 134 ? -1.904 -0.831 -10.898 1 97.56 134 LEU B N 1
ATOM 2758 C CA . LEU B 1 134 ? -0.463 -0.827 -10.672 1 97.56 134 LEU B CA 1
ATOM 2759 C C . LEU B 1 134 ? 0.021 -2.203 -10.227 1 97.56 134 LEU B C 1
ATOM 2761 O O . LEU B 1 134 ? 1.121 -2.625 -10.586 1 97.56 134 LEU B O 1
ATOM 2765 N N . LEU B 1 135 ? -0.798 -2.908 -9.539 1 98.06 135 LEU B N 1
ATOM 2766 C CA . LEU B 1 135 ? -0.452 -4.211 -8.984 1 98.06 135 LEU B CA 1
ATOM 2767 C C . LEU B 1 135 ? -0.611 -5.309 -10.039 1 98.06 135 LEU B C 1
ATOM 2769 O O . LEU B 1 135 ? -0.174 -6.441 -9.828 1 98.06 135 LEU B O 1
ATOM 2773 N N . GLY B 1 136 ? -1.258 -4.977 -11.094 1 97 136 GLY B N 1
ATOM 2774 C CA . GLY B 1 136 ? -1.556 -5.98 -12.102 1 97 136 GLY B CA 1
ATOM 2775 C C . GLY B 1 136 ? -2.764 -6.832 -11.758 1 97 136 GLY B C 1
ATOM 2776 O O . GLY B 1 136 ? -2.904 -7.949 -12.266 1 97 136 GLY B O 1
ATOM 2777 N N . TYR B 1 137 ? -3.549 -6.379 -10.828 1 96.88 137 TYR B N 1
ATOM 2778 C CA . TYR B 1 137 ? -4.801 -7.055 -10.5 1 96.88 137 TYR B CA 1
ATOM 2779 C C . TYR B 1 137 ? -5.895 -6.68 -11.5 1 96.88 137 TYR B C 1
ATOM 2781 O O . TYR B 1 137 ? -5.773 -5.688 -12.219 1 96.88 137 TYR B O 1
ATOM 2789 N N . ASP B 1 138 ? -6.867 -7.551 -11.594 1 94.75 138 ASP B N 1
ATOM 2790 C CA . ASP B 1 138 ? -8.055 -7.27 -12.391 1 94.75 138 ASP B CA 1
ATOM 2791 C C . ASP B 1 138 ? -9.164 -6.672 -11.531 1 94.75 138 ASP B C 1
ATOM 2793 O O . ASP B 1 138 ? -9.977 -7.402 -10.953 1 94.75 138 ASP B O 1
ATOM 2797 N N . ALA B 1 139 ? -9.195 -5.359 -11.438 1 96.5 139 ALA B N 1
ATOM 2798 C CA . ALA B 1 139 ? -10.188 -4.664 -10.625 1 96.5 139 ALA B CA 1
ATOM 2799 C C . ALA B 1 139 ? -11.406 -4.27 -11.461 1 96.5 139 ALA B C 1
ATOM 2801 O O . ALA B 1 139 ? -11.258 -3.697 -12.547 1 96.5 139 ALA B O 1
ATOM 2802 N N . ARG B 1 140 ? -12.586 -4.594 -10.898 1 94.25 140 ARG B N 1
ATOM 2803 C CA . ARG B 1 140 ? -13.828 -4.277 -11.594 1 94.25 140 ARG B CA 1
ATOM 2804 C C . ARG B 1 140 ? -14.812 -3.59 -10.656 1 94.25 140 ARG B C 1
ATOM 2806 O O . ARG B 1 140 ? -14.93 -3.957 -9.484 1 94.25 140 ARG B O 1
ATOM 2813 N N . ARG B 1 141 ? -15.516 -2.666 -11.211 1 94.06 141 ARG B N 1
ATOM 2814 C CA . ARG B 1 141 ? -16.594 -2.035 -10.453 1 94.06 141 ARG B CA 1
ATOM 2815 C C . ARG B 1 141 ? -17.859 -2.869 -10.5 1 94.06 141 ARG B C 1
ATOM 2817 O O . ARG B 1 141 ? -18.094 -3.617 -11.461 1 94.06 141 ARG B O 1
ATOM 2824 N N . ASP B 1 142 ? -18.656 -2.717 -9.5 1 85.5 142 ASP B N 1
ATOM 2825 C CA . ASP B 1 142 ? -19.922 -3.436 -9.445 1 85.5 142 ASP B CA 1
ATOM 2826 C C . ASP B 1 142 ? -20.844 -3.012 -10.594 1 85.5 142 ASP B C 1
ATOM 2828 O O . ASP B 1 142 ? -21.719 -3.775 -11.016 1 85.5 142 ASP B O 1
ATOM 2832 N N . THR B 1 143 ? -20.609 -1.854 -11.086 1 81.25 143 THR B N 1
ATOM 2833 C CA . THR B 1 143 ? -21.469 -1.311 -12.133 1 81.25 143 THR B CA 1
ATOM 2834 C C . THR B 1 143 ? -21.016 -1.805 -13.508 1 81.25 143 THR B C 1
ATOM 2836 O O . THR B 1 143 ? -21.719 -1.607 -14.5 1 81.25 143 THR B O 1
ATOM 2839 N N . ASP B 1 144 ? -19.859 -2.424 -13.43 1 78.19 144 ASP B N 1
ATOM 2840 C CA . ASP B 1 144 ? -19.359 -2.893 -14.719 1 78.19 144 ASP B CA 1
ATOM 2841 C C . ASP B 1 144 ? -20.156 -4.094 -15.219 1 78.19 144 ASP B C 1
ATOM 2843 O O . ASP B 1 144 ? -20.609 -4.914 -14.43 1 78.19 144 ASP B O 1
ATOM 2847 N N . PRO B 1 145 ? -20.5 -3.99 -16.547 1 66 145 PRO B N 1
ATOM 2848 C CA . PRO B 1 145 ? -21.234 -5.141 -17.078 1 66 145 PRO B CA 1
ATOM 2849 C C . PRO B 1 145 ? -20.562 -6.473 -16.75 1 66 145 PRO B C 1
ATOM 2851 O O . PRO B 1 145 ? -19.328 -6.547 -16.703 1 66 145 PRO B O 1
ATOM 2854 N N . ALA B 1 146 ? -21.312 -7.312 -16.172 1 60.69 146 ALA B N 1
ATOM 2855 C CA . ALA B 1 146 ? -20.844 -8.617 -15.703 1 60.69 146 ALA B CA 1
ATOM 2856 C C . ALA B 1 146 ? -20.266 -9.43 -16.859 1 60.69 146 ALA B C 1
ATOM 2858 O O . ALA B 1 146 ? -20.969 -9.758 -17.812 1 60.69 146 ALA B O 1
ATOM 2859 N N . ASP B 1 147 ? -19.266 -8.922 -17.422 1 56.56 147 ASP B N 1
ATOM 2860 C CA . ASP B 1 147 ? -18.859 -9.797 -18.516 1 56.56 147 ASP B CA 1
ATOM 2861 C C . ASP B 1 147 ? -18.5 -11.195 -18.016 1 56.56 147 ASP B C 1
ATOM 2863 O O . ASP B 1 147 ? -18.641 -12.172 -18.75 1 56.56 147 ASP B O 1
ATOM 2867 N N . THR B 1 148 ? -17.812 -11.328 -16.875 1 61.81 148 THR B N 1
ATOM 2868 C CA . THR B 1 148 ? -17.281 -12.664 -16.594 1 61.81 148 THR B CA 1
ATOM 2869 C C . THR B 1 148 ? -17.953 -13.266 -15.367 1 61.81 148 THR B C 1
ATOM 2871 O O . THR B 1 148 ? -18.344 -12.539 -14.445 1 61.81 148 THR B O 1
ATOM 2874 N N . ASP B 1 149 ? -18.438 -14.477 -15.555 1 70 149 ASP B N 1
ATOM 2875 C CA . ASP B 1 149 ? -18.969 -15.383 -14.539 1 70 149 ASP B CA 1
ATOM 2876 C C . ASP B 1 149 ? -17.891 -15.766 -13.523 1 70 149 ASP B C 1
ATOM 2878 O O . ASP B 1 149 ? -18.125 -16.594 -12.648 1 70 149 ASP B O 1
ATOM 2882 N N . ALA B 1 150 ? -16.781 -15.055 -13.602 1 82.56 150 ALA B N 1
ATOM 2883 C CA . ALA B 1 150 ? -15.711 -15.5 -12.727 1 82.56 150 ALA B CA 1
ATOM 2884 C C . ALA B 1 150 ? -15.922 -15 -11.297 1 82.56 150 ALA B C 1
ATOM 2886 O O . ALA B 1 150 ? -16.344 -13.859 -11.094 1 82.56 150 ALA B O 1
ATOM 2887 N N . LEU B 1 151 ? -15.75 -15.93 -10.469 1 88.19 151 LEU B N 1
ATOM 2888 C CA . LEU B 1 151 ? -15.828 -15.586 -9.055 1 88.19 151 LEU B CA 1
ATOM 2889 C C . LEU B 1 151 ? -14.664 -14.688 -8.648 1 88.19 151 LEU B C 1
ATOM 2891 O O . LEU B 1 151 ? -13.508 -15 -8.93 1 88.19 151 LEU B O 1
ATOM 2895 N N . PRO B 1 152 ? -15.023 -13.594 -8.07 1 93.38 152 PRO B N 1
ATOM 2896 C CA . PRO B 1 152 ? -13.922 -12.727 -7.648 1 93.38 152 PRO B CA 1
ATOM 2897 C C . PRO B 1 152 ? -13.078 -13.344 -6.535 1 93.38 152 PRO B C 1
ATOM 2899 O O . PRO B 1 152 ? -13.609 -14.062 -5.684 1 93.38 152 PRO B O 1
ATOM 2902 N N . THR B 1 153 ? -11.797 -13.016 -6.605 1 93.19 153 THR B N 1
ATOM 2903 C CA . THR B 1 153 ? -10.875 -13.391 -5.535 1 93.19 153 THR B CA 1
ATOM 2904 C C . THR B 1 153 ? -11.195 -12.633 -4.254 1 93.19 153 THR B C 1
ATOM 2906 O O . THR B 1 153 ? -11.109 -13.188 -3.158 1 93.19 153 THR B O 1
ATOM 2909 N N . ALA B 1 154 ? -11.578 -11.406 -4.414 1 96.81 154 ALA B N 1
ATOM 2910 C CA . ALA B 1 154 ? -11.898 -10.531 -3.291 1 96.81 154 ALA B CA 1
ATOM 2911 C C . ALA B 1 154 ? -12.969 -9.516 -3.68 1 96.81 154 ALA B C 1
ATOM 2913 O O . ALA B 1 154 ? -13.109 -9.172 -4.855 1 96.81 154 ALA B O 1
ATOM 2914 N N . ILE B 1 155 ? -13.688 -9.109 -2.682 1 97.31 155 ILE B N 1
ATOM 2915 C CA . ILE B 1 155 ? -14.648 -8.031 -2.828 1 97.31 155 ILE B CA 1
ATOM 2916 C C . ILE B 1 155 ? -14.336 -6.922 -1.826 1 97.31 155 ILE B C 1
ATOM 2918 O O . ILE B 1 155 ? -14.023 -7.195 -0.664 1 97.31 155 ILE B O 1
ATOM 2922 N N . VAL B 1 156 ? -14.367 -5.695 -2.279 1 98.5 156 VAL B N 1
ATOM 2923 C CA . VAL B 1 156 ? -14.234 -4.551 -1.385 1 98.5 156 VAL B CA 1
ATOM 2924 C C . VAL B 1 156 ? -15.453 -3.639 -1.523 1 98.5 156 VAL B C 1
ATOM 2926 O O . VAL B 1 156 ? -15.781 -3.195 -2.627 1 98.5 156 VAL B O 1
ATOM 2929 N N . ILE B 1 157 ? -16.094 -3.395 -0.421 1 98.56 157 ILE B N 1
ATOM 2930 C CA . ILE B 1 157 ? -17.297 -2.576 -0.389 1 98.56 157 ILE B CA 1
ATOM 2931 C C . ILE B 1 157 ? -16.969 -1.183 0.138 1 98.56 157 ILE B C 1
ATOM 2933 O O . ILE B 1 157 ? -16.688 -1.012 1.328 1 98.56 157 ILE B O 1
ATOM 2937 N N . ALA B 1 158 ? -16.969 -0.234 -0.708 1 98.12 158 ALA B N 1
ATOM 2938 C CA . ALA B 1 158 ? -16.656 1.155 -0.381 1 98.12 158 ALA B CA 1
ATOM 2939 C C . ALA B 1 158 ? -17.812 2.076 -0.747 1 98.12 158 ALA B C 1
ATOM 2941 O O . ALA B 1 158 ? -17.609 3.191 -1.227 1 98.12 158 ALA B O 1
ATOM 2942 N N . SER B 1 159 ? -19 1.642 -0.577 1 94.12 159 SER B N 1
ATOM 2943 C CA . SER B 1 159 ? -20.188 2.377 -0.99 1 94.12 159 SER B CA 1
ATOM 2944 C C . SER B 1 159 ? -20.609 3.387 0.072 1 94.12 159 SER B C 1
ATOM 2946 O O . SER B 1 159 ? -21.344 4.332 -0.22 1 94.12 159 SER B O 1
ATOM 2948 N N . HIS B 1 160 ? -20.234 3.223 1.322 1 92.31 160 HIS B N 1
ATOM 2949 C CA . HIS B 1 160 ? -20.609 4.07 2.447 1 92.31 160 HIS B CA 1
ATOM 2950 C C . HIS B 1 160 ? -22.125 4.086 2.65 1 92.31 160 HIS B C 1
ATOM 2952 O O . HIS B 1 160 ? -22.719 5.145 2.855 1 92.31 160 HIS B O 1
ATOM 2958 N N . GLY B 1 161 ? -22.672 2.955 2.529 1 92.25 161 GLY B N 1
ATOM 2959 C CA . GLY B 1 161 ? -24.109 2.795 2.701 1 92.25 161 GLY B CA 1
ATOM 2960 C C . GLY B 1 161 ? -24.734 1.836 1.703 1 92.25 161 GLY B C 1
ATOM 2961 O O . GLY B 1 161 ? -24.016 1.092 1.026 1 92.25 161 GLY B O 1
ATOM 2962 N N . GLY B 1 162 ? -26.109 1.731 1.698 1 94.12 162 GLY B N 1
ATOM 2963 C CA . GLY B 1 162 ? -26.797 0.801 0.821 1 94.12 162 GLY B CA 1
ATOM 2964 C C . GLY B 1 162 ? -26.891 -0.599 1.397 1 94.12 162 GLY B C 1
ATOM 2965 O O . GLY B 1 162 ? -26.859 -0.778 2.617 1 94.12 162 GLY B O 1
ATOM 2966 N N . PRO B 1 163 ? -27.094 -1.535 0.517 1 96 163 PRO B N 1
ATOM 2967 C CA . PRO B 1 163 ? -27.328 -2.902 0.99 1 96 163 PRO B CA 1
ATOM 2968 C C . PRO B 1 163 ? -26.031 -3.658 1.251 1 96 163 PRO B C 1
ATOM 2970 O O . PRO B 1 163 ? -25.828 -4.758 0.725 1 96 163 PRO B O 1
ATOM 2973 N N . GLU B 1 164 ? -25.203 -3.141 2.064 1 97.62 164 GLU B N 1
ATOM 2974 C CA . GLU B 1 164 ? -23.859 -3.672 2.318 1 97.62 164 GLU B CA 1
ATOM 2975 C C . GLU B 1 164 ? -23.938 -5.039 2.994 1 97.62 164 GLU B C 1
ATOM 2977 O O . GLU B 1 164 ? -23.156 -5.938 2.67 1 97.62 164 GLU B O 1
ATOM 2982 N N . ALA B 1 165 ? -24.906 -5.176 3.904 1 97.94 165 ALA B N 1
ATOM 2983 C CA . ALA B 1 165 ? -25.078 -6.469 4.559 1 97.94 165 ALA B CA 1
ATOM 2984 C C . ALA B 1 165 ? -25.438 -7.551 3.541 1 97.94 165 ALA B C 1
ATOM 2986 O O . ALA B 1 165 ? -24.891 -8.656 3.584 1 97.94 165 ALA B O 1
ATOM 2987 N N . GLU B 1 166 ? -26.297 -7.25 2.684 1 97.5 166 GLU B N 1
ATOM 2988 C CA . GLU B 1 166 ? -26.719 -8.195 1.655 1 97.5 166 GLU B CA 1
ATOM 2989 C C . GLU B 1 166 ? -25.578 -8.547 0.716 1 97.5 166 GLU B C 1
ATOM 2991 O O . GLU B 1 166 ? -25.453 -9.695 0.291 1 97.5 166 GLU B O 1
ATOM 2996 N N . ILE B 1 167 ? -24.781 -7.602 0.351 1 97.12 167 ILE B N 1
ATOM 2997 C CA . ILE B 1 167 ? -23.641 -7.824 -0.521 1 97.12 167 ILE B CA 1
ATOM 2998 C C . ILE B 1 167 ? -22.656 -8.789 0.151 1 97.12 167 ILE B C 1
ATOM 3000 O O . ILE B 1 167 ? -22.156 -9.719 -0.483 1 97.12 167 ILE B O 1
ATOM 3004 N N . ILE B 1 168 ? -22.391 -8.531 1.425 1 98.31 168 ILE B N 1
ATOM 3005 C CA . ILE B 1 168 ? -21.5 -9.398 2.186 1 98.31 168 ILE B CA 1
ATOM 3006 C C . ILE B 1 168 ? -22.047 -10.82 2.191 1 98.31 168 ILE B C 1
ATOM 3008 O O . ILE B 1 168 ? -21.312 -11.773 1.892 1 98.31 168 ILE B O 1
ATOM 3012 N N . ARG B 1 169 ? -23.328 -10.992 2.479 1 98.06 169 ARG B N 1
ATOM 3013 C CA . ARG B 1 169 ? -23.953 -12.305 2.547 1 98.06 169 ARG B CA 1
ATOM 3014 C C . ARG B 1 169 ? -23.844 -13.031 1.21 1 98.06 169 ARG B C 1
ATOM 3016 O O . ARG B 1 169 ? -23.453 -14.203 1.164 1 98.06 169 ARG B O 1
ATOM 3023 N N . THR B 1 170 ? -24.141 -12.359 0.171 1 96.25 170 THR B N 1
ATOM 3024 C CA . THR B 1 170 ? -24.094 -12.938 -1.166 1 96.25 170 THR B CA 1
ATOM 3025 C C . THR B 1 170 ? -22.672 -13.383 -1.507 1 96.25 170 THR B C 1
ATOM 3027 O O . THR B 1 170 ? -22.469 -14.461 -2.057 1 96.25 170 THR B O 1
ATOM 3030 N N . ALA B 1 171 ? -21.688 -12.57 -1.213 1 96.81 171 ALA B N 1
ATOM 3031 C CA . ALA B 1 171 ? -20.297 -12.891 -1.477 1 96.81 171 ALA B CA 1
ATOM 3032 C C . ALA B 1 171 ? -19.875 -14.156 -0.729 1 96.81 171 ALA B C 1
ATOM 3034 O O . ALA B 1 171 ? -19.234 -15.047 -1.307 1 96.81 171 ALA B O 1
ATOM 3035 N N . LEU B 1 172 ? -20.234 -14.195 0.519 1 97.31 172 LEU B N 1
ATOM 3036 C CA . LEU B 1 172 ? -19.875 -15.336 1.349 1 97.31 172 LEU B CA 1
ATOM 3037 C C . LEU B 1 172 ? -20.547 -16.609 0.832 1 97.31 172 LEU B C 1
ATOM 3039 O O . LEU B 1 172 ? -19.906 -17.672 0.768 1 97.31 172 LEU B O 1
ATOM 3043 N N . ASP B 1 173 ? -21.797 -16.469 0.426 1 96.62 173 ASP B N 1
ATOM 3044 C CA . ASP B 1 173 ? -22.531 -17.609 -0.112 1 96.62 173 ASP B CA 1
ATOM 3045 C C . ASP B 1 173 ? -21.891 -18.125 -1.396 1 96.62 173 ASP B C 1
ATOM 3047 O O . ASP B 1 173 ? -21.922 -19.328 -1.677 1 96.62 173 ASP B O 1
ATOM 3051 N N . ASN B 1 174 ? -21.297 -17.25 -2.064 1 95.06 174 ASN B N 1
ATOM 3052 C CA . ASN B 1 174 ? -20.672 -17.609 -3.336 1 95.06 174 ASN B CA 1
ATOM 3053 C C . ASN B 1 174 ? -19.25 -18.094 -3.139 1 95.06 174 ASN B C 1
ATOM 3055 O O . ASN B 1 174 ? -18.562 -18.438 -4.105 1 95.06 174 ASN B O 1
ATOM 3059 N N . GLY B 1 175 ? -18.766 -18.031 -1.909 1 95 175 GLY B N 1
ATOM 3060 C CA . GLY B 1 175 ? -17.484 -18.625 -1.603 1 95 175 GLY B CA 1
ATOM 3061 C C . GLY B 1 175 ? -16.328 -17.656 -1.743 1 95 175 GLY B C 1
ATOM 3062 O O . GLY B 1 175 ? -15.164 -18.078 -1.832 1 95 175 GLY B O 1
ATOM 3063 N N . VAL B 1 176 ? -16.609 -16.391 -1.799 1 95.25 176 VAL B N 1
ATOM 3064 C CA . VAL B 1 176 ? -15.539 -15.398 -1.896 1 95.25 176 VAL B CA 1
ATOM 3065 C C . VAL B 1 176 ? -14.656 -15.461 -0.653 1 95.25 176 VAL B C 1
ATOM 3067 O O . VAL B 1 176 ? -15.156 -15.5 0.473 1 95.25 176 VAL B O 1
ATOM 3070 N N . GLY B 1 177 ? -13.359 -15.438 -0.86 1 94.69 177 GLY B N 1
ATOM 3071 C CA . GLY B 1 177 ? -12.414 -15.695 0.217 1 94.69 177 GLY B CA 1
ATOM 3072 C C . GLY B 1 177 ? -12.062 -14.453 1.012 1 94.69 177 GLY B C 1
ATOM 3073 O O . GLY B 1 177 ? -11.562 -14.555 2.135 1 94.69 177 GLY B O 1
ATOM 3074 N N . TYR B 1 178 ? -12.32 -13.32 0.473 1 97.62 178 TYR B N 1
ATOM 3075 C CA . TYR B 1 178 ? -12 -12.062 1.129 1 97.62 178 TYR B CA 1
ATOM 3076 C C . TYR B 1 178 ? -13.078 -11.023 0.869 1 97.62 178 TYR B C 1
ATOM 3078 O O . TYR B 1 178 ? -13.352 -10.672 -0.282 1 97.62 178 TYR B O 1
ATOM 3086 N N . VAL B 1 179 ? -13.625 -10.547 1.924 1 98.44 179 VAL B N 1
ATOM 3087 C CA . VAL B 1 179 ? -14.633 -9.5 1.852 1 98.44 179 VAL B CA 1
ATOM 3088 C C . VAL B 1 179 ? -14.219 -8.32 2.734 1 98.44 179 VAL B C 1
ATOM 3090 O O . VAL B 1 179 ? -14.133 -8.453 3.957 1 98.44 179 VAL B O 1
ATOM 3093 N N . GLY B 1 180 ? -13.961 -7.207 2.143 1 98.69 180 GLY B N 1
ATOM 3094 C CA . GLY B 1 180 ? -13.602 -6.008 2.881 1 98.69 180 GLY B CA 1
ATOM 3095 C C . GLY B 1 180 ? -14.68 -4.941 2.854 1 98.69 180 GLY B C 1
ATOM 3096 O O . GLY B 1 180 ? -15.242 -4.641 1.796 1 98.69 180 GLY B O 1
ATOM 3097 N N . LEU B 1 181 ? -14.977 -4.348 3.986 1 98.81 181 LEU B N 1
ATOM 3098 C CA . LEU B 1 181 ? -15.961 -3.279 4.109 1 98.81 181 LEU B CA 1
ATOM 3099 C C . LEU B 1 181 ? -15.32 -2.004 4.648 1 98.81 181 LEU B C 1
ATOM 3101 O O . LEU B 1 181 ? -14.781 -1.996 5.758 1 98.81 181 LEU B O 1
ATOM 3105 N N . VAL B 1 182 ? -15.336 -0.99 3.846 1 98.56 182 VAL B N 1
ATOM 3106 C CA . VAL B 1 182 ? -14.906 0.327 4.305 1 98.56 182 VAL B CA 1
ATOM 3107 C C . VAL B 1 182 ? -15.953 0.904 5.262 1 98.56 182 VAL B C 1
ATOM 3109 O O . VAL B 1 182 ? -17.031 1.308 4.836 1 98.56 182 VAL B O 1
ATOM 3112 N N . ALA B 1 183 ? -15.625 0.951 6.516 1 97.81 183 ALA B N 1
ATOM 3113 C CA . ALA B 1 183 ? -16.5 1.471 7.562 1 97.81 183 ALA B CA 1
ATOM 3114 C C . ALA B 1 183 ? -15.727 1.742 8.844 1 97.81 183 ALA B C 1
ATOM 3116 O O . ALA B 1 183 ? -14.625 1.209 9.039 1 97.81 183 ALA B O 1
ATOM 3117 N N . SER B 1 184 ? -16.25 2.637 9.656 1 95.69 184 SER B N 1
ATOM 3118 C CA . SER B 1 184 ? -15.711 2.779 11 1 95.69 184 SER B CA 1
ATOM 3119 C C . SER B 1 184 ? -15.875 1.491 11.805 1 95.69 184 SER B C 1
ATOM 3121 O O . SER B 1 184 ? -16.656 0.618 11.43 1 95.69 184 SER B O 1
ATOM 3123 N N . THR B 1 185 ? -15.109 1.375 12.867 1 96.44 185 THR B N 1
ATOM 3124 C CA . THR B 1 185 ? -15.188 0.211 13.742 1 96.44 185 THR B CA 1
ATOM 3125 C C . THR B 1 185 ? -16.625 -0.015 14.219 1 96.44 185 THR B C 1
ATOM 3127 O O . THR B 1 185 ? -17.125 -1.138 14.164 1 96.44 185 THR B O 1
ATOM 3130 N N . VAL B 1 186 ? -17.25 1.05 14.57 1 96.94 186 VAL B N 1
ATOM 3131 C CA . VAL B 1 186 ? -18.594 0.964 15.125 1 96.94 186 VAL B CA 1
ATOM 3132 C C . VAL B 1 186 ? -19.578 0.557 14.031 1 96.94 186 VAL B C 1
ATOM 3134 O O . VAL B 1 186 ? -20.344 -0.386 14.203 1 96.94 186 VAL B O 1
ATOM 3137 N N . ARG B 1 187 ? -19.547 1.213 12.961 1 97.06 187 ARG B N 1
ATOM 3138 C CA . ARG B 1 187 ? -20.469 0.918 11.867 1 97.06 187 ARG B CA 1
ATOM 3139 C C . ARG B 1 187 ? -20.234 -0.488 11.32 1 97.06 187 ARG B C 1
ATOM 3141 O O . ARG B 1 187 ? -21.188 -1.219 11.055 1 97.06 187 ARG B O 1
ATOM 3148 N N . GLY B 1 188 ? -19.016 -0.876 11.086 1 97.56 188 GLY B N 1
ATOM 3149 C CA . GLY B 1 188 ? -18.688 -2.219 10.633 1 97.56 188 GLY B CA 1
ATOM 3150 C C . GLY B 1 188 ? -19.25 -3.305 11.531 1 97.56 188 GLY B C 1
ATOM 3151 O O . GLY B 1 188 ? -19.859 -4.262 11.055 1 97.56 188 GLY B O 1
ATOM 3152 N N . ALA B 1 189 ? -19.016 -3.096 12.789 1 96.62 189 ALA B N 1
ATOM 3153 C CA . ALA B 1 189 ? -19.516 -4.062 13.766 1 96.62 189 ALA B CA 1
ATOM 3154 C C . ALA B 1 189 ? -21.031 -4.168 13.695 1 96.62 189 ALA B C 1
ATOM 3156 O O . ALA B 1 189 ? -21.594 -5.27 13.773 1 96.62 189 ALA B O 1
ATOM 3157 N N . SER B 1 190 ? -21.641 -3.08 13.602 1 97.31 190 SER B N 1
ATOM 3158 C CA . SER B 1 190 ? -23.109 -3.057 13.523 1 97.31 190 SER B CA 1
ATOM 3159 C C . SER B 1 190 ? -23.609 -3.855 12.328 1 97.31 190 SER B C 1
ATOM 3161 O O . SER B 1 190 ? -24.562 -4.621 12.445 1 97.31 190 SER B O 1
ATOM 3163 N N . ILE B 1 191 ? -23.016 -3.684 11.188 1 97.56 191 ILE B N 1
ATOM 3164 C CA . ILE B 1 191 ? -23.406 -4.379 9.969 1 97.56 191 ILE B CA 1
ATOM 3165 C C . ILE B 1 191 ? -23.172 -5.879 10.133 1 97.56 191 ILE B C 1
ATOM 3167 O O . ILE B 1 191 ? -24.047 -6.688 9.805 1 97.56 191 ILE B O 1
ATOM 3171 N N . LEU B 1 192 ? -22.031 -6.219 10.656 1 97.31 192 LEU B N 1
ATOM 3172 C CA . LEU B 1 192 ? -21.734 -7.637 10.82 1 97.31 192 LEU B CA 1
ATOM 3173 C C . LEU B 1 192 ? -22.688 -8.281 11.82 1 97.31 192 LEU B C 1
ATOM 3175 O O . LEU B 1 192 ? -23.062 -9.445 11.656 1 97.31 192 LEU B O 1
ATOM 3179 N N . ASP B 1 193 ? -23.031 -7.547 12.844 1 96.31 193 ASP B N 1
ATOM 3180 C CA . ASP B 1 193 ? -23.938 -8.062 13.867 1 96.31 193 ASP B CA 1
ATOM 3181 C C . ASP B 1 193 ? -25.328 -8.359 13.281 1 96.31 193 ASP B C 1
ATOM 3183 O O . ASP B 1 193 ? -26.062 -9.18 13.82 1 96.31 193 ASP B O 1
ATOM 3187 N N . SER B 1 194 ? -25.609 -7.684 12.312 1 96.62 194 SER B N 1
ATOM 3188 C CA . SER B 1 194 ? -26.906 -7.898 11.688 1 96.62 194 SER B CA 1
ATOM 3189 C C . SER B 1 194 ? -26.906 -9.164 10.836 1 96.62 194 SER B C 1
ATOM 3191 O O . SER B 1 194 ? -27.969 -9.617 10.383 1 96.62 194 SER B O 1
ATOM 3193 N N . LEU B 1 195 ? -25.75 -9.695 10.648 1 97 195 LEU B N 1
ATOM 3194 C CA . LEU B 1 195 ? -25.578 -10.898 9.844 1 97 195 LEU B CA 1
ATOM 3195 C C . LEU B 1 195 ? -25.375 -12.125 10.727 1 97 195 LEU B C 1
ATOM 3197 O O . LEU B 1 195 ? -24.812 -12.016 11.82 1 97 195 LEU B O 1
ATOM 3201 N N . ASP B 1 196 ? -25.953 -13.25 10.531 1 94.44 196 ASP B N 1
ATOM 3202 C CA . ASP B 1 196 ? -25.734 -14.516 11.227 1 94.44 196 ASP B CA 1
ATOM 3203 C C . ASP B 1 196 ? -24.547 -15.273 10.625 1 94.44 196 ASP B C 1
ATOM 3205 O O . ASP B 1 196 ? -24.734 -16.234 9.867 1 94.44 196 ASP B O 1
ATOM 3209 N N . LEU B 1 197 ? -23.344 -14.82 11.023 1 97.38 197 LEU B N 1
ATOM 3210 C CA . LEU B 1 197 ? -22.156 -15.398 10.406 1 97.38 197 LEU B CA 1
ATOM 3211 C C . LEU B 1 197 ? -21.562 -16.484 11.297 1 97.38 197 LEU B C 1
ATOM 3213 O O . LEU B 1 197 ? -21.5 -16.328 12.516 1 97.38 197 LEU B O 1
ATOM 3217 N N . SER B 1 198 ? -21.156 -17.484 10.719 1 97.62 198 SER B N 1
ATOM 3218 C CA . SER B 1 198 ? -20.312 -18.453 11.414 1 97.62 198 SER B CA 1
ATOM 3219 C C . SER B 1 198 ? -18.906 -17.906 11.648 1 97.62 198 SER B C 1
ATOM 3221 O O . SER B 1 198 ? -18.531 -16.891 11.07 1 97.62 198 SER B O 1
ATOM 3223 N N . ASP B 1 199 ? -18.141 -18.594 12.461 1 96 199 ASP B N 1
ATOM 3224 C CA . ASP B 1 199 ? -16.766 -18.172 12.711 1 96 199 ASP B CA 1
ATOM 3225 C C . ASP B 1 199 ? -15.938 -18.203 11.422 1 96 199 ASP B C 1
ATOM 3227 O O . ASP B 1 199 ? -15.125 -17.297 11.18 1 96 199 ASP B O 1
ATOM 3231 N N . ALA B 1 200 ? -16.203 -19.203 10.648 1 96.31 200 ALA B N 1
ATOM 3232 C CA . ALA B 1 200 ? -15.469 -19.344 9.391 1 96.31 200 ALA B CA 1
ATOM 3233 C C . ALA B 1 200 ? -15.812 -18.203 8.43 1 96.31 200 ALA B C 1
ATOM 3235 O O . ALA B 1 200 ? -14.938 -17.688 7.738 1 96.31 200 ALA B O 1
ATOM 3236 N N . GLU B 1 201 ? -17.062 -17.891 8.383 1 96.94 201 GLU B N 1
ATOM 3237 C CA . GLU B 1 201 ? -17.484 -16.781 7.531 1 96.94 201 GLU B CA 1
ATOM 3238 C C . GLU B 1 201 ? -16.922 -15.453 8.023 1 96.94 201 GLU B C 1
ATOM 3240 O O . GLU B 1 201 ? -16.453 -14.641 7.227 1 96.94 201 GLU B O 1
ATOM 3245 N N . ARG B 1 202 ? -16.953 -15.25 9.297 1 96.75 202 ARG B N 1
ATOM 3246 C CA . ARG B 1 202 ? -16.469 -14.008 9.898 1 96.75 202 ARG B CA 1
ATOM 3247 C C . ARG B 1 202 ? -14.984 -13.805 9.633 1 96.75 202 ARG B C 1
ATOM 3249 O O . ARG B 1 202 ? -14.531 -12.672 9.469 1 96.75 202 ARG B O 1
ATOM 3256 N N . ALA B 1 203 ? -14.281 -14.852 9.617 1 95.75 203 ALA B N 1
ATOM 3257 C CA . ALA B 1 203 ? -12.836 -14.797 9.391 1 95.75 203 ALA B CA 1
ATOM 3258 C C . ALA B 1 203 ? -12.523 -14.25 7.996 1 95.75 203 ALA B C 1
ATOM 3260 O O . ALA B 1 203 ? -11.414 -13.781 7.738 1 95.75 203 ALA B O 1
ATOM 3261 N N . ARG B 1 204 ? -13.508 -14.258 7.094 1 96.88 204 ARG B N 1
ATOM 3262 C CA . ARG B 1 204 ? -13.297 -13.82 5.719 1 96.88 204 ARG B CA 1
ATOM 3263 C C . ARG B 1 204 ? -13.734 -12.375 5.527 1 96.88 204 ARG B C 1
ATOM 3265 O O . ARG B 1 204 ? -13.516 -11.789 4.465 1 96.88 204 ARG B O 1
ATOM 3272 N N . VAL B 1 205 ? -14.344 -11.82 6.555 1 98.25 205 VAL B N 1
ATOM 3273 C CA . VAL 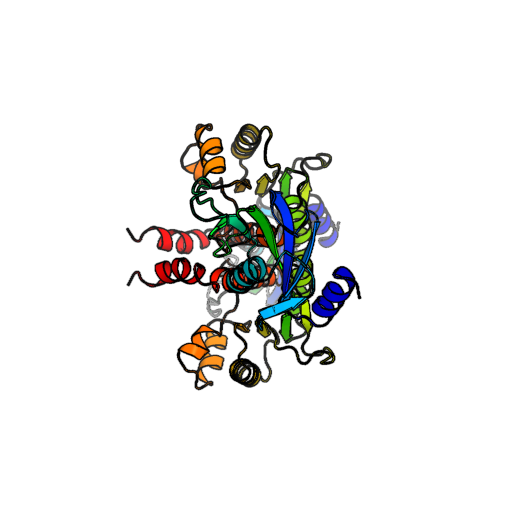B 1 205 ? -14.844 -10.453 6.457 1 98.25 205 VAL B CA 1
ATOM 3274 C C . VAL B 1 205 ? -13.93 -9.508 7.246 1 98.25 205 VAL B C 1
ATOM 3276 O O . VAL B 1 205 ? -13.625 -9.766 8.414 1 98.25 205 VAL B O 1
ATOM 3279 N N . HIS B 1 206 ? -13.539 -8.492 6.656 1 98.19 206 HIS B N 1
ATOM 3280 C CA . HIS B 1 206 ? -12.625 -7.52 7.246 1 98.19 206 HIS B CA 1
ATOM 3281 C C . HIS B 1 206 ? -13.273 -6.137 7.32 1 98.19 206 HIS B C 1
ATOM 3283 O O . HIS B 1 206 ? -13.562 -5.527 6.285 1 98.19 206 HIS B O 1
ATOM 3289 N N . THR B 1 207 ? -13.484 -5.633 8.508 1 98.06 207 THR B N 1
ATOM 3290 C CA . THR B 1 207 ? -14.016 -4.293 8.727 1 98.06 207 THR B CA 1
ATOM 3291 C C . THR B 1 207 ? -13.609 -3.768 10.102 1 98.06 207 THR B C 1
ATOM 3293 O O . THR B 1 207 ? -13.758 -4.461 11.109 1 98.06 207 THR B O 1
ATOM 3296 N N . PRO B 1 208 ? -13.156 -2.516 10.148 1 97.88 208 PRO B N 1
ATOM 3297 C CA . PRO B 1 208 ? -12.711 -1.712 9.008 1 97.88 208 PRO B CA 1
ATOM 3298 C C . PRO B 1 208 ? -11.695 -2.445 8.125 1 97.88 208 PRO B C 1
ATOM 3300 O O . PRO B 1 208 ? -10.844 -3.176 8.641 1 97.88 208 PRO B O 1
ATOM 3303 N N . VAL B 1 209 ? -11.836 -2.355 6.895 1 98.31 209 VAL B N 1
ATOM 3304 C CA . VAL B 1 209 ? -10.961 -3.047 5.953 1 98.31 209 VAL B CA 1
ATOM 3305 C C . VAL B 1 209 ? -9.609 -2.33 5.887 1 98.31 209 VAL B C 1
ATOM 3307 O O . VAL B 1 209 ? -9.555 -1.101 5.961 1 98.31 209 VAL B O 1
ATOM 3310 N N . GLY B 1 210 ? -8.57 -3.117 5.711 1 98.19 210 GLY B N 1
ATOM 3311 C CA . GLY B 1 210 ? -7.227 -2.592 5.543 1 98.19 210 GLY B CA 1
ATOM 3312 C C . GLY B 1 210 ? -6.367 -2.752 6.785 1 98.19 210 GLY B C 1
ATOM 3313 O O . GLY B 1 210 ? -6.887 -2.979 7.879 1 98.19 210 GLY B O 1
ATOM 3314 N N . LEU B 1 211 ? -5.039 -2.623 6.621 1 97.5 211 LEU B N 1
ATOM 3315 C CA . LEU B 1 211 ? -4.121 -2.662 7.754 1 97.5 211 LEU B CA 1
ATOM 3316 C C . LEU B 1 211 ? -4.211 -1.378 8.57 1 97.5 211 LEU B C 1
ATOM 3318 O O . LEU B 1 211 ? -4.551 -0.319 8.039 1 97.5 211 LEU B O 1
ATOM 3322 N N . ALA B 1 212 ? -3.877 -1.464 9.844 1 96.19 212 ALA B N 1
ATOM 3323 C CA . ALA B 1 212 ? -3.932 -0.309 10.734 1 96.19 212 ALA B CA 1
ATOM 3324 C C . ALA B 1 212 ? -2.672 0.544 10.609 1 96.19 212 ALA B C 1
ATOM 3326 O O . ALA B 1 212 ? -1.836 0.568 11.516 1 96.19 212 ALA B O 1
ATOM 3327 N N . ILE B 1 213 ? -2.641 1.349 9.578 1 95.81 213 ILE B N 1
ATOM 3328 C CA . ILE B 1 213 ? -1.427 2.117 9.328 1 95.81 213 ILE B CA 1
ATOM 3329 C C . ILE B 1 213 ? -1.716 3.607 9.5 1 95.81 213 ILE B C 1
ATOM 3331 O O . ILE B 1 213 ? -0.907 4.453 9.109 1 95.81 213 ILE B O 1
ATOM 3335 N N . GLY B 1 214 ? -2.867 3.904 10.016 1 95 214 GLY B N 1
ATOM 3336 C CA . GLY B 1 214 ? -3.225 5.289 10.273 1 95 214 GLY B CA 1
ATOM 3337 C C . GLY B 1 214 ? -3.592 6.055 9.016 1 95 214 GLY B C 1
ATOM 3338 O O . GLY B 1 214 ? -3.457 7.281 8.969 1 95 214 GLY B O 1
ATOM 3339 N N . ALA B 1 215 ? -4.055 5.352 8 1 96.19 215 ALA B N 1
ATOM 3340 C CA . ALA B 1 215 ? -4.422 5.953 6.719 1 96.19 215 ALA B CA 1
ATOM 3341 C C . ALA B 1 215 ? -5.559 6.957 6.891 1 96.19 215 ALA B C 1
ATOM 3343 O O . ALA B 1 215 ? -6.512 6.703 7.629 1 96.19 215 ALA B O 1
ATOM 3344 N N . LYS B 1 216 ? -5.406 8.078 6.164 1 93.12 216 LYS B N 1
ATOM 3345 C CA . LYS B 1 216 ? -6.41 9.133 6.32 1 93.12 216 LYS B CA 1
ATOM 3346 C C . LYS B 1 216 ? -7.016 9.516 4.973 1 93.12 216 LYS B C 1
ATOM 3348 O O . LYS B 1 216 ? -8.227 9.695 4.863 1 93.12 216 LYS B O 1
ATOM 3353 N N . THR B 1 217 ? -6.234 9.648 3.977 1 95.19 217 THR B N 1
ATOM 3354 C CA . THR B 1 217 ? -6.727 10.055 2.666 1 95.19 217 THR B CA 1
ATOM 3355 C C . THR B 1 217 ? -7.25 8.852 1.885 1 95.19 217 THR B C 1
ATOM 3357 O O . THR B 1 217 ? -6.898 7.711 2.186 1 95.19 217 THR B O 1
ATOM 3360 N N . PRO B 1 218 ? -8.031 9.055 0.847 1 98.06 218 PRO B N 1
ATOM 3361 C CA . PRO B 1 218 ? -8.508 7.945 0.018 1 98.06 218 PRO B CA 1
ATOM 3362 C C . PRO B 1 218 ? -7.375 7.09 -0.539 1 98.06 218 PRO B C 1
ATOM 3364 O O . PRO B 1 218 ? -7.453 5.859 -0.509 1 98.06 218 PRO B O 1
ATOM 3367 N N . ALA B 1 219 ? -6.352 7.727 -0.968 1 98.56 219 ALA B N 1
ATOM 3368 C CA . ALA B 1 219 ? -5.215 7 -1.529 1 98.56 219 ALA B CA 1
ATOM 3369 C C . ALA B 1 219 ? -4.496 6.191 -0.454 1 98.56 219 ALA B C 1
ATOM 3371 O O . ALA B 1 219 ? -4.09 5.051 -0.694 1 98.56 219 ALA B O 1
ATOM 3372 N N . GLU B 1 220 ? -4.332 6.781 0.716 1 98.38 220 GLU B N 1
ATOM 3373 C CA . GLU B 1 220 ? -3.723 6.043 1.818 1 98.38 220 GLU B CA 1
ATOM 3374 C C . GLU B 1 220 ? -4.574 4.844 2.221 1 98.38 220 GLU B C 1
ATOM 3376 O O . GLU B 1 220 ? -4.047 3.766 2.496 1 98.38 220 GLU B O 1
ATOM 3381 N N . ILE B 1 221 ? -5.805 5.066 2.293 1 98.38 221 ILE B N 1
ATOM 3382 C CA . ILE B 1 221 ? -6.723 3.986 2.639 1 98.38 221 ILE B CA 1
ATOM 3383 C C . ILE B 1 221 ? -6.641 2.885 1.583 1 98.38 221 ILE B C 1
ATOM 3385 O O . ILE B 1 221 ? -6.66 1.696 1.914 1 98.38 221 ILE B O 1
ATOM 3389 N N . ALA B 1 222 ? -6.57 3.264 0.289 1 98.81 222 ALA B N 1
ATOM 3390 C CA . ALA B 1 222 ? -6.387 2.279 -0.775 1 98.81 222 ALA B CA 1
ATOM 3391 C C . ALA B 1 222 ? -5.121 1.455 -0.551 1 98.81 222 ALA B C 1
ATOM 3393 O O . ALA B 1 222 ? -5.129 0.236 -0.734 1 98.81 222 ALA B O 1
ATOM 3394 N N . VAL B 1 223 ? -4.047 2.123 -0.15 1 98.81 223 VAL B N 1
ATOM 3395 C CA . VAL B 1 223 ? -2.805 1.414 0.139 1 98.81 223 VAL B CA 1
ATOM 3396 C C . VAL B 1 223 ? -3.021 0.445 1.299 1 98.81 223 VAL B C 1
ATOM 3398 O O . VAL B 1 223 ? -2.549 -0.694 1.261 1 98.81 223 VAL B O 1
ATOM 3401 N N . SER B 1 224 ? -3.686 0.913 2.352 1 98.62 224 SER B N 1
ATOM 3402 C CA . SER B 1 224 ? -4.008 0.077 3.504 1 98.62 224 SER B CA 1
ATOM 3403 C C . SER B 1 224 ? -4.754 -1.185 3.078 1 98.62 224 SER B C 1
ATOM 3405 O O . SER B 1 224 ? -4.398 -2.291 3.494 1 98.62 224 SER B O 1
ATOM 3407 N N . ILE B 1 225 ? -5.723 -1.023 2.23 1 98.75 225 ILE B N 1
ATOM 3408 C CA . ILE B 1 225 ? -6.543 -2.135 1.757 1 98.75 225 ILE B CA 1
ATOM 3409 C C . ILE B 1 225 ? -5.699 -3.064 0.889 1 98.75 225 ILE B C 1
ATOM 3411 O O . ILE B 1 225 ? -5.727 -4.285 1.068 1 98.75 225 ILE B O 1
ATOM 3415 N N . ALA B 1 226 ? -4.977 -2.5 -0.039 1 98.75 226 ALA B N 1
ATOM 3416 C CA . ALA B 1 226 ? -4.137 -3.295 -0.929 1 98.75 226 ALA B CA 1
ATOM 3417 C C . ALA B 1 226 ? -3.119 -4.113 -0.137 1 98.75 226 ALA B C 1
ATOM 3419 O O . ALA B 1 226 ? -2.859 -5.273 -0.464 1 98.75 226 ALA B O 1
ATOM 3420 N N . ALA B 1 227 ? -2.523 -3.475 0.875 1 98.5 227 ALA B N 1
ATOM 3421 C CA . ALA B 1 227 ? -1.558 -4.184 1.709 1 98.5 227 ALA B CA 1
ATOM 3422 C C . ALA B 1 227 ? -2.197 -5.395 2.383 1 98.5 227 ALA B C 1
ATOM 3424 O O . ALA B 1 227 ? -1.603 -6.473 2.432 1 98.5 227 ALA B O 1
ATOM 3425 N N . GLU B 1 228 ? -3.344 -5.234 2.92 1 98 228 GLU B N 1
ATOM 3426 C CA . GLU B 1 228 ? -4.055 -6.344 3.549 1 98 228 GLU B CA 1
ATOM 3427 C C . GLU B 1 228 ? -4.398 -7.43 2.533 1 98 228 GLU B C 1
ATOM 3429 O O . GLU B 1 228 ? -4.273 -8.617 2.822 1 98 228 GLU B O 1
ATOM 3434 N N . LEU B 1 229 ? -4.832 -7.012 1.317 1 97.56 229 LEU B N 1
ATOM 3435 C CA . LEU B 1 229 ? -5.133 -7.957 0.247 1 97.56 229 LEU B CA 1
ATOM 3436 C C . LEU B 1 229 ? -3.902 -8.789 -0.104 1 97.56 229 LEU B C 1
ATOM 3438 O O . LEU B 1 229 ? -3.984 -10.016 -0.202 1 97.56 229 LEU B O 1
ATOM 3442 N N . ILE B 1 230 ? -2.803 -8.086 -0.282 1 97.38 230 ILE B N 1
ATOM 3443 C CA . ILE B 1 230 ? -1.562 -8.781 -0.616 1 97.38 230 ILE B CA 1
ATOM 3444 C C . ILE B 1 230 ? -1.225 -9.789 0.477 1 97.38 230 ILE B C 1
ATOM 3446 O O . ILE B 1 230 ? -0.908 -10.945 0.185 1 97.38 230 ILE B O 1
ATOM 3450 N N . ALA B 1 231 ? -1.279 -9.359 1.729 1 96.5 231 ALA B N 1
ATOM 3451 C CA . ALA B 1 231 ? -0.965 -10.242 2.852 1 96.5 231 ALA B CA 1
ATOM 3452 C C . ALA B 1 231 ? -1.861 -11.477 2.846 1 96.5 231 ALA B C 1
ATOM 3454 O O . ALA B 1 231 ? -1.393 -12.594 3.086 1 96.5 231 ALA B O 1
ATOM 3455 N N . THR B 1 232 ? -3.113 -11.266 2.607 1 94.5 232 THR B N 1
ATOM 3456 C CA . THR B 1 232 ? -4.074 -12.359 2.598 1 94.5 232 THR B CA 1
ATOM 3457 C C . THR B 1 232 ? -3.807 -13.305 1.431 1 94.5 232 THR B C 1
ATOM 3459 O O . THR B 1 232 ? -3.818 -14.523 1.599 1 94.5 232 THR B O 1
ATOM 3462 N N . LEU B 1 233 ? -3.574 -12.711 0.254 1 90.81 233 LEU B N 1
ATOM 3463 C CA . LEU B 1 233 ? -3.365 -13.516 -0.947 1 90.81 233 LEU B CA 1
ATOM 3464 C C . LEU B 1 233 ? -2.041 -14.266 -0.873 1 90.81 233 LEU B C 1
ATOM 3466 O O . LEU B 1 233 ? -1.933 -15.391 -1.378 1 90.81 233 LEU B O 1
ATOM 3470 N N . ARG B 1 234 ? -1.048 -13.586 -0.189 1 88.38 234 ARG B N 1
ATOM 3471 C CA . ARG B 1 234 ? 0.265 -14.211 -0.081 1 88.38 234 ARG B CA 1
ATOM 3472 C C . ARG B 1 234 ? 0.331 -15.141 1.128 1 88.38 234 ARG B C 1
ATOM 3474 O O . ARG B 1 234 ? 1.169 -16.047 1.181 1 88.38 234 ARG B O 1
ATOM 3481 N N . GLY B 1 235 ? -0.336 -14.688 2.311 1 74.06 235 GLY B N 1
ATOM 3482 C CA . GLY B 1 235 ? -0.363 -15.508 3.514 1 74.06 235 GLY B CA 1
ATOM 3483 C C . GLY B 1 235 ? -1.238 -16.734 3.381 1 74.06 235 GLY B C 1
ATOM 3484 O O . GLY B 1 235 ? -1.121 -17.672 4.168 1 74.06 235 GLY B O 1
ATOM 3485 N N . GLY B 1 236 ? -2.42 -16.469 2.809 1 58.44 236 GLY B N 1
ATOM 3486 C CA . GLY B 1 236 ? -3.396 -17.531 2.621 1 58.44 236 GLY B CA 1
ATOM 3487 C C . GLY B 1 236 ? -2.836 -18.734 1.889 1 58.44 236 GLY B C 1
ATOM 3488 O O . GLY B 1 236 ? -3.553 -19.719 1.638 1 58.44 236 GLY B O 1
ATOM 3489 N N . GLY B 1 237 ? -1.68 -18.578 1.4 1 45.28 237 GLY B N 1
ATOM 3490 C CA . GLY B 1 237 ? -1.103 -19.844 1.01 1 45.28 237 GLY B CA 1
ATOM 3491 C C . GLY B 1 237 ? -0.713 -20.719 2.193 1 45.28 237 GLY B C 1
ATOM 3492 O O . GLY B 1 237 ? -0.76 -20.266 3.34 1 45.28 237 GLY B O 1
ATOM 3493 N N . PRO B 1 238 ? -0.472 -22.062 2.186 1 35.94 238 PRO B N 1
ATOM 3494 C CA . PRO B 1 238 ? -0.178 -22.938 3.33 1 35.94 238 PRO B CA 1
ATOM 3495 C C . PRO B 1 238 ? 0.727 -22.266 4.359 1 35.94 238 PRO B C 1
ATOM 3497 O O . PRO B 1 238 ? 0.578 -22.5 5.562 1 35.94 238 PRO B O 1
ATOM 3500 N N . ARG B 1 239 ? 1.722 -21.531 4.188 1 36.06 239 ARG B N 1
ATOM 3501 C CA . ARG B 1 239 ? 2.746 -21.062 5.113 1 36.06 239 ARG B CA 1
ATOM 3502 C C . ARG B 1 239 ? 2.328 -19.75 5.766 1 36.06 239 ARG B C 1
ATOM 3504 O O . ARG B 1 239 ? 2.939 -19.312 6.742 1 36.06 239 ARG B O 1
ATOM 3511 N N . GLY B 1 240 ? 1.576 -18.922 5.297 1 36.25 240 GLY B N 1
ATOM 3512 C CA . GLY B 1 240 ? 1.343 -17.531 5.676 1 36.25 240 GLY B CA 1
ATOM 3513 C C . GLY B 1 240 ? 0.506 -17.391 6.934 1 36.25 240 GLY B C 1
ATOM 3514 O O . GLY B 1 240 ? 0.156 -16.266 7.328 1 36.25 240 GLY B O 1
ATOM 3515 N N . ARG B 1 241 ? -0.401 -18.375 7.363 1 32.81 241 ARG B N 1
ATOM 3516 C CA . ARG B 1 241 ? -1.238 -18.281 8.555 1 32.81 241 ARG B CA 1
ATOM 3517 C C . ARG B 1 241 ? -0.389 -18.109 9.805 1 32.81 241 ARG B C 1
ATOM 3519 O O . ARG B 1 241 ? -0.91 -17.766 10.875 1 32.81 241 ARG B O 1
ATOM 3526 N N . LYS B 1 242 ? 0.842 -18.578 9.891 1 33 242 LYS B N 1
ATOM 3527 C CA . LYS B 1 242 ? 1.544 -18.625 11.164 1 33 242 LYS B CA 1
ATOM 3528 C C . LYS B 1 242 ? 1.827 -17.219 11.68 1 33 242 LYS B C 1
ATOM 3530 O O . LYS B 1 242 ? 1.915 -17 12.891 1 33 242 LYS B O 1
ATOM 3535 N N . ALA B 1 243 ? 2.246 -16.266 10.867 1 33.75 243 ALA B N 1
ATOM 3536 C CA . ALA B 1 243 ? 2.783 -15.016 11.391 1 33.75 243 ALA B CA 1
ATOM 3537 C C . ALA B 1 243 ? 1.663 -14.102 11.891 1 33.75 243 ALA B C 1
ATOM 3539 O O . ALA B 1 243 ? 1.875 -13.281 12.781 1 33.75 243 ALA B O 1
ATOM 3540 N N . LEU B 1 244 ? 0.421 -14.148 11.297 1 32.69 244 LEU B N 1
ATOM 3541 C CA . LEU B 1 244 ? -0.634 -13.266 11.789 1 32.69 244 LEU B CA 1
ATOM 3542 C C . LEU B 1 244 ? -1.166 -13.75 13.133 1 32.69 244 LEU B C 1
ATOM 3544 O O . LEU B 1 244 ? -1.759 -12.969 13.883 1 32.69 244 LEU B O 1
ATOM 3548 N N . ALA B 1 245 ? -1.227 -15.078 13.43 1 34.78 245 ALA B N 1
ATOM 3549 C CA . ALA B 1 245 ? -1.732 -15.625 14.68 1 34.78 245 ALA B CA 1
ATOM 3550 C C . ALA B 1 245 ? -0.869 -15.188 15.859 1 34.78 245 ALA B C 1
ATOM 3552 O O . ALA B 1 245 ? -1.367 -15.031 16.984 1 34.78 245 ALA B O 1
ATOM 3553 N N . ASP B 1 246 ? 0.415 -15.117 15.734 1 34.47 246 ASP B N 1
ATOM 3554 C CA . ASP B 1 246 ? 1.216 -14.883 16.938 1 34.47 246 ASP B CA 1
ATOM 3555 C C . ASP B 1 246 ? 0.92 -13.508 17.531 1 34.47 246 ASP B C 1
ATOM 3557 O O . ASP B 1 246 ? 1.227 -13.258 18.703 1 34.47 246 ASP B O 1
ATOM 3561 N N . GLU B 1 247 ? 0.41 -12.555 16.734 1 33.56 247 GLU B N 1
ATOM 3562 C CA . GLU B 1 247 ? 0.202 -11.297 17.453 1 33.56 247 GLU B CA 1
ATOM 3563 C C . GLU B 1 247 ? -1.094 -11.328 18.25 1 33.56 247 GLU B C 1
ATOM 3565 O O . GLU B 1 247 ? -1.302 -10.5 19.141 1 33.56 247 GLU B O 1
ATOM 3570 N N . ASN B 1 248 ? -2.08 -12.109 17.906 1 32.12 248 ASN B N 1
ATOM 3571 C CA . ASN B 1 248 ? -3.262 -12.047 18.766 1 32.12 248 ASN B CA 1
ATOM 3572 C C . ASN B 1 248 ? -3.109 -12.922 20 1 32.12 248 ASN B C 1
ATOM 3574 O O . ASN B 1 248 ? -4.008 -12.977 20.844 1 32.12 248 ASN B O 1
ATOM 3578 N N . GLY B 1 249 ? -2.227 -13.961 20.031 1 27.41 249 GLY B N 1
ATOM 3579 C CA . GLY B 1 249 ? -2.279 -14.852 21.188 1 27.41 249 GLY B CA 1
ATOM 3580 C C . GLY B 1 249 ? -1.707 -14.234 22.438 1 27.41 249 GLY B C 1
ATOM 3581 O O . GLY B 1 249 ? -1.549 -14.914 23.453 1 27.41 249 GLY B O 1
ATOM 3582 N N . GLY B 1 250 ? -0.999 -13.125 22.531 1 24.42 250 GLY B N 1
ATOM 3583 C CA . GLY B 1 250 ? -0.651 -12.82 23.906 1 24.42 250 GLY B CA 1
ATOM 3584 C C . GLY B 1 250 ? -1.851 -12.43 24.75 1 24.42 250 GLY B C 1
ATOM 3585 O O . GLY B 1 250 ? -2.416 -11.352 24.578 1 24.42 250 GLY B O 1
ATOM 3586 N N . ALA B 1 251 ? -2.885 -13.289 24.922 1 19.42 251 ALA B N 1
ATOM 3587 C CA . ALA B 1 251 ? -3.504 -13.172 26.234 1 19.42 251 ALA B CA 1
ATOM 3588 C C . ALA B 1 251 ? -2.584 -13.711 27.328 1 19.42 251 ALA B C 1
ATOM 3590 O O . ALA B 1 251 ? -1.886 -14.703 27.125 1 19.42 251 ALA B O 1
#

Foldseek 3Di:
DDPVVVVVVCQVVQFKKKKKFWCDKFPPWPADGGWIWIAHLVQDIGTDGTDPQVSVQVSVVRNVCQQLQHKAWEKEAAPPPPPDDDDVRYDYDYRPDPRRMIIIMIMHMDGHAAEEEEEADDLLSVLLCVVCVVVVHRYDYPPPDPPDPDQGLEYEYDHADDPLLVVLVVNVVVPHQAYEYQDDPVVVVVSVVVDPDDPNSVVRYDPPAFAPPVADDSNSVSVRNVVVVCLCVNLVRPNNVPPVVVVVPPD/DDPVVVVVVCQVVQFKKKKKFWCDKFPPWPADGGWIWIAHLVQDIGTDGTDPLVSVQVSVVRNVCQQLQAKAWEKEAAPPPPPDDDDPRYDYDHRPDPRRMIIIMIMHMDGHAAEEEEEADDLLSVLLCVVCVVVVHRYDYPPPPPPDPDQGLEYEYDHADDPLLVVLVVNVVVPHQAYEYQDDPVVVVVSVVVDPDDPNSVVRYDPPAFAPPVADDSNSVSVRNVVVVCLCVNLVRPNNVPPVVVVVPPD

Solvent-accessible surface area (backbone atoms only — not comparable to full-atom values): 26785 Å² total; per-residue (Å²): 130,50,71,67,56,51,50,50,52,31,55,74,66,53,45,54,35,28,42,35,33,23,73,40,58,38,75,53,63,88,41,46,61,73,29,41,28,39,34,42,89,88,56,50,71,52,72,44,68,41,54,72,54,50,43,53,54,48,44,60,52,45,55,54,23,57,71,67,63,43,57,35,38,36,33,37,26,22,77,87,61,70,78,66,71,86,38,94,58,41,44,78,42,68,35,86,50,88,63,61,21,35,40,32,33,41,36,37,46,43,67,59,58,56,32,34,38,34,31,47,92,33,68,40,34,52,34,34,44,55,49,27,52,66,61,57,34,45,59,40,50,70,84,46,77,77,76,64,92,65,78,44,51,27,37,37,39,35,53,80,62,79,67,53,58,58,52,52,52,53,40,53,75,71,62,40,62,32,37,29,33,57,40,53,62,67,59,30,48,53,46,53,66,75,44,94,67,51,72,74,57,46,74,31,49,36,57,42,43,39,51,94,31,65,57,78,50,39,40,41,40,24,40,24,34,51,43,40,49,44,23,47,69,49,16,69,40,94,75,37,60,62,71,68,54,63,71,70,57,76,118,131,51,71,65,56,51,51,50,52,33,57,75,65,53,45,54,33,29,43,35,33,22,70,38,59,39,75,53,62,86,40,47,59,72,30,40,27,39,34,41,88,87,55,49,70,51,72,46,69,40,55,73,57,50,43,52,53,48,44,60,51,44,54,54,21,57,73,68,63,41,58,35,38,37,33,38,26,21,76,86,62,70,80,68,72,86,39,94,59,43,45,80,42,69,34,86,50,85,62,62,20,35,39,33,32,41,37,38,45,43,68,59,57,55,30,34,38,34,32,49,92,33,66,39,35,52,35,34,46,56,48,30,51,67,60,57,36,45,58,40,50,69,83,46,76,78,76,65,92,65,78,44,51,28,38,36,39,34,52,79,60,81,67,53,59,58,51,53,52,52,40,52,74,71,62,40,64,32,36,29,33,57,41,54,63,65,59,30,49,54,48,52,66,74,44,94,66,50,72,74,57,46,73,28,50,35,56,42,43,40,51,94,32,66,58,78,50,41,40,41,40,23,43,24,33,49,41,40,48,44,22,46,69,47,17,70,40,96,76,36,60,62,71,68,51,64,70,68,58,79,117

Organism: Mycobacterium tuberculosis (strain ATCC 25177 / H37Ra) (NCBI:txid419947)

Secondary structure (DSSP, 8-state):
--HHHHHHHHHHTT--EEEEEEEEEESS-S--TT-EEEEETTS-EEE-SSSHHHHHHHHHHHHHHHHHT--EEEEEEETT---S---TTEEEEEE-STT--EEEEEEEEE-PPPEEEEE--SHHHHHHHHHHHHHT-EEEETTS-----PPPSEEEE--SSSSHHHHHHHHHHTT-SEEEE---HHHHHHHHHTS---HHHHTTEESS-S--S---SHHHHHHHHHHHHHHHHHHTTTTTHHHHHTTT---/--HHHHHHHHHHTT--EEEEEEEEEESS-S--TT-EEEEETTS-EEE-SSSHHHHHHHHHHHHHHHHHT--EEEEEEETT---S---TTEEEEEE-STT--EEEEEEEEE-PPPEEEEE--SHHHHHHHHHHHHHT-EEEETTS-----PPPSEEEE--SSSSHHHHHHHHHHTT-SEEEE---HHHHHHHHHTS---HHHHTTEESS-S--S---SHHHHHHHHHHHHHHHHHHTTTTTHHHHHHHH---

Radius of gyration: 29.22 Å; Cα contacts (8 Å, |Δi|>4): 942; chains: 2; bounding box: 56×92×64 Å

pLDDT: mean 88.29, std 16.79, range [19.42, 98.81]

Sequence (502 aa):
MSISDRAAQLVAARTPFVRATVVRAQQPTSARPGDEAILLADGTIEGFVGGHCAQNSVRKAAMGVLQAGESVLLRVLPDGDVHFPEAPGACVVVNPCLAGGSLEIFLTPQLPAPLIQIYGETPIADALIELCGLLGYDARRDTDPADTDALPTAIVIASHGGPEAEIIRTALDNGVGYVGLVASTVRGASILDSLDLSDAERARVHTPVGLAIGAKTPAEIAVSIAAELIATLRGGGPRGRKALADENGGAMSISDRAAQLVAARTPFVRATVVRAQQPTSARPGDEAILLADGTIEGFVGGHCAQNSVRKAAMGVLQAGESVLLRVLPDGDVHFPEAPGACVVVNPCLAGGSLEIFLTPQLPAPLIQIYGETPIADALIELCGLLGYDARRDTDPADTDALPTAIVIASHGGPEAEIIRTALDNGVGYVGLVASTVRGASILDSLDLSDAERARVHTPVGLAIGAKTPAEIAVSIAAELIATLRGGGPRGRKALADENGGA

Nearest PDB structures (foldseek):
  2we8-assembly1_A-2  TM=6.966E-01  e=2.605E-14  Mycolicibacterium smegmatis MC2 155
  2we7-assembly1_A-3  TM=6.903E-01  e=3.342E-14  Mycolicibacterium smegmatis MC2 155
  3on5-assembly1_A  TM=4.584E-01  e=3.348E-13  Halalkalibacterium halodurans
  4ffm-assembly1_A  TM=4.628E-01  e=3.637E-01  Methanosarcina barkeri str. Fusaro
  4ffp-assembly1_A  TM=4.444E-01  e=1.264E+00  Methanosarcina barkeri str. Fusaro

InterPro domains:
  IPR003777 XdhC- CoxI [PF02625] (11-75)
  IPR027051 XdhC Rossmann domain [PF13478] (117-229)
  IPR052698 Molybdenum Cofactor Utilization and Processing [PTHR30388] (1-248)